Protein AF-A0A0T5NRI2-F1 (afdb_monomer)

Nearest PDB structures (foldseek):
  8gah-assembly1_A  TM=1.480E-01  e=5.324E+00  Escherichia coli
  2htl-assembly1_B  TM=1.386E-01  e=4.886E+00  Escherichia coli
  2fed-assembly1_A  TM=1.495E-01  e=7.501E+00  Escherichia coli
  6k5a-assembly1_B  TM=1.486E-01  e=9.293E+00  Escherichia coli MS 117-3

Solvent-accessible surface area (backbone atoms only — not comparable to full-atom values): 20188 Å² total; per-residue (Å²): 108,67,48,59,47,31,61,50,28,52,77,74,74,42,56,52,69,43,44,51,54,45,51,53,47,54,59,53,23,64,72,37,73,67,46,34,51,50,47,57,49,36,74,74,54,80,44,33,67,60,46,31,50,52,48,51,51,32,31,64,72,39,29,60,65,32,88,82,52,44,72,71,51,44,49,50,33,23,62,66,52,36,39,69,71,44,48,59,48,50,51,51,50,56,54,46,70,68,33,65,69,50,46,50,29,46,54,51,20,20,39,49,45,44,51,27,55,52,52,39,51,51,42,29,63,55,14,73,40,59,69,94,39,50,43,40,48,54,47,36,30,78,78,43,51,89,80,29,53,100,54,70,47,71,44,66,52,66,100,78,47,90,51,23,68,63,40,21,64,77,33,42,67,60,53,50,53,46,58,77,41,70,61,75,69,59,45,73,45,50,53,50,33,49,42,52,49,53,52,69,72,42,64,87,50,46,66,65,59,49,73,46,58,93,85,40,63,68,57,37,24,51,55,10,54,77,60,70,43,90,52,68,56,63,57,69,66,56,51,43,31,57,72,39,65,48,77,36,75,92,45,77,42,52,35,37,59,39,38,57,50,50,51,51,55,48,55,54,50,28,66,74,61,77,44,86,74,52,73,40,44,45,32,22,47,51,48,52,48,16,72,77,35,52,90,39,64,56,9,42,49,37,49,30,38,51,62,44,48,80,81,58,63,97,86,61,74,52,34,62,56,49,47,30,52,50,47,59,66,59,62,53,67,52,68,46,98,72,24,55,90,68,24,51,54,69,42,77,85,50,56,70,64,54,27,56,61,31,36,41,66,74,58,40,44,58,59,71,76,107

pLDDT: mean 82.91, std 11.63, range [46.84, 96.12]

Secondary structure (DSSP, 8-state):
-HHHHHHHHHHTT--HHHHHHHHHHHHHHTTSHHHHHHHHHHHHS--HHHHHHHHHHHHHHT-TT-TT--HHHHHHHHHHHSSHHHHHHHHHHHHHHT-HHHHHHHHHHHHHHHHHHHHHHHHHHHHT--GGGEEEEE--HHHHGGG--S-EEEEE-STT--SHHHHHHHTHHHHHHHHHTGGGT--HHHHHHHHHHHHHH-TTSHHHHHTS-TT-HHHHHHHHHHTT-SSSS--HHHHHHHH-EEEETTEEEEHHHHHHHHHHHHHHHHHHHTSPPPHHHHHHHHHHHHHH-TTSHHHHHHHHHHHHGGG--TTSPPHHHHHHHHHHHHH--TTSTT-TTTT----TTS-HHHHHHS--HHHHHHHHT-

Mean predicted aligned error: 9.16 Å

Foldseek 3Di:
DLVLQQVLCVVVVHDSVLSNVLVVLVVLLLLDPVSVVLVVVCLVVQALVSQLVSSVCSCQQQQVLPPQDDNVSSNVSSVRCSDVSNSVSVVVVVVLVVDPVSVVLQLQLQQLVLVQVLVLVLLCVQLVHDSVQKAKDFQRCVNQPVNGDSDIDIDGHDDPGPRSNVSCVVCVVVSVVCVLDCNSLDDPLVVLVLLVVLVLVPPVCLVVLLPDDPPDLQSQQVSCVSSVHPDSHRDPLVVQLRHNWDDQPPDIARSVQVLNVLVVQQVVSCVSRVHHDALSSSLSSLLVVLVVCCVGSLVVQLVSLQVSCVPDDPPDDHSSNVSSVSSSSNPSNQPGQPNCSWQQPDRPPDDSSCSNSRHDSVSNVVVSVD

Structure (mmCIF, N/CA/C/O backbone):
data_AF-A0A0T5NRI2-F1
#
_entry.id   AF-A0A0T5NRI2-F1
#
loop_
_atom_site.group_PDB
_atom_site.id
_atom_site.type_symbol
_atom_site.label_atom_id
_atom_site.label_alt_id
_atom_site.label_comp_id
_atom_site.label_asym_id
_atom_site.label_entity_id
_atom_site.label_seq_id
_atom_site.pdbx_PDB_ins_code
_atom_site.Cartn_x
_atom_site.Cartn_y
_atom_site.Cartn_z
_atom_site.occupancy
_atom_site.B_iso_or_equiv
_atom_site.auth_seq_id
_atom_site.auth_comp_id
_atom_site.auth_asym_id
_atom_site.auth_atom_id
_atom_site.pdbx_PDB_model_num
ATOM 1 N N . MET A 1 1 ? 1.748 14.851 -4.301 1.00 52.53 1 MET A N 1
ATOM 2 C CA . MET A 1 1 ? 1.548 15.664 -3.074 1.00 52.53 1 MET A CA 1
ATOM 3 C C . MET A 1 1 ? 2.714 15.522 -2.093 1.00 52.53 1 MET A C 1
ATOM 5 O O . MET A 1 1 ? 3.316 16.536 -1.779 1.00 52.53 1 MET A O 1
ATOM 9 N N . CYS A 1 2 ? 3.102 14.311 -1.670 1.00 55.72 2 CYS A N 1
ATOM 10 C CA . CYS A 1 2 ? 4.153 14.110 -0.655 1.00 55.72 2 CYS A CA 1
ATOM 11 C C . CYS A 1 2 ? 5.508 14.791 -0.965 1.00 55.72 2 CYS A C 1
ATOM 13 O O . CYS A 1 2 ? 6.092 15.377 -0.061 1.00 55.72 2 CYS A O 1
ATOM 15 N N . HIS A 1 3 ? 5.960 14.830 -2.230 1.00 62.72 3 HIS A N 1
ATOM 16 C CA . HIS A 1 3 ? 7.204 15.530 -2.606 1.00 62.72 3 HIS A CA 1
ATOM 17 C C . HIS A 1 3 ? 7.147 17.042 -2.347 1.00 62.72 3 HIS A C 1
ATOM 19 O O . HIS A 1 3 ? 8.067 17.624 -1.776 1.00 62.72 3 HIS A O 1
ATOM 25 N N . LEU A 1 4 ? 6.050 17.675 -2.772 1.00 63.03 4 LEU A N 1
ATOM 26 C CA . LEU A 1 4 ? 5.831 19.109 -2.605 1.00 63.03 4 LEU A CA 1
ATOM 27 C C . LEU A 1 4 ? 5.751 19.489 -1.127 1.00 63.03 4 LEU A C 1
ATOM 29 O O . LEU A 1 4 ? 6.330 20.492 -0.714 1.00 63.03 4 LEU A O 1
ATOM 33 N N . VAL A 1 5 ? 5.067 18.654 -0.337 1.00 64.12 5 VAL A N 1
ATOM 34 C CA . VAL A 1 5 ? 4.960 18.835 1.113 1.00 64.12 5 VAL A CA 1
ATOM 35 C C . VAL A 1 5 ? 6.342 18.732 1.747 1.00 64.12 5 VAL A C 1
ATOM 37 O O . VAL A 1 5 ? 6.680 19.585 2.553 1.00 64.12 5 VAL A O 1
ATOM 40 N N . GLU A 1 6 ? 7.176 17.770 1.356 1.00 65.81 6 GLU A N 1
ATOM 41 C CA . GLU A 1 6 ? 8.516 17.618 1.926 1.00 65.81 6 GLU A CA 1
ATOM 42 C C . GLU A 1 6 ? 9.489 18.735 1.525 1.00 65.81 6 GLU A C 1
ATOM 44 O O . GLU A 1 6 ? 10.124 19.329 2.398 1.00 65.81 6 GLU A O 1
ATOM 49 N N . ARG A 1 7 ? 9.594 19.061 0.227 1.00 68.12 7 ARG A N 1
ATOM 50 C CA . ARG A 1 7 ? 10.466 20.144 -0.269 1.00 68.12 7 ARG A CA 1
ATOM 51 C C . ARG A 1 7 ? 10.080 21.479 0.366 1.00 68.12 7 ARG A C 1
ATOM 53 O O . ARG A 1 7 ? 10.938 22.245 0.798 1.00 68.12 7 ARG A O 1
ATOM 60 N N . GLY A 1 8 ? 8.778 21.734 0.454 1.00 66.56 8 GLY A N 1
ATOM 61 C CA . GLY A 1 8 ? 8.239 22.900 1.130 1.00 66.56 8 GLY A CA 1
ATOM 62 C C . GLY A 1 8 ? 8.485 22.896 2.636 1.00 66.56 8 GLY A C 1
ATOM 63 O O . GLY A 1 8 ? 8.884 23.919 3.185 1.00 66.56 8 GLY A O 1
ATOM 64 N N . ALA A 1 9 ? 8.286 21.751 3.296 1.00 69.88 9 ALA A N 1
ATOM 65 C CA . ALA A 1 9 ? 8.469 21.579 4.734 1.00 69.88 9 ALA A CA 1
ATOM 66 C C . ALA A 1 9 ? 9.917 21.859 5.145 1.00 69.88 9 ALA A C 1
ATOM 68 O O . ALA A 1 9 ? 10.144 22.633 6.073 1.00 69.88 9 ALA A O 1
ATOM 69 N N . GLN A 1 10 ? 10.893 21.321 4.407 1.00 72.75 10 GLN A N 1
ATOM 70 C CA . GLN A 1 10 ? 12.312 21.597 4.646 1.00 72.75 10 GLN A CA 1
ATOM 71 C C . GLN A 1 10 ? 12.626 23.096 4.544 1.00 72.75 10 GLN A C 1
ATOM 73 O O . GLN A 1 10 ? 13.332 23.633 5.397 1.00 72.75 10 GLN A O 1
ATOM 78 N N . ALA A 1 11 ? 12.054 23.794 3.557 1.00 71.44 11 ALA A N 1
ATOM 79 C CA . ALA A 1 11 ? 12.262 25.231 3.370 1.00 71.44 11 ALA A CA 1
ATOM 80 C C . ALA A 1 11 ? 11.709 26.089 4.526 1.00 71.44 11 ALA A C 1
ATOM 82 O O . ALA A 1 11 ? 12.209 27.188 4.762 1.00 71.44 11 ALA A O 1
ATOM 83 N N . ILE A 1 12 ? 10.713 25.589 5.266 1.00 75.31 12 ILE A N 1
ATOM 84 C CA . ILE A 1 12 ? 10.134 26.264 6.440 1.00 75.31 12 ILE A CA 1
ATOM 85 C C . ILE A 1 12 ? 10.600 25.673 7.781 1.00 75.31 12 ILE A C 1
ATOM 87 O O . ILE A 1 12 ? 10.093 26.067 8.831 1.00 75.31 12 ILE A O 1
ATOM 91 N N . GLY A 1 13 ? 11.589 24.771 7.762 1.00 74.50 13 GLY A N 1
ATOM 92 C CA . GLY A 1 13 ? 12.185 24.170 8.959 1.00 74.50 13 GLY A CA 1
ATOM 93 C C . GLY A 1 13 ? 11.352 23.061 9.610 1.00 74.50 13 GLY A C 1
ATOM 94 O O . GLY A 1 13 ? 11.587 22.728 10.770 1.00 74.50 13 GLY A O 1
ATOM 95 N N . LEU A 1 14 ? 10.385 22.489 8.890 1.00 77.44 14 LEU A N 1
ATOM 96 C CA . LEU A 1 14 ? 9.602 21.342 9.342 1.00 77.44 14 LEU A CA 1
ATOM 97 C C . LEU A 1 14 ? 10.309 20.022 9.029 1.00 77.44 14 LEU A C 1
ATOM 99 O O . LEU A 1 14 ? 10.939 19.844 7.986 1.00 77.44 14 LEU A O 1
ATOM 103 N N . ASN A 1 15 ? 10.156 19.070 9.944 1.00 80.50 15 ASN A N 1
ATOM 104 C CA . ASN A 1 15 ? 10.694 17.726 9.806 1.00 80.50 15 ASN A CA 1
ATOM 105 C C . ASN A 1 15 ? 9.964 16.960 8.685 1.00 80.50 15 ASN A C 1
ATOM 107 O O . ASN A 1 15 ? 8.738 16.830 8.722 1.00 80.50 15 ASN A O 1
ATOM 111 N N . SER A 1 16 ? 10.713 16.401 7.727 1.00 71.12 16 SER A N 1
ATOM 112 C CA . SER A 1 16 ? 10.170 15.609 6.611 1.00 71.12 16 SER A CA 1
ATOM 113 C C . SER A 1 16 ? 9.338 14.413 7.084 1.00 71.12 16 SER A C 1
ATOM 115 O O . SER A 1 16 ? 8.307 14.106 6.489 1.00 71.12 16 SER A O 1
ATOM 117 N N . TYR A 1 17 ? 9.719 13.795 8.206 1.00 78.31 17 TYR A N 1
ATOM 118 C CA . TYR A 1 17 ? 8.947 12.717 8.822 1.00 78.31 17 TYR A CA 1
ATOM 119 C C . TYR A 1 17 ? 7.544 13.180 9.247 1.00 78.31 17 TYR A C 1
ATOM 121 O O . TYR A 1 17 ? 6.556 12.489 9.007 1.00 78.31 17 TYR A O 1
ATOM 129 N N . GLU A 1 18 ? 7.440 14.354 9.875 1.00 81.88 18 GLU A N 1
ATOM 130 C CA . GLU A 1 18 ? 6.164 14.890 10.370 1.00 81.88 18 GLU A CA 1
ATOM 131 C C . GLU A 1 18 ? 5.279 15.346 9.204 1.00 81.88 18 GLU A C 1
ATOM 133 O O . GLU A 1 18 ? 4.081 15.070 9.196 1.00 81.88 18 GLU A O 1
ATOM 138 N N . ALA A 1 19 ? 5.883 15.939 8.174 1.00 77.12 19 ALA A N 1
ATOM 139 C CA . ALA A 1 19 ? 5.225 16.267 6.914 1.00 77.12 19 ALA A CA 1
ATOM 140 C C . ALA A 1 19 ? 4.629 15.031 6.212 1.00 77.12 19 ALA A C 1
ATOM 142 O O . ALA A 1 19 ? 3.470 15.058 5.794 1.00 77.12 19 ALA A O 1
ATOM 143 N N . GLN A 1 20 ? 5.387 13.932 6.125 1.00 76.75 20 GLN A N 1
ATOM 144 C CA . GLN A 1 20 ? 4.918 12.683 5.519 1.00 76.75 20 GLN A CA 1
ATOM 145 C C . GLN A 1 20 ? 3.752 12.071 6.307 1.00 76.75 20 GLN A C 1
ATOM 147 O O . GLN A 1 20 ? 2.730 11.725 5.717 1.00 76.75 20 GLN A O 1
ATOM 152 N N . ARG A 1 21 ? 3.860 11.997 7.641 1.00 84.06 21 ARG A N 1
ATOM 153 C CA . ARG A 1 21 ? 2.767 11.497 8.496 1.00 84.06 21 ARG A CA 1
ATOM 154 C C . ARG A 1 21 ? 1.530 12.387 8.420 1.00 84.06 21 ARG A C 1
ATOM 156 O O . ARG A 1 21 ? 0.415 11.879 8.406 1.00 84.06 21 ARG A O 1
ATOM 163 N N . GLY A 1 22 ? 1.711 13.701 8.311 1.00 85.56 22 GLY A N 1
ATOM 164 C CA . GLY A 1 22 ? 0.614 14.630 8.058 1.00 85.56 22 GLY A CA 1
ATOM 165 C C . GLY A 1 22 ? -0.104 14.346 6.745 1.00 85.56 22 GLY A C 1
ATOM 166 O O . GLY A 1 22 ? -1.328 14.290 6.728 1.00 85.56 22 GLY A O 1
ATOM 167 N N . ALA A 1 23 ? 0.640 14.126 5.657 1.00 80.25 23 ALA A N 1
ATOM 168 C CA . ALA A 1 23 ? 0.062 13.801 4.354 1.00 80.25 23 ALA A CA 1
ATOM 169 C C . ALA A 1 23 ? -0.766 12.503 4.391 1.00 80.25 23 ALA A C 1
ATOM 171 O O . ALA A 1 23 ? -1.870 12.473 3.849 1.00 80.25 23 ALA A O 1
ATOM 172 N N . GLU A 1 24 ? -0.276 11.464 5.075 1.00 79.94 24 GLU A N 1
ATOM 173 C CA . GLU A 1 24 ? -1.024 10.217 5.292 1.00 79.94 24 GLU A CA 1
ATOM 174 C C . GLU A 1 24 ? -2.324 10.455 6.080 1.00 79.94 24 GLU A C 1
ATOM 176 O O . GLU A 1 24 ? -3.386 9.978 5.680 1.00 79.94 24 GLU A O 1
ATOM 181 N N . ILE A 1 25 ? -2.272 11.238 7.167 1.00 88.75 25 ILE A N 1
ATOM 182 C CA . ILE A 1 25 ? -3.462 11.564 7.966 1.00 88.75 25 ILE A CA 1
ATOM 183 C C . ILE A 1 25 ? -4.454 12.398 7.144 1.00 88.75 25 ILE A C 1
ATOM 185 O O . ILE A 1 25 ? -5.646 12.099 7.143 1.00 88.75 25 ILE A O 1
ATOM 189 N N . PHE A 1 26 ? -3.994 13.398 6.386 1.00 87.19 26 PHE A N 1
ATOM 190 C CA . PHE A 1 26 ? -4.855 14.171 5.488 1.00 87.19 26 PHE A CA 1
ATOM 191 C C . PHE A 1 26 ? -5.535 13.276 4.446 1.00 87.19 26 PHE A C 1
ATOM 193 O O . PHE A 1 26 ? -6.743 13.397 4.242 1.00 87.19 26 PHE A O 1
ATOM 200 N N . ALA A 1 27 ? -4.810 12.341 3.830 1.00 82.06 27 ALA A N 1
ATOM 201 C CA . ALA A 1 27 ? -5.400 11.378 2.902 1.00 82.06 27 ALA A CA 1
ATOM 202 C C . ALA A 1 27 ? -6.479 10.512 3.582 1.00 82.06 27 ALA A C 1
ATOM 204 O O . ALA A 1 27 ? -7.559 10.317 3.019 1.00 82.06 27 ALA A O 1
ATOM 205 N N . ALA A 1 28 ? -6.236 10.071 4.820 1.00 85.25 28 ALA A N 1
ATOM 206 C CA . ALA A 1 28 ? -7.210 9.320 5.607 1.00 85.25 28 ALA A CA 1
ATOM 207 C C . ALA A 1 28 ? -8.445 10.159 5.981 1.00 85.25 28 ALA A C 1
ATOM 209 O O . ALA A 1 28 ? -9.565 9.657 5.906 1.00 85.25 28 ALA A O 1
ATOM 210 N N . THR A 1 29 ? -8.298 11.450 6.303 1.00 88.19 29 THR A N 1
ATOM 211 C CA . THR A 1 29 ? -9.452 12.323 6.620 1.00 88.19 29 THR A CA 1
ATOM 212 C C . THR A 1 29 ? -10.402 12.503 5.436 1.00 88.19 29 THR A C 1
ATOM 214 O O . THR A 1 29 ? -11.594 12.722 5.627 1.00 88.19 29 THR A O 1
ATOM 217 N N . GLN A 1 30 ? -9.916 12.361 4.201 1.00 83.62 30 GLN A N 1
ATOM 218 C CA . GLN A 1 30 ? -10.763 12.464 3.012 1.00 83.62 30 GLN A CA 1
ATOM 219 C C . GLN A 1 30 ? -11.679 11.245 2.821 1.00 83.62 30 GLN A C 1
ATOM 221 O O . GLN A 1 30 ? -12.600 11.310 2.012 1.00 83.62 30 GLN A O 1
ATOM 226 N N . THR A 1 31 ? -11.461 10.152 3.562 1.00 79.62 31 THR A N 1
ATOM 227 C CA . THR A 1 31 ? -12.221 8.896 3.406 1.00 79.62 31 THR A CA 1
ATOM 228 C C . THR A 1 31 ? -13.568 8.865 4.101 1.00 79.62 31 THR A C 1
ATOM 230 O O . THR A 1 31 ? -14.405 8.035 3.753 1.00 79.62 31 THR A O 1
ATOM 233 N N . ARG A 1 32 ? -13.777 9.743 5.082 1.00 83.75 32 ARG A N 1
ATOM 234 C CA . ARG A 1 32 ? -15.004 9.821 5.872 1.00 83.75 32 ARG A CA 1
ATOM 235 C C . ARG A 1 32 ? -15.665 11.183 5.638 1.00 83.75 32 ARG A C 1
ATOM 237 O O . ARG A 1 32 ? -14.977 12.199 5.782 1.00 83.75 32 ARG A O 1
ATOM 244 N N . PRO A 1 33 ? -16.957 11.251 5.261 1.00 86.81 33 PRO A N 1
ATOM 245 C CA . PRO A 1 33 ? -17.632 12.519 4.977 1.00 86.81 33 PRO A CA 1
ATOM 246 C C . PRO A 1 33 ? -17.531 13.540 6.116 1.00 86.81 33 PRO A C 1
ATOM 248 O O . PRO A 1 33 ? -17.317 14.725 5.857 1.00 86.81 33 PRO A O 1
ATOM 251 N N . GLU A 1 34 ? -17.628 13.079 7.362 1.00 90.75 34 GLU A N 1
ATOM 252 C CA . GLU A 1 34 ? -17.502 13.883 8.575 1.00 90.75 34 GLU A CA 1
ATOM 253 C C . GLU A 1 34 ? -16.101 14.495 8.722 1.00 90.75 34 GLU A C 1
ATOM 255 O O . GLU A 1 34 ? -15.972 15.715 8.832 1.00 90.75 34 GLU A O 1
ATOM 260 N N . LEU A 1 35 ? -15.045 13.686 8.593 1.00 92.31 35 LEU A N 1
ATOM 261 C CA . LEU A 1 35 ? -13.657 14.155 8.670 1.00 92.31 35 LEU A CA 1
ATOM 262 C C . LEU A 1 35 ? -13.307 15.073 7.492 1.00 92.31 35 LEU A C 1
ATOM 264 O O . LEU A 1 35 ? -12.580 16.050 7.652 1.00 92.31 35 LEU A O 1
ATOM 268 N N . SER A 1 36 ? -13.853 14.796 6.307 1.00 90.06 36 SER A N 1
ATOM 269 C CA . SER A 1 36 ? -13.676 15.625 5.112 1.00 90.06 36 SER A CA 1
ATOM 270 C C . SER A 1 36 ? -14.340 16.996 5.271 1.00 90.06 36 SER A C 1
ATOM 272 O O . SER A 1 36 ? -13.787 18.014 4.842 1.00 90.06 36 SER A O 1
ATOM 274 N N . ALA A 1 37 ? -15.518 17.052 5.901 1.00 91.44 37 ALA A N 1
ATOM 275 C CA . ALA A 1 37 ? -16.194 18.306 6.220 1.00 91.44 37 ALA A CA 1
ATOM 276 C C . ALA A 1 37 ? -15.394 19.131 7.240 1.00 91.44 37 ALA A C 1
ATOM 278 O O . ALA A 1 37 ? -15.189 20.330 7.022 1.00 91.44 37 ALA A O 1
ATOM 279 N N . ASP A 1 38 ? -14.879 18.488 8.290 1.00 92.88 38 ASP A N 1
ATOM 280 C CA . ASP A 1 38 ? -14.015 19.130 9.282 1.00 92.88 38 ASP A CA 1
ATOM 281 C C . ASP A 1 38 ? -12.704 19.624 8.670 1.00 92.88 38 ASP A C 1
ATOM 283 O O . ASP A 1 38 ? -12.328 20.777 8.886 1.00 92.88 38 ASP A O 1
ATOM 287 N N . LEU A 1 39 ? -12.058 18.821 7.819 1.00 91.69 39 LEU A N 1
ATOM 288 C CA . LEU A 1 39 ? -10.877 19.246 7.074 1.00 91.69 39 LEU A CA 1
ATOM 289 C C . LEU A 1 39 ? -11.181 20.499 6.250 1.00 91.69 39 LEU A C 1
ATOM 291 O O . LEU A 1 39 ? -10.473 21.493 6.366 1.00 91.69 39 LEU A O 1
ATOM 295 N N . LYS A 1 40 ? -12.256 20.507 5.452 1.00 90.75 40 LYS A N 1
ATOM 296 C CA . LYS A 1 40 ? -12.639 21.679 4.640 1.00 90.75 40 LYS A CA 1
ATOM 297 C C . LYS A 1 40 ? -12.870 22.929 5.489 1.00 90.75 40 LYS A C 1
ATOM 299 O O . LYS A 1 40 ? -12.571 24.033 5.032 1.00 90.75 40 LYS A O 1
ATOM 304 N N . ARG A 1 41 ? -13.414 22.772 6.698 1.00 92.69 41 ARG A N 1
ATOM 305 C CA . ARG A 1 41 ? -13.610 23.864 7.658 1.00 92.69 41 ARG A CA 1
ATOM 306 C C . ARG A 1 41 ? -12.269 24.398 8.168 1.00 92.69 41 ARG A C 1
ATOM 308 O O . ARG A 1 41 ? -12.052 25.604 8.077 1.00 92.69 41 ARG A O 1
ATOM 315 N N . ILE A 1 42 ? -11.362 23.515 8.584 1.00 91.62 42 ILE A N 1
ATOM 316 C CA . ILE A 1 42 ? -10.012 23.861 9.067 1.00 91.62 42 ILE A CA 1
ATOM 317 C C . ILE A 1 42 ? -9.167 24.502 7.958 1.00 91.62 42 ILE A C 1
ATOM 319 O O . ILE A 1 42 ? -8.472 25.485 8.193 1.00 91.62 42 ILE A O 1
ATOM 323 N N . LEU A 1 43 ? -9.268 24.028 6.712 1.00 87.62 43 LEU A N 1
ATOM 324 C CA . LEU A 1 43 ? -8.564 24.646 5.581 1.00 87.62 43 LEU A CA 1
ATOM 325 C C . LEU A 1 43 ? -9.007 26.102 5.341 1.00 87.62 43 LEU A C 1
ATOM 327 O O . LEU A 1 43 ? -8.204 26.931 4.914 1.00 87.62 43 LEU A O 1
ATOM 331 N N . ARG A 1 44 ? -10.273 26.434 5.635 1.00 88.31 44 ARG A N 1
ATOM 332 C CA . ARG A 1 44 ? -10.785 27.815 5.561 1.00 88.31 44 ARG A CA 1
ATOM 333 C C . ARG A 1 44 ? -10.369 28.649 6.770 1.00 88.31 44 ARG A C 1
ATOM 335 O O . ARG A 1 44 ? -10.009 29.811 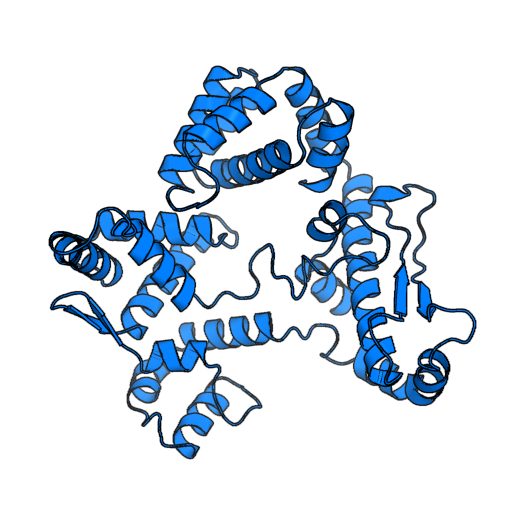6.603 1.00 88.31 44 ARG A O 1
ATOM 342 N N . PHE A 1 45 ? -10.428 28.062 7.961 1.00 89.81 45 PHE A N 1
ATOM 343 C CA . PHE A 1 45 ? -10.113 28.708 9.231 1.00 89.81 45 PHE A CA 1
ATOM 344 C C . PHE A 1 45 ? -9.061 27.881 9.956 1.00 89.81 45 PHE A C 1
ATOM 346 O O . PHE A 1 45 ? -9.382 26.974 10.718 1.00 89.81 45 PHE A O 1
ATOM 353 N N . TRP A 1 46 ? -7.798 28.174 9.658 1.00 91.19 46 TRP A N 1
ATOM 354 C CA . TRP A 1 46 ? -6.692 27.368 10.149 1.00 91.19 46 TRP A CA 1
ATOM 355 C C . TRP A 1 46 ? -6.517 27.539 11.652 1.00 91.19 46 TRP A C 1
ATOM 357 O O . TRP A 1 46 ? -6.146 28.616 12.119 1.00 91.19 46 TRP A O 1
ATOM 367 N N . ASP A 1 47 ? -6.765 26.461 12.386 1.00 91.12 47 ASP A N 1
ATOM 368 C CA . ASP A 1 47 ? -6.592 26.390 13.827 1.00 91.12 47 ASP A CA 1
ATOM 369 C C . ASP A 1 47 ? -5.861 25.093 14.190 1.00 91.12 47 ASP A C 1
ATOM 371 O O . ASP A 1 47 ? -6.293 23.991 13.842 1.00 91.12 47 ASP A O 1
ATOM 375 N N . GLY A 1 48 ? -4.729 25.222 14.885 1.00 89.75 48 GLY A N 1
ATOM 376 C CA . GLY A 1 48 ? -3.898 24.076 15.255 1.00 89.75 48 GLY A CA 1
ATOM 377 C C . GLY A 1 48 ? -4.569 23.126 16.253 1.00 89.75 48 GLY A C 1
ATOM 378 O O . GLY A 1 48 ? -4.278 21.931 16.245 1.00 89.75 48 GLY A O 1
ATOM 379 N N . THR A 1 49 ? -5.491 23.623 17.084 1.00 93.12 49 THR A N 1
ATOM 380 C CA . THR A 1 49 ? -6.235 22.795 18.047 1.00 93.12 49 THR A CA 1
ATOM 381 C C . THR A 1 49 ? -7.287 21.963 17.324 1.00 93.12 49 THR A C 1
ATOM 383 O O . THR A 1 49 ? -7.400 20.760 17.555 1.00 93.12 49 THR A O 1
ATOM 386 N N . GLU A 1 50 ? -8.031 22.578 16.406 1.00 93.88 50 GLU A N 1
ATOM 387 C CA . GLU A 1 50 ? -8.981 21.868 15.554 1.00 93.88 50 GLU A CA 1
ATOM 388 C C . GLU A 1 50 ? -8.279 20.855 14.646 1.00 93.88 50 GLU A C 1
ATOM 390 O O . GLU A 1 50 ? -8.774 19.738 14.494 1.00 93.88 50 GLU A O 1
ATOM 395 N N . LEU A 1 51 ? -7.100 21.194 14.113 1.00 94.00 51 LEU A N 1
ATOM 396 C CA . LEU A 1 51 ? -6.272 20.260 13.350 1.00 94.00 51 LEU A CA 1
ATOM 397 C C . LEU A 1 51 ? -5.850 19.053 14.199 1.00 94.00 51 LEU A C 1
ATOM 399 O O . LEU A 1 51 ? -5.943 17.918 13.735 1.00 94.00 51 LEU A O 1
ATOM 403 N N . ALA A 1 52 ? -5.432 19.274 15.448 1.00 95.00 52 ALA A N 1
ATOM 404 C CA . ALA A 1 52 ? -5.080 18.192 16.365 1.00 95.00 52 ALA A CA 1
ATOM 405 C C . ALA A 1 52 ? -6.266 17.269 16.665 1.00 95.00 52 ALA A C 1
ATOM 407 O O . ALA A 1 52 ? -6.103 16.049 16.658 1.00 95.00 52 ALA A O 1
ATOM 408 N N . ASN A 1 53 ? -7.460 17.834 16.857 1.00 95.69 53 ASN A N 1
ATOM 409 C CA . ASN A 1 53 ? -8.680 17.051 17.046 1.00 95.69 53 ASN A CA 1
ATOM 410 C C . ASN A 1 53 ? -9.035 16.246 15.790 1.00 95.69 53 ASN A C 1
ATOM 412 O O . ASN A 1 53 ? -9.321 15.057 15.892 1.00 95.69 53 ASN A O 1
ATOM 416 N N . LEU A 1 54 ? -8.960 16.856 14.602 1.00 95.62 54 LEU A N 1
ATOM 417 C CA . LEU A 1 54 ? -9.182 16.154 13.336 1.00 95.62 54 LEU A CA 1
ATOM 418 C C . LEU A 1 54 ? -8.208 14.981 13.173 1.00 95.62 54 LEU A C 1
ATOM 420 O O . LEU A 1 54 ? -8.613 13.889 12.776 1.00 95.62 54 LEU A O 1
ATOM 424 N N . PHE A 1 55 ? -6.930 15.200 13.476 1.00 95.38 55 PHE A N 1
ATOM 425 C CA . PHE A 1 55 ? -5.893 14.184 13.332 1.00 95.38 55 PHE A CA 1
ATOM 426 C C . PHE A 1 55 ? -6.084 13.027 14.311 1.00 95.38 55 PHE A C 1
ATOM 428 O O . PHE A 1 55 ? -5.935 11.871 13.917 1.00 95.38 55 PHE A O 1
ATOM 435 N N . GLU A 1 56 ? -6.456 13.312 15.559 1.00 95.75 56 GLU A N 1
ATOM 436 C CA . GLU A 1 56 ? -6.777 12.266 16.531 1.00 95.75 56 GLU A CA 1
ATOM 437 C C . GLU A 1 56 ? -8.039 11.494 16.131 1.00 95.75 56 GLU A C 1
ATOM 439 O O . GLU A 1 56 ? -8.031 10.265 16.168 1.00 95.75 56 GLU A O 1
ATOM 444 N N . ASN A 1 57 ? -9.077 12.180 15.645 1.00 95.00 57 ASN A N 1
ATOM 445 C CA . ASN A 1 57 ? -10.290 11.529 15.149 1.00 95.00 57 ASN A CA 1
ATOM 446 C C . ASN A 1 57 ? -9.989 10.627 13.942 1.00 95.00 57 ASN A C 1
ATOM 448 O O . ASN A 1 57 ? -10.503 9.513 13.857 1.00 95.00 57 ASN A O 1
ATOM 452 N N . ALA A 1 58 ? -9.134 11.065 13.013 1.00 93.62 58 ALA A N 1
ATOM 453 C CA . ALA A 1 58 ? -8.698 10.251 11.878 1.00 93.62 58 ALA A CA 1
ATOM 454 C C . ALA A 1 58 ? -7.868 9.039 12.324 1.00 93.62 58 ALA A C 1
ATOM 456 O O . ALA A 1 58 ? -8.067 7.931 11.820 1.00 93.62 58 ALA A O 1
ATOM 457 N N . ARG A 1 59 ? -6.978 9.226 13.308 1.00 94.19 59 ARG A N 1
ATOM 458 C CA . ARG A 1 59 ? -6.224 8.133 13.931 1.00 94.19 59 ARG A CA 1
ATOM 459 C C . ARG A 1 59 ? -7.166 7.102 14.539 1.00 94.19 59 ARG A C 1
ATOM 461 O O . ARG A 1 59 ? -6.996 5.918 14.297 1.00 94.19 59 ARG A O 1
ATOM 468 N N . GLU A 1 60 ? -8.146 7.530 15.320 1.00 92.50 60 GLU A N 1
ATOM 469 C CA . GLU A 1 60 ? -9.058 6.623 16.015 1.00 92.50 60 GLU A CA 1
ATOM 470 C C . GLU A 1 60 ? -10.008 5.889 15.061 1.00 92.50 60 GLU A C 1
ATOM 472 O O . GLU A 1 60 ? -10.246 4.696 15.232 1.00 92.50 60 GLU A O 1
ATOM 477 N N . SER A 1 61 ? -10.521 6.578 14.042 1.00 88.88 61 SER A N 1
ATOM 478 C CA . SER A 1 61 ? -11.592 6.052 13.187 1.00 88.88 61 SER A CA 1
ATOM 479 C C . SER A 1 61 ? -11.122 5.397 11.884 1.00 88.88 61 SER A C 1
ATOM 481 O O . SER A 1 61 ? -11.842 4.579 11.318 1.00 88.88 61 SER A O 1
ATOM 483 N N . VAL A 1 62 ? -9.940 5.747 11.367 1.00 88.38 62 VAL A N 1
ATOM 484 C CA . VAL A 1 62 ? -9.457 5.259 10.057 1.00 88.38 62 VAL A CA 1
ATOM 485 C C . VAL A 1 62 ? -8.096 4.574 10.155 1.00 88.38 62 VAL A C 1
ATOM 487 O O . VAL A 1 62 ? -7.814 3.677 9.365 1.00 88.38 62 VAL A O 1
ATOM 490 N N . LEU A 1 63 ? -7.254 4.974 11.111 1.00 89.69 63 LEU A N 1
ATOM 491 C CA . LEU A 1 63 ? -5.862 4.520 11.224 1.00 89.69 63 LEU A CA 1
ATOM 492 C C . LEU A 1 63 ? -5.555 3.912 12.604 1.00 89.69 63 LEU A C 1
ATOM 494 O O . LEU A 1 63 ? -4.432 4.026 13.101 1.00 89.69 63 LEU A O 1
ATOM 498 N N . SER A 1 64 ? -6.544 3.277 13.241 1.00 90.75 64 SER A N 1
ATOM 499 C CA . SER A 1 64 ? -6.439 2.805 14.629 1.00 90.75 64 SER A CA 1
ATOM 500 C C . SER A 1 64 ? -5.364 1.738 14.814 1.00 90.75 64 SER A C 1
ATOM 502 O O . SER A 1 64 ? -4.774 1.651 15.888 1.00 90.75 64 SER A O 1
ATOM 504 N N . GLN A 1 65 ? -5.073 0.987 13.750 1.00 90.44 65 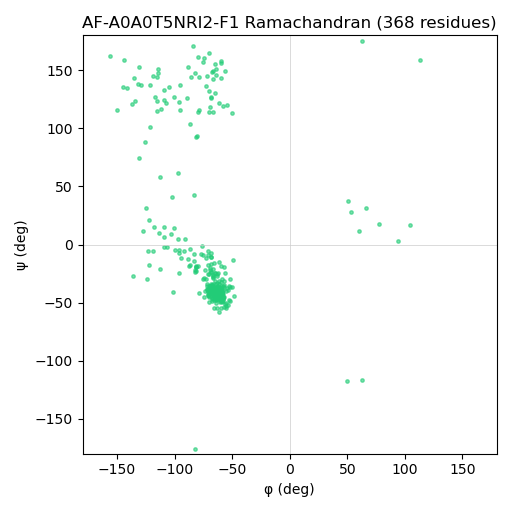GLN A N 1
ATOM 505 C CA . GLN A 1 65 ? -4.067 -0.075 13.712 1.00 90.44 65 GLN A CA 1
ATOM 506 C C . GLN A 1 65 ? -2.748 0.365 13.055 1.00 90.44 65 GLN A C 1
ATOM 508 O O . GLN A 1 65 ? -1.914 -0.465 12.701 1.00 90.44 65 GLN A O 1
ATOM 513 N N . HIS A 1 66 ? -2.533 1.669 12.855 1.00 87.50 66 HIS A N 1
ATOM 514 C CA . HIS A 1 66 ? -1.306 2.163 12.239 1.00 87.50 66 HIS A CA 1
ATOM 515 C C . HIS A 1 66 ? -0.147 2.197 13.263 1.00 87.50 66 HIS A C 1
ATOM 517 O O . HIS A 1 66 ? -0.133 3.054 14.153 1.00 87.50 66 HIS A O 1
ATOM 523 N N . PRO A 1 67 ? 0.915 1.378 13.109 1.00 82.19 67 PRO A N 1
ATOM 524 C CA . PRO A 1 67 ? 1.940 1.181 14.144 1.00 82.19 67 PRO A CA 1
ATOM 525 C C . PRO A 1 67 ? 2.779 2.437 14.412 1.00 82.19 67 PRO A C 1
ATOM 527 O O . PRO A 1 67 ? 3.318 2.634 15.501 1.00 82.19 67 PRO A O 1
ATOM 530 N N . LEU A 1 68 ? 2.904 3.319 13.413 1.00 85.00 68 LEU A N 1
ATOM 531 C CA . LEU A 1 68 ? 3.669 4.559 13.548 1.00 85.00 68 LEU A CA 1
ATOM 532 C C . LEU A 1 68 ? 2.856 5.779 13.998 1.00 85.00 68 LEU A C 1
ATOM 534 O O . LEU A 1 68 ? 3.472 6.812 14.257 1.00 85.00 68 LEU A O 1
ATOM 538 N N . LEU A 1 69 ? 1.531 5.676 14.133 1.00 87.25 69 LEU A N 1
ATOM 539 C CA . LEU A 1 69 ? 0.646 6.797 14.466 1.00 87.25 69 LEU A CA 1
ATOM 540 C C . LEU A 1 69 ? 0.031 6.616 15.855 1.00 87.25 69 LEU A C 1
ATOM 542 O O . LEU A 1 69 ? -1.183 6.604 16.025 1.00 87.25 69 LEU A O 1
ATOM 546 N N . SER A 1 70 ? 0.877 6.494 16.878 1.00 88.94 70 SER A N 1
ATOM 547 C CA . SER A 1 70 ? 0.399 6.554 18.262 1.00 88.94 70 SER A CA 1
ATOM 548 C C . SER A 1 70 ? -0.171 7.939 18.581 1.00 88.94 70 SER A C 1
ATOM 550 O O . SER A 1 70 ? 0.248 8.937 17.994 1.00 88.94 70 SER A O 1
ATOM 552 N N . ARG A 1 71 ? -1.070 8.028 19.569 1.00 91.00 71 ARG A N 1
ATOM 553 C CA . ARG A 1 71 ? -1.672 9.299 20.018 1.00 91.00 71 ARG A CA 1
ATOM 554 C C . ARG A 1 71 ? -0.633 10.401 20.263 1.00 91.00 71 ARG A C 1
ATOM 556 O O . ARG A 1 71 ? -0.793 11.527 19.806 1.00 91.00 71 ARG A O 1
ATOM 563 N N . GLY A 1 72 ? 0.477 10.065 20.927 1.00 89.31 72 GLY A N 1
ATOM 564 C CA . GLY A 1 72 ? 1.570 11.013 21.174 1.00 89.31 72 GLY A CA 1
ATOM 565 C C . GLY A 1 72 ? 2.278 11.478 19.896 1.00 89.31 72 GLY A C 1
ATOM 566 O O . GLY A 1 72 ? 2.613 12.655 19.772 1.00 89.31 72 GLY A O 1
ATOM 567 N N . ARG A 1 73 ? 2.473 10.583 18.918 1.00 89.50 73 ARG A N 1
ATOM 568 C CA . ARG A 1 73 ? 3.060 10.944 17.617 1.00 89.50 73 ARG A CA 1
ATOM 569 C C . ARG A 1 73 ? 2.106 11.800 16.793 1.00 89.50 73 ARG A C 1
ATOM 571 O O . ARG A 1 73 ? 2.548 12.790 16.226 1.00 89.50 73 ARG A O 1
ATOM 578 N N . VAL A 1 74 ? 0.817 11.471 16.781 1.00 92.50 74 VAL A N 1
ATOM 579 C CA . VAL A 1 74 ? -0.218 12.251 16.089 1.00 92.50 74 VAL A CA 1
ATOM 580 C C . VAL A 1 74 ? -0.326 13.659 16.669 1.00 92.50 74 VAL A C 1
ATOM 582 O O . VAL A 1 74 ? -0.298 14.624 15.911 1.00 92.50 74 VAL A O 1
ATOM 585 N N . ALA A 1 75 ? -0.330 13.800 17.998 1.00 92.44 75 ALA A N 1
ATOM 586 C CA . ALA A 1 75 ? -0.310 15.106 18.653 1.00 92.44 75 ALA A CA 1
ATOM 587 C C . ALA A 1 75 ? 0.932 15.930 18.273 1.00 92.44 75 ALA A C 1
ATOM 589 O O . ALA A 1 75 ? 0.827 17.127 18.008 1.00 92.44 75 ALA A O 1
ATOM 590 N N . LYS A 1 76 ? 2.107 15.290 18.189 1.00 90.81 76 LYS A N 1
ATOM 591 C CA . LYS A 1 76 ? 3.338 15.954 17.745 1.00 90.81 76 LYS A CA 1
ATOM 592 C C . LYS A 1 76 ? 3.238 16.427 16.292 1.00 90.8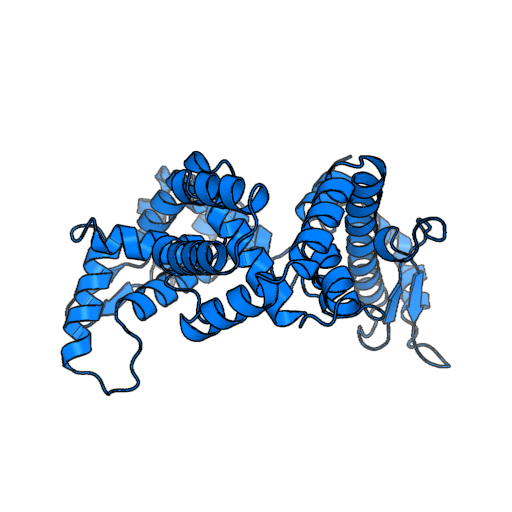1 76 LYS A C 1
ATOM 594 O O . LYS A 1 76 ? 3.559 17.576 16.013 1.00 90.81 76 LYS A O 1
ATOM 599 N N . VAL A 1 77 ? 2.757 15.571 15.389 1.00 91.00 77 VAL A N 1
ATOM 600 C CA . VAL A 1 77 ? 2.546 15.920 13.975 1.00 91.00 77 VAL A CA 1
ATOM 601 C C . VAL A 1 77 ? 1.560 17.085 13.857 1.00 91.00 77 VAL A C 1
ATOM 603 O O . VAL A 1 77 ? 1.863 18.066 13.188 1.00 91.00 77 VAL A O 1
ATOM 606 N N . ALA A 1 78 ? 0.425 17.037 14.557 1.00 92.44 78 ALA A N 1
ATOM 607 C CA . ALA A 1 78 ? -0.547 18.126 14.557 1.00 92.44 78 ALA A CA 1
ATOM 608 C C . ALA A 1 78 ? 0.039 19.439 15.092 1.00 92.44 78 ALA A C 1
ATOM 610 O O . ALA A 1 78 ? -0.202 20.492 14.512 1.00 92.44 78 ALA A O 1
ATOM 611 N N . SER A 1 79 ? 0.852 19.388 16.152 1.00 90.62 79 SER A N 1
ATOM 612 C CA . SER A 1 79 ? 1.534 20.574 16.679 1.00 90.62 79 SER A CA 1
ATOM 613 C C . SER A 1 79 ? 2.512 21.178 15.672 1.00 90.62 79 SER A C 1
ATOM 615 O O . SER A 1 79 ? 2.595 22.399 15.584 1.00 90.62 79 SER A O 1
ATOM 617 N N . SER A 1 80 ? 3.253 20.350 14.930 1.00 88.19 80 SER A N 1
ATOM 618 C CA . SER A 1 80 ? 4.190 20.825 13.908 1.00 88.19 80 SER A CA 1
ATOM 619 C C . SER A 1 80 ? 3.465 21.430 12.705 1.00 88.19 80 SER A C 1
ATOM 621 O O . SER A 1 80 ? 3.906 22.435 12.155 1.00 88.19 80 SER A O 1
ATOM 623 N N . LEU A 1 81 ? 2.344 20.833 12.295 1.00 88.38 81 LEU A N 1
ATOM 624 C CA . LEU A 1 81 ? 1.592 21.278 11.122 1.00 88.38 81 LEU A CA 1
ATOM 625 C C . LEU A 1 81 ? 0.573 22.375 11.443 1.00 88.38 81 LEU A C 1
ATOM 627 O O . LEU A 1 81 ? 0.171 23.094 10.545 1.00 88.38 81 LEU A O 1
ATOM 631 N N . GLY A 1 82 ? 0.181 22.560 12.703 1.00 87.25 82 GLY A N 1
ATOM 632 C CA . GLY A 1 82 ? -0.786 23.579 13.122 1.00 87.25 82 GLY A CA 1
ATOM 633 C C . GLY A 1 82 ? -0.292 25.025 12.994 1.00 87.25 82 GLY A C 1
ATOM 634 O O . GLY A 1 82 ? -1.100 25.946 13.096 1.00 87.25 82 GLY A O 1
ATOM 635 N N . ASP A 1 83 ? 1.002 25.245 12.742 1.00 87.12 83 ASP A N 1
ATOM 636 C CA . ASP A 1 83 ? 1.584 26.575 12.527 1.00 87.12 83 ASP A CA 1
ATOM 637 C C . ASP A 1 83 ? 1.061 27.218 11.224 1.00 87.12 83 ASP A C 1
ATOM 639 O O . ASP A 1 83 ? 0.895 26.562 10.191 1.00 87.12 83 ASP A O 1
ATOM 643 N N . ILE A 1 84 ? 0.845 28.536 11.251 1.00 85.25 84 ILE A N 1
ATOM 644 C CA . ILE A 1 84 ? 0.422 29.325 10.089 1.00 85.25 84 ILE A CA 1
ATOM 645 C C . ILE A 1 84 ? 1.395 29.201 8.905 1.00 85.25 84 ILE A C 1
ATOM 647 O O . ILE A 1 84 ? 0.965 29.203 7.753 1.00 85.25 84 ILE A O 1
ATOM 651 N N . LYS A 1 85 ? 2.695 29.013 9.163 1.00 84.56 85 LYS A N 1
ATOM 652 C CA . LYS A 1 85 ? 3.701 28.790 8.113 1.00 84.56 85 LYS A CA 1
ATOM 653 C C . LYS A 1 85 ? 3.410 27.534 7.301 1.00 84.56 85 LYS A C 1
ATOM 655 O O . LYS A 1 85 ? 3.632 27.517 6.090 1.00 84.56 85 LYS A O 1
ATOM 660 N N . PHE A 1 86 ? 2.912 26.482 7.953 1.00 84.88 86 PHE A N 1
ATOM 661 C CA . PHE A 1 86 ? 2.523 25.272 7.246 1.00 84.88 86 PHE A CA 1
ATOM 662 C C . PHE A 1 86 ? 1.256 25.495 6.425 1.00 84.88 86 PHE A C 1
ATOM 664 O O . PHE A 1 86 ? 1.206 25.026 5.294 1.00 84.88 86 PHE A O 1
ATOM 671 N N . LYS A 1 87 ? 0.278 26.261 6.927 1.00 86.81 87 LYS A N 1
ATOM 672 C CA . LYS A 1 87 ? -0.899 26.651 6.135 1.00 86.81 87 LYS A CA 1
ATOM 673 C C . LYS A 1 87 ? -0.493 27.339 4.832 1.00 86.81 87 LYS A C 1
ATOM 675 O O . LYS A 1 87 ? -0.959 26.950 3.769 1.00 86.81 87 LYS A O 1
ATOM 680 N N . GLU A 1 88 ? 0.388 28.336 4.906 1.00 86.75 88 GLU A N 1
ATOM 681 C CA . GLU A 1 88 ? 0.857 29.064 3.720 1.00 86.75 88 GLU A CA 1
ATOM 682 C C . GLU A 1 88 ? 1.547 28.140 2.715 1.00 86.75 88 GLU A C 1
ATOM 684 O O . GLU A 1 88 ? 1.376 28.287 1.504 1.00 86.75 88 GLU A O 1
ATOM 689 N N . LEU A 1 89 ? 2.331 27.179 3.208 1.00 84.19 89 LEU A N 1
ATOM 690 C CA . LEU A 1 89 ? 2.912 26.150 2.362 1.00 84.19 89 LEU A CA 1
ATOM 691 C C . LEU A 1 89 ? 1.826 25.264 1.741 1.00 84.19 89 LEU A C 1
ATOM 693 O O . LEU A 1 89 ? 1.853 25.010 0.542 1.00 84.19 89 LEU A O 1
ATOM 697 N N . PHE A 1 90 ? 0.883 24.790 2.546 1.00 83.06 90 PHE A N 1
ATOM 698 C CA . PHE A 1 90 ? -0.174 23.892 2.111 1.00 83.06 90 PHE A CA 1
ATOM 699 C C . PHE A 1 90 ? -1.066 24.539 1.045 1.00 83.06 90 PHE A C 1
ATOM 701 O O . PHE A 1 90 ? -1.341 23.911 0.027 1.00 83.06 90 PHE A O 1
ATOM 708 N N . ASP A 1 91 ? -1.433 25.811 1.216 1.00 86.06 91 ASP A N 1
ATOM 709 C CA . ASP A 1 91 ? -2.180 26.583 0.218 1.00 86.06 91 ASP A CA 1
ATOM 710 C C . ASP A 1 91 ? -1.400 26.687 -1.101 1.00 86.06 91 ASP A C 1
ATOM 712 O O . ASP A 1 91 ? -1.948 26.392 -2.161 1.00 86.06 91 ASP A O 1
ATOM 716 N N . LYS A 1 92 ? -0.094 26.998 -1.047 1.00 84.69 92 LYS A N 1
ATOM 717 C CA . LYS A 1 92 ? 0.768 27.020 -2.245 1.00 84.69 92 LYS A CA 1
ATOM 718 C C . LYS A 1 92 ? 0.802 25.670 -2.954 1.00 84.69 92 LYS A C 1
ATOM 720 O O . LYS A 1 92 ? 0.772 25.625 -4.179 1.00 84.69 92 LYS A O 1
ATOM 725 N N . ILE A 1 93 ? 0.862 24.575 -2.197 1.00 81.19 93 ILE A N 1
ATOM 726 C CA . ILE A 1 93 ? 0.837 23.217 -2.753 1.00 81.19 93 ILE A CA 1
ATOM 727 C C . ILE A 1 93 ? -0.506 22.945 -3.430 1.00 81.19 93 ILE A C 1
ATOM 729 O O . ILE A 1 93 ? -0.530 22.395 -4.527 1.00 81.19 93 ILE A O 1
ATOM 733 N N . LEU A 1 94 ? -1.623 23.323 -2.805 1.00 82.56 94 LEU A N 1
ATOM 734 C CA . LEU A 1 94 ? -2.948 23.158 -3.401 1.00 82.56 94 LEU A CA 1
ATOM 735 C C . LEU A 1 94 ? -3.111 23.976 -4.684 1.00 82.56 94 LEU A C 1
ATOM 737 O O . LEU A 1 94 ? -3.706 23.478 -5.639 1.00 82.56 94 LEU A O 1
ATOM 741 N N . ASP A 1 95 ? -2.575 25.192 -4.722 1.00 85.00 95 ASP A N 1
ATOM 742 C CA . ASP A 1 95 ? -2.597 26.029 -5.919 1.00 85.00 95 ASP A CA 1
ATOM 743 C C . ASP A 1 95 ? -1.716 25.441 -7.032 1.00 85.00 95 ASP A C 1
ATOM 745 O O . ASP A 1 95 ? -2.162 25.357 -8.173 1.00 85.00 95 ASP A O 1
ATOM 749 N N . GLN A 1 96 ? -0.526 24.926 -6.704 1.00 80.75 96 GLN A N 1
ATOM 750 C CA . GLN A 1 96 ? 0.326 24.203 -7.659 1.00 80.75 96 GLN A CA 1
ATOM 751 C C . GLN A 1 96 ? -0.344 22.940 -8.207 1.00 80.75 96 GLN A C 1
ATOM 753 O O . GLN A 1 96 ? -0.226 22.642 -9.387 1.00 80.75 96 GLN A O 1
ATOM 758 N N . LEU A 1 97 ? -1.081 22.195 -7.382 1.00 77.12 97 LEU A N 1
ATOM 759 C CA . LEU A 1 97 ? -1.801 21.001 -7.838 1.00 77.12 97 LEU A CA 1
ATOM 760 C C . LEU A 1 97 ? -2.973 21.318 -8.781 1.00 77.12 97 LEU A C 1
ATOM 762 O O . LEU A 1 97 ? -3.463 20.410 -9.449 1.00 77.12 97 LEU A O 1
ATOM 766 N N . ARG A 1 98 ? -3.437 22.572 -8.827 1.00 83.12 98 ARG A N 1
ATOM 767 C CA . ARG A 1 98 ? -4.449 23.045 -9.786 1.00 83.12 98 ARG A CA 1
ATOM 768 C C . ARG A 1 98 ? -3.840 23.543 -11.095 1.00 83.12 98 ARG A C 1
ATOM 770 O O . ARG A 1 98 ? -4.585 23.759 -12.047 1.00 83.12 98 ARG A O 1
ATOM 777 N N . ASP A 1 99 ? -2.527 23.742 -11.135 1.00 86.44 99 ASP A N 1
ATOM 778 C CA . ASP A 1 99 ? -1.806 24.128 -12.337 1.00 86.44 99 ASP A CA 1
ATOM 779 C C . ASP A 1 99 ? -1.602 22.899 -13.233 1.00 86.44 99 ASP A C 1
ATOM 781 O O . ASP A 1 99 ? -0.927 21.932 -12.870 1.00 86.44 99 ASP A O 1
ATOM 785 N N . GLU A 1 100 ? -2.207 22.937 -14.418 1.00 86.50 100 GLU A N 1
ATOM 786 C CA . GLU A 1 100 ? -2.128 21.865 -15.409 1.00 86.50 100 GLU A CA 1
ATOM 787 C C . GLU A 1 100 ? -0.681 21.596 -15.844 1.00 86.50 100 GLU A C 1
ATOM 789 O O . GLU A 1 100 ? -0.285 20.438 -15.965 1.00 86.50 100 GLU A O 1
ATOM 794 N N . SER A 1 101 ? 0.143 22.641 -15.972 1.00 86.44 101 SER A N 1
ATOM 795 C CA . SER A 1 101 ? 1.552 22.507 -16.365 1.00 86.44 101 SER A CA 1
ATOM 796 C C . SER A 1 101 ? 2.390 21.812 -15.289 1.00 86.44 101 SER A C 1
ATOM 798 O O . SER A 1 101 ? 3.294 21.017 -15.580 1.00 86.44 101 SER A O 1
ATOM 800 N N . PHE A 1 102 ? 2.058 22.062 -14.021 1.00 83.69 102 PHE A N 1
ATOM 801 C CA . PHE A 1 102 ? 2.683 21.384 -12.898 1.00 83.69 102 PHE A CA 1
ATOM 802 C C . PHE A 1 102 ? 2.261 19.913 -12.846 1.00 83.69 102 PHE A C 1
ATOM 804 O O . PHE A 1 102 ? 3.107 19.038 -12.651 1.00 83.69 102 PHE A O 1
ATOM 811 N N . LEU A 1 103 ? 0.971 19.621 -13.043 1.00 82.25 103 LEU A N 1
ATOM 812 C CA . LEU A 1 103 ? 0.466 18.249 -13.087 1.00 82.25 103 LEU A CA 1
ATOM 813 C C . LEU A 1 103 ? 1.099 17.455 -14.236 1.00 82.25 103 LEU A C 1
ATOM 815 O O . LEU A 1 103 ? 1.521 16.317 -14.029 1.00 82.25 103 LEU A O 1
ATOM 819 N N . GLU A 1 104 ? 1.226 18.061 -15.415 1.00 85.62 104 GLU A N 1
ATOM 820 C CA . GLU A 1 104 ? 1.931 17.478 -16.558 1.00 85.62 104 GLU A CA 1
ATOM 821 C C . GLU A 1 104 ? 3.390 17.168 -16.200 1.00 85.62 104 GLU A C 1
ATOM 823 O O . GLU A 1 104 ? 3.849 16.038 -16.367 1.00 85.62 104 GLU A O 1
ATOM 828 N N . SER A 1 105 ? 4.104 18.135 -15.617 1.00 85.06 105 SER A N 1
ATOM 829 C CA . SER A 1 105 ? 5.488 17.955 -15.160 1.00 85.06 105 SER A CA 1
ATOM 830 C C . SER A 1 105 ? 5.614 16.844 -14.114 1.00 85.06 105 SER A C 1
ATOM 832 O O . SER A 1 105 ? 6.575 16.065 -14.133 1.00 85.06 105 SER A O 1
ATOM 834 N N . TYR A 1 106 ? 4.631 16.734 -13.217 1.00 82.44 106 TYR A N 1
ATOM 835 C CA . TYR A 1 106 ? 4.554 15.677 -12.217 1.00 82.44 106 TYR A CA 1
ATOM 836 C C . TYR A 1 106 ? 4.410 14.304 -12.873 1.00 82.44 106 TYR A C 1
ATOM 838 O O . TYR A 1 106 ? 5.245 13.431 -12.644 1.00 82.44 106 TYR A O 1
ATOM 846 N N . VAL A 1 107 ? 3.407 14.129 -13.737 1.00 82.88 107 VAL A N 1
ATOM 847 C CA . VAL A 1 107 ? 3.156 12.868 -14.452 1.00 82.88 107 VAL A CA 1
ATOM 848 C C . VAL A 1 107 ? 4.347 12.488 -15.331 1.00 82.88 107 VAL A C 1
ATOM 850 O O . VAL A 1 107 ? 4.800 11.347 -15.283 1.00 82.88 107 VAL A O 1
ATOM 853 N N . ARG A 1 108 ? 4.923 13.441 -16.068 1.00 86.31 108 ARG A N 1
ATOM 854 C CA . ARG A 1 108 ? 6.116 13.218 -16.894 1.00 86.31 108 ARG A CA 1
ATOM 855 C C . ARG A 1 108 ? 7.318 12.782 -16.059 1.00 86.31 108 ARG A C 1
ATOM 857 O O . ARG A 1 108 ? 8.054 11.893 -16.470 1.00 86.31 108 ARG A O 1
ATOM 864 N N . SER A 1 109 ? 7.485 13.334 -14.857 1.00 84.62 109 SER A N 1
ATOM 865 C CA . SER A 1 109 ? 8.520 12.875 -13.921 1.00 84.62 109 SER A CA 1
ATOM 866 C C . SER A 1 109 ? 8.285 11.435 -13.453 1.00 84.62 109 SER A C 1
ATOM 868 O O . SER A 1 109 ? 9.249 10.680 -13.373 1.00 84.62 109 SER A O 1
ATOM 870 N N . LEU A 1 110 ? 7.027 11.041 -13.195 1.00 79.62 110 LEU A N 1
ATOM 871 C CA . LEU A 1 110 ? 6.675 9.652 -12.856 1.00 79.62 110 LEU A CA 1
ATOM 872 C C . LEU A 1 110 ? 7.054 8.680 -13.977 1.00 79.62 110 LEU A C 1
ATOM 874 O O . LEU A 1 110 ? 7.622 7.621 -13.712 1.00 79.62 110 LEU A O 1
ATOM 878 N N . VAL A 1 111 ? 6.750 9.055 -15.223 1.00 82.94 111 VAL A N 1
ATOM 879 C CA . VAL A 1 111 ? 7.069 8.254 -16.411 1.00 82.94 111 VAL A CA 1
ATOM 880 C C . VAL A 1 111 ? 8.579 8.150 -16.599 1.00 82.94 111 VAL A C 1
ATOM 882 O O . VAL A 1 111 ? 9.102 7.042 -16.647 1.00 82.94 111 VAL A O 1
ATOM 885 N N . LEU A 1 112 ? 9.298 9.276 -16.652 1.00 86.25 112 LEU A N 1
ATOM 886 C CA . LEU A 1 112 ? 10.746 9.292 -16.896 1.00 86.25 112 LEU A CA 1
ATOM 887 C C . LEU A 1 112 ? 11.523 8.510 -15.838 1.00 86.25 112 LEU A C 1
ATOM 889 O O . LEU A 1 112 ? 12.447 7.770 -16.172 1.00 86.25 112 LEU A O 1
ATOM 893 N N . HIS A 1 113 ? 11.148 8.648 -14.567 1.00 82.06 113 HIS A N 1
ATOM 894 C CA . HIS A 1 113 ? 11.823 7.918 -13.506 1.00 82.06 113 HIS A CA 1
ATOM 895 C C . HIS A 1 113 ? 11.493 6.421 -13.544 1.00 82.06 113 HIS A C 1
ATOM 897 O O . HIS A 1 113 ? 12.403 5.599 -13.455 1.00 82.06 113 HIS A O 1
ATOM 903 N N . GLY A 1 114 ? 10.220 6.060 -13.749 1.00 77.81 114 GLY A N 1
ATOM 904 C CA . GLY A 1 114 ? 9.811 4.663 -13.911 1.00 77.81 114 GLY A CA 1
ATOM 905 C C . GLY A 1 114 ? 10.513 3.982 -15.090 1.00 77.81 114 GLY A C 1
ATOM 906 O O . GLY A 1 114 ? 11.049 2.885 -14.938 1.00 77.81 114 GLY A O 1
ATOM 907 N N . LEU A 1 115 ? 10.587 4.664 -16.238 1.00 82.69 115 LEU A N 1
ATOM 908 C CA . LEU A 1 115 ? 11.347 4.212 -17.404 1.00 82.69 115 LEU A CA 1
ATOM 909 C C . LEU A 1 115 ? 12.838 4.071 -17.085 1.00 82.69 115 LEU A C 1
ATOM 911 O O . LEU A 1 115 ? 13.439 3.094 -17.508 1.00 82.69 115 LEU A O 1
ATOM 915 N N . SER A 1 116 ? 13.430 5.000 -16.324 1.00 86.00 116 SER A N 1
ATOM 916 C CA . SER A 1 116 ? 14.855 4.966 -15.962 1.00 86.00 116 SER A CA 1
ATOM 917 C C . SER A 1 116 ? 15.237 3.717 -15.177 1.00 86.00 116 SER A C 1
ATOM 919 O O . SER A 1 116 ? 16.238 3.078 -15.498 1.00 86.00 116 SER A O 1
ATOM 921 N N . LEU A 1 117 ? 14.430 3.343 -14.184 1.00 80.12 117 LEU A N 1
ATOM 922 C CA . LEU A 1 117 ? 14.670 2.143 -13.382 1.00 80.12 117 LEU A CA 1
ATOM 923 C C . LEU A 1 117 ? 14.544 0.872 -14.223 1.00 80.12 117 LEU A C 1
ATOM 925 O O . LEU A 1 117 ? 15.410 0.006 -14.190 1.00 80.12 117 LEU A O 1
ATOM 929 N N . LYS A 1 118 ? 13.509 0.790 -15.058 1.00 79.19 118 LYS A N 1
ATOM 930 C CA . LYS A 1 118 ? 13.303 -0.373 -15.925 1.00 79.19 118 LYS A CA 1
ATOM 931 C C . LYS A 1 118 ? 14.354 -0.485 -17.036 1.00 79.19 118 LYS A C 1
ATOM 933 O O . LYS A 1 118 ? 14.797 -1.585 -17.360 1.00 79.19 118 LYS A O 1
ATOM 938 N N . LEU A 1 119 ? 14.800 0.647 -17.583 1.00 85.44 119 LEU A N 1
ATOM 939 C CA . LEU A 1 119 ? 15.947 0.734 -18.491 1.00 85.44 119 LEU A CA 1
ATOM 940 C C . LEU A 1 119 ? 17.209 0.173 -17.836 1.00 85.44 119 LEU A C 1
ATOM 942 O O . LEU A 1 119 ? 17.928 -0.599 -1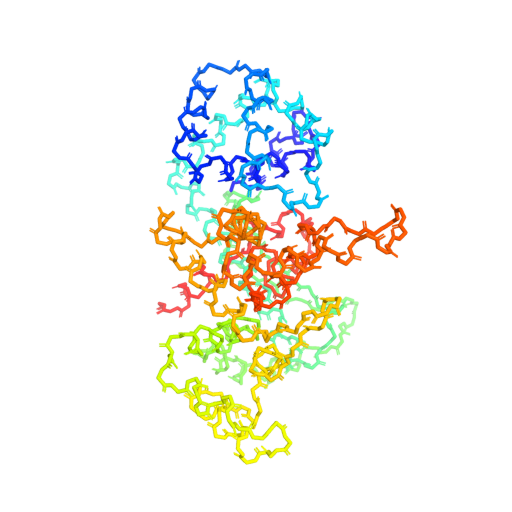8.465 1.00 85.44 119 LEU A O 1
ATOM 946 N N . LYS A 1 120 ? 17.461 0.539 -16.574 1.00 86.62 120 LYS A N 1
ATOM 947 C CA . LYS A 1 120 ? 18.578 0.021 -15.779 1.00 86.62 120 LYS A CA 1
ATOM 948 C C . LYS A 1 120 ? 18.488 -1.496 -15.608 1.00 86.62 120 LYS A C 1
ATOM 950 O O . LYS A 1 120 ? 19.459 -2.191 -15.897 1.00 86.62 120 LYS A O 1
ATOM 955 N N . ASP A 1 121 ? 17.326 -2.002 -15.200 1.00 82.94 121 ASP A N 1
ATOM 956 C CA . ASP A 1 121 ? 17.094 -3.436 -14.996 1.00 82.94 121 ASP A CA 1
ATOM 957 C C . ASP A 1 121 ? 17.314 -4.235 -16.288 1.00 82.94 121 ASP A C 1
ATOM 959 O O . ASP A 1 121 ? 18.023 -5.242 -16.286 1.00 82.94 121 ASP A O 1
ATOM 963 N N . SER A 1 122 ? 16.757 -3.763 -17.409 1.00 84.44 122 SER A N 1
ATOM 964 C CA . SER A 1 122 ? 16.963 -4.358 -18.736 1.00 84.44 122 SER A CA 1
ATOM 965 C C . SER A 1 122 ? 18.444 -4.327 -19.132 1.00 84.44 122 SER A C 1
ATOM 967 O O . SER A 1 122 ? 19.004 -5.341 -19.557 1.00 84.44 122 SER A O 1
ATOM 969 N N . PHE A 1 123 ? 19.119 -3.196 -18.906 1.00 87.81 123 PHE A N 1
ATOM 970 C CA . PHE A 1 123 ? 20.544 -3.039 -19.178 1.00 87.81 123 PHE A CA 1
ATOM 971 C C . PHE A 1 123 ? 21.409 -4.043 -18.410 1.00 87.81 123 PHE A C 1
ATOM 973 O O . PHE A 1 123 ? 22.277 -4.692 -18.994 1.00 87.81 123 PHE A O 1
ATOM 980 N N . ILE A 1 124 ? 21.140 -4.223 -17.116 1.00 85.94 124 ILE A N 1
ATOM 981 C CA . ILE A 1 124 ? 21.834 -5.189 -16.260 1.00 85.94 124 ILE A CA 1
ATOM 982 C C . ILE A 1 124 ? 21.541 -6.620 -16.714 1.00 85.94 124 ILE A C 1
ATOM 984 O O . ILE A 1 124 ? 22.470 -7.411 -16.873 1.00 85.94 124 ILE A O 1
ATOM 988 N N . ARG A 1 125 ? 20.267 -6.951 -16.954 1.00 84.38 125 ARG A N 1
ATOM 989 C CA . ARG A 1 125 ? 19.826 -8.298 -17.334 1.00 84.38 125 ARG A CA 1
ATOM 990 C C . ARG A 1 125 ? 20.477 -8.762 -18.635 1.00 84.38 125 ARG A C 1
ATOM 992 O O . ARG A 1 125 ? 21.123 -9.806 -18.651 1.00 84.38 125 ARG A O 1
ATOM 999 N N . HIS A 1 126 ? 20.358 -7.980 -19.708 1.00 87.19 126 HIS A N 1
ATOM 1000 C CA . HIS A 1 126 ? 20.898 -8.355 -21.023 1.00 87.19 126 HIS A CA 1
ATOM 1001 C C . HIS A 1 126 ? 22.390 -8.068 -21.168 1.00 87.19 126 HIS A C 1
ATOM 1003 O O . HIS A 1 126 ? 23.049 -8.632 -22.042 1.00 87.19 126 HIS A O 1
ATOM 1009 N N . GLY A 1 127 ? 22.939 -7.205 -20.315 1.00 86.56 127 GLY A N 1
ATOM 1010 C CA . GLY A 1 127 ? 24.374 -6.989 -20.205 1.00 86.56 127 GLY A CA 1
ATOM 1011 C C . GLY A 1 127 ? 25.091 -8.010 -19.315 1.00 86.56 127 GLY A C 1
ATOM 1012 O O . GLY A 1 127 ? 26.320 -8.017 -19.305 1.00 86.56 127 GLY A O 1
ATOM 1013 N N . TYR A 1 128 ? 24.353 -8.871 -18.597 1.00 84.25 128 TYR A N 1
ATOM 1014 C CA . TYR A 1 128 ? 24.864 -9.753 -17.534 1.00 84.25 128 TYR A CA 1
ATOM 1015 C C . TYR A 1 128 ? 25.704 -8.996 -16.490 1.00 84.25 128 TYR A C 1
ATOM 1017 O O . TYR A 1 128 ? 26.733 -9.480 -16.012 1.00 84.25 128 TYR A O 1
ATOM 1025 N N . GLY A 1 129 ? 25.272 -7.773 -16.189 1.00 81.69 129 GLY A N 1
ATOM 1026 C CA . GLY A 1 129 ? 25.994 -6.818 -15.362 1.00 81.69 129 GLY A CA 1
ATOM 1027 C C . GLY A 1 129 ? 25.781 -7.000 -13.868 1.00 81.69 129 GLY A C 1
ATOM 1028 O O . GLY A 1 129 ? 24.909 -7.743 -13.417 1.00 81.69 129 GLY A O 1
ATOM 1029 N N . ASN A 1 130 ? 26.564 -6.270 -13.077 1.00 81.25 130 ASN A N 1
ATOM 1030 C CA . ASN A 1 130 ? 26.312 -6.117 -11.648 1.00 81.25 130 ASN A CA 1
ATOM 1031 C C . ASN A 1 130 ? 25.535 -4.817 -11.393 1.00 81.25 130 ASN A C 1
ATOM 1033 O O . ASN A 1 130 ? 26.038 -3.737 -11.695 1.00 81.25 130 ASN A O 1
ATOM 1037 N N . ASP A 1 131 ? 24.360 -4.908 -10.766 1.00 81.50 131 ASP A N 1
ATOM 1038 C CA . ASP A 1 131 ? 23.525 -3.749 -10.405 1.00 81.50 131 ASP A CA 1
ATOM 1039 C C . ASP A 1 131 ? 24.291 -2.664 -9.627 1.00 81.50 131 ASP A C 1
ATOM 1041 O O . ASP A 1 131 ? 24.154 -1.474 -9.898 1.00 81.50 131 ASP A O 1
ATOM 1045 N N . GLN A 1 132 ? 25.215 -3.059 -8.745 1.00 82.19 132 GLN A N 1
ATOM 1046 C CA . GLN A 1 132 ? 26.025 -2.116 -7.961 1.00 82.19 132 GLN A CA 1
ATOM 1047 C C . GLN A 1 132 ? 27.029 -1.305 -8.797 1.00 82.19 132 GLN A C 1
ATOM 1049 O O . GLN A 1 132 ? 27.673 -0.392 -8.277 1.00 82.19 132 GLN A O 1
ATOM 1054 N N . ARG A 1 133 ? 27.226 -1.665 -10.069 1.00 84.50 133 ARG A N 1
ATOM 1055 C CA . ARG A 1 133 ? 28.153 -1.014 -11.005 1.00 84.50 133 ARG A CA 1
ATOM 1056 C C . ARG A 1 133 ? 27.444 -0.322 -12.158 1.00 84.50 133 ARG A C 1
ATOM 1058 O O . ARG A 1 133 ? 28.116 0.138 -13.076 1.00 84.50 133 ARG A O 1
ATOM 1065 N N . VAL A 1 134 ? 26.124 -0.204 -12.106 1.00 86.06 134 VAL A N 1
ATOM 1066 C CA . VAL A 1 134 ? 25.332 0.512 -13.103 1.00 86.06 134 VAL A CA 1
ATOM 1067 C C . VAL A 1 134 ? 24.567 1.626 -12.398 1.00 86.06 134 VAL A C 1
ATOM 1069 O O . VAL A 1 134 ? 24.016 1.413 -11.322 1.00 86.06 134 VAL A O 1
ATOM 1072 N N . LEU A 1 135 ? 24.521 2.814 -12.999 1.00 87.50 135 LEU A N 1
ATOM 1073 C CA . LEU A 1 135 ? 23.669 3.916 -12.541 1.00 87.50 135 LEU A CA 1
ATOM 1074 C C . LEU A 1 135 ? 22.689 4.287 -13.638 1.00 87.50 135 LEU A C 1
ATOM 1076 O O . LEU A 1 135 ? 23.046 4.294 -14.818 1.00 87.50 135 LEU A O 1
ATOM 1080 N N . SER A 1 136 ? 21.488 4.679 -13.233 1.00 88.44 136 SER A N 1
ATOM 1081 C CA . SER A 1 136 ? 20.529 5.341 -14.109 1.00 88.44 136 SER A CA 1
ATOM 1082 C C . SER A 1 136 ? 20.245 6.770 -13.653 1.00 88.44 136 SER A C 1
ATOM 1084 O O . SER A 1 136 ? 20.229 7.076 -12.458 1.00 88.44 136 SER A O 1
ATOM 1086 N N . HIS A 1 137 ? 20.048 7.669 -14.614 1.00 88.12 137 HIS A N 1
ATOM 1087 C CA . HIS A 1 137 ? 19.698 9.055 -14.346 1.00 88.12 137 HIS A CA 1
ATOM 1088 C C . HIS A 1 137 ? 18.754 9.616 -15.405 1.00 88.12 137 HIS A C 1
ATOM 1090 O O . HIS A 1 137 ? 19.004 9.496 -16.605 1.00 88.12 137 HIS A O 1
ATOM 1096 N N . ALA A 1 138 ? 17.730 10.324 -14.936 1.00 88.62 138 ALA A N 1
ATOM 1097 C CA . ALA A 1 138 ? 16.852 11.153 -15.744 1.00 88.62 138 ALA A CA 1
ATOM 1098 C C . ALA A 1 138 ? 16.703 12.525 -15.075 1.00 88.62 138 ALA A C 1
ATOM 1100 O O . ALA A 1 138 ? 16.546 12.621 -13.853 1.00 88.62 138 ALA A O 1
ATOM 1101 N N . LYS A 1 139 ? 16.726 13.598 -15.870 1.00 88.31 139 LYS A N 1
ATOM 1102 C CA . LYS A 1 139 ? 16.462 14.951 -15.370 1.00 88.31 139 LYS A CA 1
ATOM 1103 C C . LYS A 1 139 ? 14.959 15.168 -15.255 1.00 88.31 139 LYS A C 1
ATOM 1105 O O . LYS A 1 139 ? 14.309 15.557 -16.219 1.00 88.31 139 LYS A O 1
ATOM 1110 N N . LEU A 1 140 ? 14.408 14.912 -14.072 1.00 85.75 140 LEU A N 1
ATOM 1111 C CA . LEU A 1 140 ? 12.965 14.991 -13.848 1.00 85.75 140 LEU A CA 1
ATOM 1112 C C . LEU A 1 140 ? 12.451 16.446 -13.880 1.00 85.75 140 LEU A C 1
ATOM 1114 O O . LEU A 1 140 ? 13.000 17.287 -13.159 1.00 85.75 140 LEU A O 1
ATOM 1118 N N . PRO A 1 141 ? 11.362 16.743 -14.617 1.00 87.25 141 PRO A N 1
ATOM 1119 C CA . PRO A 1 141 ? 10.708 18.055 -14.614 1.00 87.25 141 PRO A CA 1
ATOM 1120 C C . PRO A 1 141 ? 10.396 18.616 -13.220 1.00 87.25 141 PRO A C 1
ATOM 1122 O O . PRO A 1 141 ? 10.570 19.805 -12.986 1.00 87.25 141 PRO A O 1
ATOM 1125 N N . LEU A 1 142 ? 10.019 17.775 -12.252 1.00 79.50 142 LEU A N 1
ATOM 1126 C CA . LEU A 1 142 ? 9.742 18.220 -10.876 1.00 79.50 142 LEU A CA 1
ATOM 1127 C C . LEU A 1 142 ? 10.960 18.788 -10.132 1.00 79.50 142 LEU A C 1
ATOM 1129 O O . LEU A 1 142 ? 10.798 19.540 -9.169 1.00 79.50 142 LEU A O 1
ATOM 1133 N N . GLN A 1 143 ? 12.166 18.390 -10.536 1.00 78.12 143 GLN A N 1
ATOM 1134 C CA . GLN A 1 143 ? 13.415 18.819 -9.909 1.00 78.12 143 GLN A CA 1
ATOM 1135 C C . GLN A 1 143 ? 14.105 19.917 -10.718 1.00 78.12 143 GLN A C 1
ATOM 1137 O O . GLN A 1 143 ? 14.650 20.848 -10.130 1.00 78.12 143 GLN A O 1
ATOM 1142 N N . PHE A 1 144 ? 14.100 19.783 -12.045 1.00 82.25 144 PHE A N 1
ATOM 1143 C CA . PHE A 1 144 ? 14.884 20.621 -12.952 1.00 82.25 144 PHE A CA 1
ATOM 1144 C C . PHE A 1 144 ? 14.038 21.599 -13.776 1.00 82.25 144 PHE A C 1
ATOM 1146 O O . PHE A 1 144 ? 14.606 22.390 -14.520 1.00 82.25 144 PHE A O 1
ATOM 1153 N N . GLU A 1 145 ? 12.709 21.580 -13.637 1.00 84.12 145 GLU A N 1
ATOM 1154 C CA . GLU A 1 145 ? 11.785 22.509 -14.297 1.00 84.12 145 GLU A CA 1
ATOM 1155 C C . GLU A 1 145 ? 12.077 22.607 -15.808 1.00 84.12 145 GLU A C 1
ATOM 1157 O O . GLU A 1 145 ? 11.998 21.603 -16.516 1.00 84.12 145 GLU A O 1
ATOM 1162 N N . THR A 1 146 ? 12.456 23.782 -16.316 1.00 82.31 146 THR A N 1
ATOM 1163 C CA . THR A 1 146 ? 12.748 24.000 -17.743 1.00 82.31 146 THR A CA 1
ATOM 1164 C C . THR A 1 146 ? 14.046 23.350 -18.227 1.00 82.31 146 THR A C 1
ATOM 1166 O O . THR A 1 146 ? 14.215 23.180 -19.431 1.00 82.31 146 THR A O 1
ATOM 1169 N N . ASP A 1 147 ? 14.954 22.981 -17.320 1.00 85.62 147 ASP A N 1
ATOM 1170 C CA . ASP A 1 147 ? 16.227 22.318 -17.643 1.00 85.62 147 ASP A CA 1
ATOM 1171 C C . ASP A 1 147 ? 16.088 20.787 -17.743 1.00 85.62 147 ASP A C 1
ATOM 1173 O O . ASP A 1 147 ? 17.059 20.080 -18.054 1.00 85.62 147 ASP A O 1
ATOM 1177 N N . ALA A 1 148 ? 14.893 20.259 -17.458 1.00 86.62 148 ALA A N 1
ATOM 1178 C CA . ALA A 1 148 ? 14.565 18.856 -17.653 1.00 86.62 148 ALA A CA 1
ATOM 1179 C C . ALA A 1 148 ? 14.544 18.477 -19.139 1.00 86.62 148 ALA A C 1
ATOM 1181 O O . ALA A 1 148 ? 14.202 19.273 -20.014 1.00 86.62 148 ALA A O 1
ATOM 1182 N N . ASN A 1 149 ? 14.886 17.226 -19.430 1.00 87.69 149 ASN A N 1
ATOM 1183 C CA . ASN A 1 149 ? 14.805 16.669 -20.772 1.00 87.69 149 ASN A CA 1
ATOM 1184 C C . ASN A 1 149 ? 14.379 15.199 -20.722 1.00 87.69 149 ASN A C 1
ATOM 1186 O O . ASN A 1 149 ? 14.558 14.523 -19.711 1.00 87.69 149 ASN A O 1
ATOM 1190 N N . ASP A 1 150 ? 13.843 14.697 -21.835 1.00 90.12 150 ASP A N 1
ATOM 1191 C CA . ASP A 1 150 ? 13.413 13.297 -21.963 1.00 90.12 150 ASP A CA 1
ATOM 1192 C C . ASP A 1 150 ? 14.587 12.381 -22.323 1.00 90.12 150 ASP A C 1
ATOM 1194 O O . ASP A 1 150 ? 14.494 11.526 -23.199 1.00 90.12 150 ASP A O 1
ATOM 1198 N N . VAL A 1 151 ? 15.735 12.606 -21.681 1.00 91.62 151 VAL A N 1
ATOM 1199 C CA . VAL A 1 151 ? 16.940 11.808 -21.887 1.00 91.62 151 VAL A CA 1
ATOM 1200 C C . VAL A 1 151 ? 17.216 11.017 -20.624 1.00 91.62 151 VAL A C 1
ATOM 1202 O O . VAL A 1 151 ? 17.514 11.575 -19.567 1.00 91.62 151 VAL A O 1
ATOM 1205 N N . ILE A 1 152 ? 17.156 9.698 -20.765 1.00 90.88 152 ILE A N 1
ATOM 1206 C CA . ILE A 1 152 ? 17.539 8.753 -19.725 1.00 90.88 152 ILE A CA 1
ATOM 1207 C C . ILE A 1 152 ? 18.941 8.247 -20.046 1.00 90.88 152 ILE A C 1
ATOM 1209 O O . ILE A 1 152 ? 19.214 7.793 -21.155 1.00 90.88 152 ILE A O 1
ATOM 1213 N N . SER A 1 153 ? 19.841 8.346 -19.075 1.00 91.31 153 SER A N 1
ATOM 1214 C CA . SER A 1 153 ? 21.208 7.839 -19.173 1.00 91.31 153 SER A CA 1
ATOM 1215 C C . SER A 1 153 ? 21.366 6.624 -18.270 1.00 91.31 153 SER A C 1
ATOM 1217 O O . SER A 1 153 ? 21.133 6.732 -17.069 1.00 91.31 153 SER A O 1
ATOM 1219 N N . VAL A 1 154 ? 21.799 5.496 -18.832 1.00 90.31 154 VAL A N 1
ATOM 1220 C CA . VAL A 1 154 ? 22.229 4.311 -18.078 1.00 90.31 154 VAL A CA 1
ATOM 1221 C C . VAL A 1 154 ? 23.713 4.104 -18.344 1.00 90.31 154 VAL A C 1
ATOM 1223 O O . VAL A 1 154 ? 24.131 4.043 -19.501 1.00 90.31 154 VAL A O 1
ATOM 1226 N N . VAL A 1 155 ? 24.522 4.075 -17.288 1.00 89.00 155 VAL A N 1
ATOM 1227 C CA . VAL A 1 155 ? 25.985 4.085 -17.395 1.00 89.00 155 VAL A CA 1
ATOM 1228 C C . VAL A 1 155 ? 26.625 3.066 -16.464 1.00 89.00 155 VAL A C 1
ATOM 1230 O O . VAL A 1 155 ? 26.184 2.878 -15.333 1.00 89.00 155 VAL A O 1
ATOM 1233 N N . GLU A 1 156 ? 27.708 2.447 -16.926 1.00 89.94 156 GLU A N 1
ATOM 1234 C CA . GLU A 1 156 ? 28.611 1.695 -16.056 1.00 89.94 156 GLU A CA 1
ATOM 1235 C C . GLU A 1 156 ? 29.431 2.650 -15.176 1.00 89.94 156 GLU A C 1
ATOM 1237 O O . GLU A 1 156 ? 29.855 3.725 -15.608 1.00 89.94 156 GLU A O 1
ATOM 1242 N N . VAL A 1 157 ? 29.704 2.228 -13.945 1.00 84.31 157 VAL A N 1
ATOM 1243 C CA . VAL A 1 157 ? 30.504 2.968 -12.969 1.00 84.31 157 VAL A CA 1
ATOM 1244 C C . VAL A 1 157 ? 31.883 2.352 -12.835 1.00 84.31 157 VAL A C 1
ATOM 1246 O O . VAL A 1 157 ? 32.041 1.145 -12.651 1.00 84.31 157 VAL A O 1
ATOM 1249 N N . GLY A 1 158 ? 32.893 3.217 -12.823 1.00 77.38 158 GLY A N 1
ATOM 1250 C CA . GLY A 1 158 ? 34.287 2.843 -12.617 1.00 77.38 158 GLY A CA 1
ATOM 1251 C C . GLY A 1 158 ? 35.137 3.061 -13.863 1.00 77.38 158 GLY A C 1
ATOM 1252 O O . GLY A 1 158 ? 34.646 3.140 -14.983 1.00 77.38 158 GLY A O 1
ATOM 1253 N N . SER A 1 159 ? 36.447 3.174 -13.661 1.00 70.56 159 SER A N 1
ATOM 1254 C CA . SER A 1 159 ? 37.412 3.601 -14.684 1.00 70.56 159 SER A CA 1
ATOM 1255 C C . SER A 1 159 ? 37.582 2.644 -15.870 1.00 70.56 159 SER A C 1
ATOM 1257 O O . SER A 1 159 ? 38.137 3.054 -16.886 1.00 70.56 159 SER A O 1
ATOM 1259 N N . LEU A 1 160 ? 37.127 1.394 -15.763 1.00 69.38 160 LEU A N 1
ATOM 1260 C CA . LEU A 1 160 ? 37.238 0.383 -16.825 1.00 69.38 160 LEU A CA 1
ATOM 1261 C C . LEU A 1 160 ? 35.889 -0.208 -17.251 1.00 69.38 160 LEU A C 1
ATOM 1263 O O . LEU A 1 160 ? 35.862 -0.987 -18.204 1.00 69.38 160 LEU A O 1
ATOM 1267 N N . GLY A 1 161 ? 34.800 0.147 -16.561 1.00 72.19 161 GLY A N 1
ATOM 1268 C CA . GLY A 1 161 ? 33.548 -0.594 -16.661 1.00 72.19 161 GLY A CA 1
ATOM 1269 C C . GLY A 1 161 ? 33.668 -2.045 -16.167 1.00 72.19 161 GLY A C 1
ATOM 1270 O O . GLY A 1 161 ? 34.748 -2.513 -15.796 1.00 72.19 161 GLY A O 1
ATOM 1271 N N . ASP A 1 162 ? 32.557 -2.769 -16.133 1.00 80.75 162 ASP A N 1
ATOM 1272 C CA . ASP A 1 162 ? 32.521 -4.229 -15.983 1.00 80.75 162 ASP A CA 1
ATOM 1273 C C . ASP A 1 162 ? 32.159 -4.951 -17.294 1.00 80.75 162 ASP A C 1
ATOM 1275 O O . ASP A 1 162 ? 32.226 -6.179 -17.356 1.00 80.75 162 ASP A O 1
ATOM 1279 N N . GLY A 1 163 ? 31.881 -4.197 -18.365 1.00 84.56 163 GLY A N 1
ATOM 1280 C CA . GLY A 1 163 ? 31.585 -4.722 -19.696 1.00 84.56 163 GLY A CA 1
ATOM 1281 C C . GLY A 1 163 ? 30.094 -4.908 -19.981 1.00 84.56 163 GLY A C 1
ATOM 1282 O O . GLY A 1 163 ? 29.759 -5.360 -21.079 1.00 84.56 163 GLY A O 1
ATOM 1283 N N . THR A 1 164 ? 29.217 -4.531 -19.046 1.00 87.75 164 THR A N 1
ATOM 1284 C CA . THR A 1 164 ? 27.754 -4.624 -19.180 1.00 87.75 164 THR A CA 1
ATOM 1285 C C . THR A 1 164 ? 27.237 -3.954 -20.455 1.00 87.75 164 THR A C 1
ATOM 1287 O O . THR A 1 164 ? 26.514 -4.578 -21.220 1.00 87.75 164 THR A O 1
ATOM 1290 N N . ALA A 1 165 ? 27.662 -2.728 -20.756 1.00 89.38 165 ALA A N 1
ATOM 1291 C CA . ALA A 1 165 ? 27.298 -1.948 -21.936 1.00 89.38 165 ALA A CA 1
ATOM 1292 C C . ALA A 1 165 ? 27.680 -2.658 -23.227 1.00 89.38 165 ALA A C 1
ATOM 1294 O O . ALA A 1 165 ? 26.898 -2.692 -24.172 1.00 89.38 165 ALA A O 1
ATOM 1295 N N . ARG A 1 166 ? 28.884 -3.240 -23.283 1.00 89.50 166 ARG A N 1
ATOM 1296 C CA . ARG A 1 166 ? 29.339 -3.959 -24.478 1.00 89.50 166 ARG A CA 1
ATOM 1297 C C . ARG A 1 166 ? 28.455 -5.173 -24.736 1.00 89.50 166 ARG A C 1
ATOM 1299 O O . ARG A 1 166 ? 28.056 -5.406 -25.871 1.00 89.50 166 ARG A O 1
ATOM 1306 N N . THR A 1 167 ? 28.162 -5.931 -23.688 1.00 90.62 167 THR A N 1
ATOM 1307 C CA . THR A 1 167 ? 27.307 -7.114 -23.775 1.00 90.62 167 THR A CA 1
ATOM 1308 C C . THR A 1 167 ? 25.862 -6.732 -24.088 1.00 90.62 167 THR A C 1
ATOM 1310 O O . THR A 1 167 ? 25.249 -7.352 -24.948 1.00 90.62 167 THR A O 1
ATOM 1313 N N . PHE A 1 168 ? 25.352 -5.661 -23.480 1.00 90.94 168 PHE A N 1
ATOM 1314 C CA . PHE A 1 168 ? 24.021 -5.129 -23.745 1.00 90.94 168 PHE A CA 1
ATOM 1315 C C . PHE A 1 168 ? 23.864 -4.703 -25.205 1.00 90.94 168 PHE A C 1
ATOM 1317 O O . PHE A 1 168 ? 22.896 -5.092 -25.842 1.00 90.94 168 PHE A O 1
ATOM 1324 N N . ILE A 1 169 ? 24.838 -3.979 -25.771 1.00 91.44 169 ILE A N 1
ATOM 1325 C CA . ILE A 1 169 ? 24.826 -3.585 -27.190 1.00 91.44 169 ILE A CA 1
ATOM 1326 C C . ILE A 1 169 ? 24.746 -4.815 -28.103 1.00 91.44 169 ILE A C 1
ATOM 1328 O O . ILE A 1 169 ? 24.023 -4.787 -29.095 1.00 91.44 169 ILE A O 1
ATOM 1332 N N . ASN A 1 170 ? 25.438 -5.906 -27.762 1.00 92.62 170 ASN A N 1
ATOM 1333 C CA . ASN A 1 170 ? 25.362 -7.149 -28.536 1.00 92.62 170 ASN A CA 1
ATOM 1334 C C . ASN A 1 170 ? 23.988 -7.834 -28.442 1.00 92.62 170 ASN A C 1
ATOM 1336 O O . ASN A 1 170 ? 23.641 -8.602 -29.332 1.00 92.62 170 ASN A O 1
ATOM 1340 N N . ASN A 1 171 ? 23.227 -7.563 -27.380 1.00 89.94 171 ASN A N 1
ATOM 1341 C CA . ASN A 1 171 ? 21.906 -8.133 -27.112 1.00 89.94 171 ASN A CA 1
ATOM 1342 C C . ASN A 1 171 ? 20.777 -7.099 -27.273 1.00 89.94 171 ASN A C 1
ATOM 1344 O O . ASN A 1 171 ? 19.665 -7.341 -26.810 1.00 89.94 171 ASN A O 1
ATOM 1348 N N . ILE A 1 172 ? 21.041 -5.946 -27.901 1.00 90.69 172 ILE A N 1
ATOM 1349 C CA . ILE A 1 172 ? 20.093 -4.824 -27.917 1.00 90.69 172 ILE A CA 1
ATOM 1350 C C . ILE A 1 172 ? 18.804 -5.160 -28.667 1.00 90.69 172 ILE A C 1
ATOM 1352 O O . ILE A 1 172 ? 17.747 -4.675 -28.292 1.00 90.69 172 ILE A O 1
ATOM 1356 N N . GLU A 1 173 ? 18.879 -6.010 -29.692 1.00 89.12 173 GLU A N 1
ATOM 1357 C CA . GLU A 1 173 ? 17.704 -6.471 -30.438 1.00 89.12 173 GLU A CA 1
ATOM 1358 C C . GLU A 1 173 ? 16.802 -7.343 -29.554 1.00 89.12 173 GLU A C 1
ATOM 1360 O O . GLU A 1 173 ? 15.601 -7.110 -29.503 1.00 89.12 173 GLU A O 1
ATOM 1365 N N . ILE A 1 174 ? 17.386 -8.256 -28.768 1.00 85.25 174 ILE A N 1
ATOM 1366 C CA . ILE A 1 174 ? 16.655 -9.089 -27.797 1.00 85.25 174 ILE A CA 1
ATOM 1367 C C . ILE A 1 174 ? 16.029 -8.202 -26.717 1.00 85.25 174 ILE A C 1
ATOM 1369 O O . ILE A 1 174 ? 14.843 -8.316 -26.425 1.00 85.25 174 ILE A O 1
ATOM 1373 N N . ALA A 1 175 ? 16.810 -7.267 -26.168 1.00 83.94 175 ALA A N 1
ATOM 1374 C CA . ALA A 1 175 ? 16.311 -6.312 -25.186 1.00 83.94 175 ALA A CA 1
ATOM 1375 C C . ALA A 1 175 ? 15.167 -5.453 -25.757 1.00 83.94 175 ALA A C 1
ATOM 1377 O O . ALA A 1 175 ? 14.212 -5.166 -25.043 1.00 83.94 175 ALA A O 1
ATOM 1378 N N . ALA A 1 176 ? 15.242 -5.060 -27.034 1.00 83.00 176 ALA A N 1
ATOM 1379 C CA . ALA A 1 176 ? 14.207 -4.288 -27.719 1.00 83.00 176 ALA A CA 1
ATOM 1380 C C . ALA A 1 176 ? 12.926 -5.104 -27.982 1.00 83.00 176 ALA A C 1
ATOM 1382 O O . ALA A 1 176 ? 11.829 -4.558 -27.902 1.00 83.00 176 ALA A O 1
ATOM 1383 N N . GLU A 1 177 ? 13.041 -6.400 -28.277 1.00 80.31 177 GLU A N 1
ATOM 1384 C CA . GLU A 1 177 ? 11.889 -7.299 -28.409 1.00 80.31 177 GLU A CA 1
ATOM 1385 C C . GLU A 1 177 ? 11.181 -7.501 -27.060 1.00 80.31 177 GLU A C 1
ATOM 1387 O O . GLU A 1 177 ? 9.959 -7.364 -26.985 1.00 80.31 177 GLU A O 1
ATOM 1392 N N . GLU A 1 178 ? 11.940 -7.729 -25.982 1.00 74.75 178 GLU A N 1
ATOM 1393 C CA . GLU A 1 178 ? 11.409 -7.812 -24.610 1.00 74.75 178 GLU A CA 1
ATOM 1394 C C . GLU A 1 178 ? 10.788 -6.482 -24.148 1.00 74.75 178 GLU A C 1
ATOM 1396 O O . GLU A 1 178 ? 9.773 -6.462 -23.451 1.00 74.75 178 GLU A O 1
ATOM 1401 N N . TRP A 1 179 ? 11.344 -5.356 -24.601 1.00 70.00 179 TRP A N 1
ATOM 1402 C CA . TRP A 1 179 ? 10.817 -4.008 -24.369 1.00 70.00 179 TRP A CA 1
ATOM 1403 C C . TRP A 1 179 ? 9.424 -3.768 -24.936 1.00 70.00 179 TRP A C 1
ATOM 1405 O O . TRP A 1 179 ? 8.630 -3.060 -24.320 1.00 70.00 179 TRP A O 1
ATOM 1415 N N . VAL A 1 180 ? 9.153 -4.302 -26.126 1.00 62.91 180 VAL A N 1
ATOM 1416 C CA . VAL A 1 180 ? 7.858 -4.168 -26.809 1.00 62.91 180 VAL A CA 1
ATOM 1417 C C . VAL A 1 180 ? 6.854 -5.216 -26.294 1.00 62.91 180 VAL A C 1
ATOM 1419 O O . VAL A 1 180 ? 5.654 -5.092 -26.533 1.00 62.91 180 VAL A O 1
ATOM 1422 N N . GLY A 1 181 ? 7.326 -6.235 -25.568 1.00 60.62 181 GLY A N 1
ATOM 1423 C CA . GLY A 1 181 ? 6.505 -7.256 -24.919 1.00 60.62 181 GLY A CA 1
ATOM 1424 C C . GLY A 1 181 ? 5.926 -6.844 -23.556 1.00 60.62 181 GLY A C 1
ATOM 1425 O O . GLY A 1 181 ? 6.101 -5.731 -23.067 1.00 60.62 181 GLY A O 1
ATOM 1426 N N . GLU A 1 182 ? 5.237 -7.780 -22.896 1.00 55.78 182 GLU A N 1
ATOM 1427 C CA . GLU A 1 182 ? 4.561 -7.559 -21.600 1.00 55.78 182 GLU A CA 1
ATOM 1428 C C . GLU A 1 182 ? 5.528 -7.394 -20.401 1.00 55.78 182 GLU A C 1
ATOM 1430 O O . GLU A 1 182 ? 5.103 -7.081 -19.283 1.00 55.78 182 GLU A O 1
ATOM 1435 N N . GLU A 1 183 ? 6.839 -7.572 -20.596 1.00 55.12 183 GLU A N 1
ATOM 1436 C CA . GLU A 1 183 ? 7.828 -7.611 -19.508 1.00 55.12 183 GLU A CA 1
ATOM 1437 C C . GLU A 1 183 ? 8.068 -6.264 -18.819 1.00 55.12 183 GLU A C 1
ATOM 1439 O O . GLU A 1 183 ? 8.425 -6.224 -17.638 1.00 55.12 183 GLU A O 1
ATOM 1444 N N . PHE A 1 184 ? 7.831 -5.146 -19.506 1.00 56.16 184 PHE A N 1
ATOM 1445 C CA . PHE A 1 184 ? 8.008 -3.822 -18.908 1.00 56.16 184 PHE A CA 1
ATOM 1446 C C . PHE A 1 184 ? 6.864 -3.466 -17.936 1.00 56.16 184 PHE A C 1
ATOM 1448 O O . PHE A 1 184 ? 7.092 -2.786 -16.927 1.00 56.16 184 PHE A O 1
ATOM 1455 N N . SER A 1 185 ? 5.661 -3.999 -18.190 1.00 54.94 185 SER A N 1
ATOM 1456 C CA . SER A 1 185 ? 4.499 -3.963 -17.287 1.00 54.94 185 SER A CA 1
ATOM 1457 C C . SER A 1 185 ? 4.520 -5.051 -16.209 1.00 54.94 185 SER A C 1
ATOM 1459 O O . SER A 1 185 ? 3.888 -4.882 -15.164 1.00 54.94 185 SER A O 1
ATOM 1461 N N . GLY A 1 186 ? 5.268 -6.137 -16.426 1.00 60.22 186 GLY A N 1
ATOM 1462 C CA . GLY A 1 186 ? 5.393 -7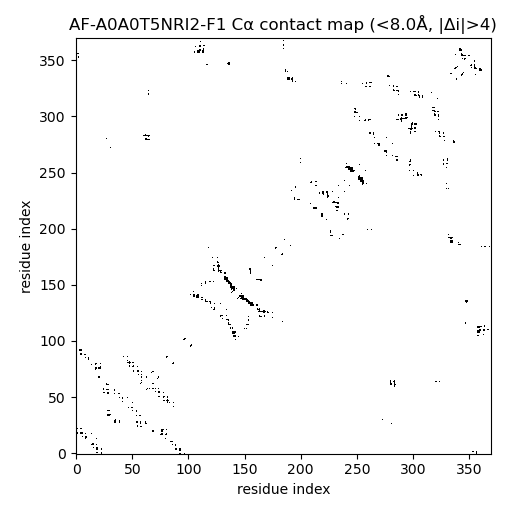.241 -15.480 1.00 60.22 186 GLY A CA 1
ATOM 1463 C C . GLY A 1 186 ? 5.995 -6.778 -14.154 1.00 60.22 186 GLY A C 1
ATOM 1464 O O . GLY A 1 186 ? 7.101 -6.223 -14.088 1.00 60.22 186 GLY A O 1
ATOM 1465 N N . CYS A 1 187 ? 5.263 -6.992 -13.066 1.00 68.94 187 CYS A N 1
ATOM 1466 C CA . CYS A 1 187 ? 5.846 -6.944 -11.734 1.00 68.94 187 CYS A CA 1
ATOM 1467 C C . CYS A 1 187 ? 5.286 -8.127 -10.944 1.00 68.94 187 CYS A C 1
ATOM 1469 O O . CYS A 1 187 ? 4.066 -8.175 -10.755 1.00 68.94 187 CYS A O 1
ATOM 1471 N N . PRO A 1 188 ? 6.163 -9.027 -10.448 1.00 69.19 188 PRO A N 1
ATOM 1472 C CA . PRO A 1 188 ? 5.744 -10.273 -9.811 1.00 69.19 188 PRO A CA 1
ATOM 1473 C C . PRO A 1 188 ? 4.725 -10.064 -8.692 1.00 69.19 188 PRO A C 1
ATOM 1475 O O . PRO A 1 188 ? 3.789 -10.840 -8.557 1.00 69.19 188 PRO A O 1
ATOM 1478 N N . ASN A 1 189 ? 4.866 -8.970 -7.939 1.00 73.81 189 ASN A N 1
ATOM 1479 C CA . ASN A 1 189 ? 3.956 -8.634 -6.852 1.00 73.81 189 ASN A CA 1
ATOM 1480 C C . ASN A 1 189 ? 2.543 -8.302 -7.344 1.00 73.81 189 ASN A C 1
ATOM 1482 O O . ASN A 1 189 ? 1.588 -8.740 -6.716 1.00 73.81 189 ASN A O 1
ATOM 1486 N N . ALA A 1 190 ? 2.376 -7.568 -8.452 1.00 74.31 190 ALA A N 1
ATOM 1487 C CA . ALA A 1 190 ? 1.022 -7.328 -8.957 1.00 74.31 190 ALA A CA 1
ATOM 1488 C C . ALA A 1 190 ? 0.515 -8.434 -9.880 1.00 74.31 190 ALA A C 1
ATOM 1490 O O . ALA A 1 190 ? -0.694 -8.546 -10.051 1.00 74.31 190 ALA A O 1
ATOM 1491 N N . ASP A 1 191 ? 1.395 -9.274 -10.424 1.00 77.56 191 ASP A N 1
ATOM 1492 C CA . ASP A 1 191 ? 0.976 -10.518 -11.066 1.00 77.56 191 ASP A CA 1
ATOM 1493 C C . ASP A 1 191 ? 0.365 -11.456 -10.010 1.00 77.56 191 ASP A C 1
ATOM 1495 O O . ASP A 1 191 ? -0.705 -12.022 -10.233 1.00 77.56 191 ASP A O 1
ATOM 1499 N N . GLU A 1 192 ? 0.975 -11.543 -8.822 1.00 79.56 192 GLU A N 1
ATOM 1500 C CA . GLU A 1 192 ? 0.421 -12.247 -7.660 1.00 79.56 192 GLU A CA 1
ATOM 1501 C C . GLU A 1 192 ? -0.868 -11.589 -7.137 1.00 79.56 192 GLU A C 1
ATOM 1503 O O . GLU A 1 192 ? -1.865 -12.290 -6.950 1.00 79.56 192 GLU A O 1
ATOM 1508 N N . ASP A 1 193 ? -0.922 -10.256 -7.009 1.00 82.62 193 ASP A N 1
ATOM 1509 C CA . ASP A 1 193 ? -2.169 -9.561 -6.646 1.00 82.62 193 ASP A CA 1
ATOM 1510 C C . ASP A 1 193 ? -3.282 -9.818 -7.680 1.00 82.62 193 ASP A C 1
ATOM 1512 O O . ASP A 1 193 ? -4.445 -9.980 -7.306 1.00 82.62 193 ASP A O 1
ATOM 1516 N N . ALA A 1 194 ? -2.959 -9.873 -8.978 1.00 84.75 194 ALA A N 1
ATOM 1517 C CA . ALA A 1 194 ? -3.920 -10.164 -10.041 1.00 84.75 194 ALA A CA 1
ATOM 1518 C C . ALA A 1 194 ? -4.411 -11.617 -9.991 1.00 84.75 194 ALA A C 1
ATOM 1520 O O . ALA A 1 194 ? -5.585 -11.872 -10.260 1.00 84.75 194 ALA A O 1
ATOM 1521 N N . ILE A 1 195 ? -3.543 -12.565 -9.623 1.00 89.31 195 ILE A N 1
ATOM 1522 C CA . ILE A 1 195 ? -3.931 -13.955 -9.349 1.00 89.31 195 ILE A CA 1
ATOM 1523 C C . ILE A 1 195 ? -4.918 -14.006 -8.179 1.00 89.31 195 ILE A C 1
ATOM 1525 O O . ILE A 1 195 ? -5.954 -14.658 -8.294 1.00 89.31 195 ILE A O 1
ATOM 1529 N N . LEU A 1 196 ? -4.639 -13.292 -7.084 1.00 89.50 196 LEU A N 1
ATOM 1530 C CA . LEU A 1 196 ? -5.539 -13.227 -5.930 1.00 89.50 196 LEU A CA 1
ATOM 1531 C C . LEU A 1 196 ? -6.883 -12.572 -6.279 1.00 89.50 196 LEU A C 1
ATOM 1533 O O . LEU A 1 196 ? -7.921 -13.072 -5.854 1.00 89.50 196 LEU A O 1
ATOM 1537 N N . HIS A 1 197 ? -6.894 -11.514 -7.096 1.00 88.81 197 HIS A N 1
ATOM 1538 C CA . HIS A 1 197 ? -8.145 -10.923 -7.588 1.00 88.81 197 HIS A CA 1
ATOM 1539 C C . HIS A 1 197 ? -8.959 -11.930 -8.408 1.00 88.81 197 HIS A C 1
ATOM 1541 O O . HIS A 1 197 ? -10.132 -12.136 -8.111 1.00 88.81 197 HIS A O 1
ATOM 1547 N N . ARG A 1 198 ? -8.335 -12.624 -9.374 1.00 91.69 198 ARG A N 1
ATOM 1548 C CA . ARG A 1 198 ? -9.015 -13.671 -10.160 1.00 91.69 198 ARG A CA 1
ATOM 1549 C C . ARG A 1 198 ? -9.558 -14.791 -9.281 1.00 91.69 198 ARG A C 1
ATOM 1551 O O . ARG A 1 198 ? -10.670 -15.254 -9.513 1.00 91.69 198 ARG A O 1
ATOM 1558 N N . PHE A 1 199 ? -8.795 -15.193 -8.265 1.00 93.62 199 PHE A N 1
ATOM 1559 C CA . PHE A 1 199 ? -9.260 -16.149 -7.271 1.00 93.62 199 PHE A CA 1
ATOM 1560 C C . PHE A 1 199 ? -10.538 -15.650 -6.597 1.00 93.62 199 PHE A C 1
ATOM 1562 O O . PHE A 1 199 ? -11.537 -16.357 -6.629 1.00 93.62 199 PHE A O 1
ATOM 1569 N N . PHE A 1 200 ? -10.556 -14.438 -6.038 1.00 92.88 200 PHE A N 1
ATOM 1570 C CA . PHE A 1 200 ? -11.742 -13.927 -5.345 1.00 92.88 200 PHE A CA 1
ATOM 1571 C C . PHE A 1 200 ? -12.946 -13.668 -6.265 1.00 92.88 200 PHE A C 1
ATOM 1573 O O . PHE A 1 200 ? -14.081 -13.793 -5.802 1.00 92.88 200 PHE A O 1
ATOM 1580 N N . ASP A 1 201 ? -12.715 -13.348 -7.539 1.00 91.88 201 ASP A N 1
ATOM 1581 C CA . ASP A 1 201 ? -13.772 -13.134 -8.532 1.00 91.88 201 ASP A CA 1
ATOM 1582 C C . ASP A 1 201 ? -14.456 -14.446 -8.960 1.00 91.88 201 ASP A C 1
ATOM 1584 O O . ASP A 1 201 ? -15.651 -14.453 -9.266 1.00 91.88 201 ASP A O 1
ATOM 1588 N N . ASP A 1 202 ? -13.740 -15.573 -8.934 1.00 93.06 202 ASP A N 1
ATOM 1589 C CA . ASP A 1 202 ? -14.269 -16.884 -9.317 1.00 93.06 202 ASP A CA 1
ATOM 1590 C C . ASP A 1 202 ? -14.731 -17.716 -8.113 1.00 93.06 202 ASP A C 1
ATOM 1592 O O . ASP A 1 202 ? -14.274 -18.831 -7.845 1.00 93.06 202 ASP A O 1
ATOM 1596 N N . ALA A 1 203 ? -15.718 -17.177 -7.396 1.00 90.69 203 ALA A N 1
ATOM 1597 C CA . ALA A 1 203 ? -16.351 -17.855 -6.264 1.00 90.69 203 ALA A CA 1
ATOM 1598 C C . ALA A 1 203 ? -16.964 -19.224 -6.626 1.00 90.69 203 ALA A C 1
ATOM 1600 O O . ALA A 1 203 ? -17.213 -20.044 -5.744 1.00 90.69 203 ALA A O 1
ATOM 1601 N N . SER A 1 204 ? -17.216 -19.484 -7.914 1.00 93.00 204 SER A N 1
ATOM 1602 C CA . SER A 1 204 ? -17.845 -20.723 -8.379 1.00 93.00 204 SER A CA 1
ATOM 1603 C C . SER A 1 204 ? -16.935 -21.947 -8.266 1.00 93.00 204 SER A C 1
ATOM 1605 O O . SER A 1 204 ? -17.428 -23.064 -8.121 1.00 93.00 204 SER A O 1
ATOM 1607 N N . ASN A 1 205 ? -15.615 -21.742 -8.283 1.00 93.81 205 ASN A N 1
ATOM 1608 C CA . ASN A 1 205 ? -14.629 -22.814 -8.206 1.00 93.81 205 ASN A CA 1
ATOM 1609 C C . ASN A 1 205 ? -14.034 -23.016 -6.804 1.00 93.81 205 ASN A C 1
ATOM 1611 O O . ASN A 1 205 ? -13.292 -23.977 -6.600 1.00 93.81 205 ASN A O 1
ATOM 1615 N N . HIS A 1 206 ? -14.372 -22.167 -5.826 1.00 95.00 206 HIS A N 1
ATOM 1616 C CA . HIS A 1 206 ? -13.748 -22.189 -4.495 1.00 95.00 206 HIS A CA 1
ATOM 1617 C C . HIS A 1 206 ? -13.900 -23.527 -3.777 1.00 95.00 206 HIS A C 1
ATOM 1619 O O . HIS A 1 206 ? -12.919 -24.031 -3.242 1.00 95.00 206 HIS A O 1
ATOM 1625 N N . GLU A 1 207 ? -15.092 -24.125 -3.792 1.00 94.31 207 GLU A N 1
ATOM 1626 C CA . GLU A 1 207 ? -15.342 -25.426 -3.150 1.00 94.31 207 GLU A CA 1
ATOM 1627 C C . GLU A 1 207 ? -14.432 -26.513 -3.738 1.00 94.31 207 GLU A C 1
ATOM 1629 O O . GLU A 1 207 ? -13.697 -27.179 -3.014 1.00 94.31 207 GLU A O 1
ATOM 1634 N N . ARG A 1 208 ? -14.362 -26.593 -5.072 1.00 95.06 208 ARG A N 1
ATOM 1635 C CA . ARG A 1 208 ? -13.478 -27.532 -5.775 1.00 95.06 208 ARG A CA 1
ATOM 1636 C C . ARG A 1 208 ? -12.000 -27.294 -5.456 1.00 95.06 208 ARG A C 1
ATOM 1638 O O . ARG A 1 208 ? -11.243 -28.251 -5.307 1.00 95.06 208 ARG A O 1
ATOM 1645 N N . TRP A 1 209 ? -11.569 -26.037 -5.393 1.00 95.19 209 TRP A N 1
ATOM 1646 C CA . TRP A 1 209 ? -10.182 -25.705 -5.067 1.00 95.19 209 TRP A CA 1
ATOM 1647 C C . TRP A 1 209 ? -9.829 -26.050 -3.619 1.00 95.19 209 TRP A C 1
ATOM 1649 O O . TRP A 1 209 ? -8.715 -26.498 -3.368 1.00 95.19 209 TRP A O 1
ATOM 1659 N N . ARG A 1 210 ? -10.767 -25.900 -2.677 1.00 94.50 210 ARG A N 1
ATOM 1660 C CA . ARG A 1 210 ? -10.569 -26.265 -1.266 1.00 94.50 210 ARG A CA 1
ATOM 1661 C C . ARG A 1 210 ? -10.524 -27.772 -1.034 1.00 94.50 210 ARG A C 1
ATOM 1663 O O . ARG A 1 210 ? -9.752 -28.221 -0.198 1.00 94.50 210 ARG A O 1
ATOM 1670 N N . ASP A 1 211 ? -11.293 -28.541 -1.800 1.00 93.75 211 ASP A N 1
ATOM 1671 C CA . ASP A 1 211 ? -11.305 -30.009 -1.720 1.00 93.75 211 ASP A CA 1
ATOM 1672 C C . ASP A 1 211 ? -10.074 -30.666 -2.378 1.00 93.75 211 ASP A C 1
ATOM 1674 O O . ASP A 1 211 ? -9.931 -31.891 -2.384 1.00 93.75 211 ASP A O 1
ATOM 1678 N N . THR A 1 212 ? -9.175 -29.863 -2.952 1.00 93.12 212 THR A N 1
ATOM 1679 C CA . THR A 1 212 ? -7.934 -30.340 -3.566 1.00 93.12 212 THR A CA 1
ATOM 1680 C C . THR A 1 212 ? -6.926 -30.786 -2.504 1.00 93.12 212 THR A C 1
ATOM 1682 O O . THR A 1 212 ? -6.692 -30.083 -1.526 1.00 93.12 212 THR A O 1
ATOM 1685 N N . ASP A 1 213 ? -6.268 -31.930 -2.719 1.00 90.00 213 ASP A N 1
ATOM 1686 C CA . ASP A 1 213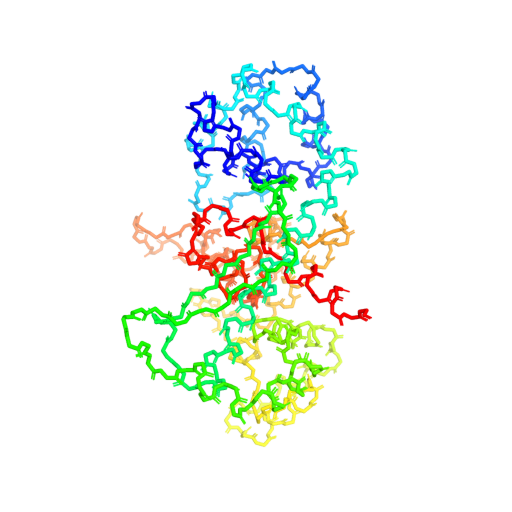 ? -5.151 -32.365 -1.875 1.00 90.00 213 ASP A CA 1
ATOM 1687 C C . ASP A 1 213 ? -3.925 -31.452 -2.106 1.00 90.00 213 ASP A C 1
ATOM 1689 O O . ASP A 1 213 ? -3.385 -31.426 -3.218 1.00 90.00 213 ASP A O 1
ATOM 1693 N N . PRO A 1 214 ? -3.434 -30.722 -1.084 1.00 88.31 214 PRO A N 1
ATOM 1694 C CA . PRO A 1 214 ? -2.286 -29.826 -1.225 1.00 88.31 214 PRO A CA 1
ATOM 1695 C C . PRO A 1 214 ? -0.953 -30.556 -1.473 1.00 88.31 214 PRO A C 1
ATOM 1697 O O . PRO A 1 214 ? 0.063 -29.900 -1.723 1.00 88.31 214 PRO A O 1
ATOM 1700 N N . SER A 1 215 ? -0.924 -31.889 -1.387 1.00 89.06 215 SER A N 1
ATOM 1701 C CA . SER A 1 215 ? 0.230 -32.724 -1.732 1.00 89.06 215 SER A CA 1
ATOM 1702 C C . SER A 1 215 ? 0.194 -33.271 -3.167 1.00 89.06 215 SER A C 1
ATOM 1704 O O . SER A 1 215 ? 1.223 -33.740 -3.659 1.00 89.06 215 SER A O 1
ATOM 1706 N N . ASP A 1 216 ? -0.942 -33.162 -3.865 1.00 92.06 216 ASP A N 1
ATOM 1707 C CA . ASP A 1 216 ? -1.090 -33.588 -5.257 1.00 92.06 216 ASP A CA 1
ATOM 1708 C C . ASP A 1 216 ? -0.663 -32.468 -6.223 1.00 92.06 216 ASP A C 1
ATOM 1710 O O . ASP A 1 216 ? -1.385 -31.501 -6.479 1.00 92.06 216 ASP A O 1
ATOM 1714 N N . GLU A 1 217 ? 0.532 -32.611 -6.805 1.00 90.44 217 GLU A N 1
ATOM 1715 C CA . GLU A 1 217 ? 1.067 -31.657 -7.783 1.00 90.44 217 GLU A CA 1
ATOM 1716 C C . GLU A 1 217 ? 0.186 -31.505 -9.032 1.00 90.44 217 GLU A C 1
ATOM 1718 O O . GLU A 1 217 ? 0.146 -30.424 -9.623 1.00 90.44 217 GLU A O 1
ATOM 1723 N N . GLN A 1 218 ? -0.513 -32.561 -9.459 1.00 91.88 218 GLN A N 1
ATOM 1724 C CA . GLN A 1 218 ? -1.373 -32.499 -10.638 1.00 91.88 218 GLN A CA 1
ATOM 1725 C C . GLN A 1 218 ? -2.651 -31.718 -10.334 1.00 91.88 218 GLN A C 1
ATOM 1727 O O . GLN A 1 218 ? -3.087 -30.914 -11.162 1.00 91.88 218 GLN A O 1
ATOM 1732 N N . ALA A 1 219 ? -3.220 -31.907 -9.146 1.00 90.38 219 ALA A N 1
ATOM 1733 C CA . ALA A 1 219 ? -4.385 -31.152 -8.714 1.00 90.38 219 ALA A CA 1
ATOM 1734 C C . ALA A 1 219 ? -4.043 -29.668 -8.481 1.00 90.38 219 ALA A C 1
ATOM 1736 O O . ALA A 1 219 ? -4.762 -28.791 -8.957 1.00 90.38 219 ALA A O 1
ATOM 1737 N N . LEU A 1 220 ? -2.892 -29.364 -7.872 1.00 91.50 220 LEU A N 1
ATOM 1738 C CA . LEU A 1 220 ? -2.406 -27.984 -7.736 1.00 91.50 220 LEU A CA 1
ATOM 1739 C C . LEU A 1 220 ? -2.128 -27.314 -9.084 1.00 91.50 220 LEU A C 1
ATOM 1741 O O . LEU A 1 220 ? -2.390 -26.119 -9.239 1.00 91.50 220 LEU A O 1
ATOM 1745 N N . LYS A 1 221 ? -1.634 -28.071 -10.068 1.00 92.38 221 LYS A N 1
ATOM 1746 C CA . LYS A 1 221 ? -1.493 -27.567 -11.432 1.00 92.38 221 LYS A CA 1
ATOM 1747 C C . LYS A 1 221 ? -2.853 -27.207 -12.031 1.00 92.38 221 LYS A C 1
ATOM 1749 O O . LYS A 1 221 ? -2.953 -26.169 -12.668 1.00 92.38 221 LYS A O 1
ATOM 1754 N N . GLN A 1 222 ? -3.896 -28.003 -11.794 1.00 92.06 222 GLN A N 1
ATOM 1755 C CA . GLN A 1 222 ? -5.238 -27.667 -12.273 1.00 92.06 222 GLN A CA 1
ATOM 1756 C C . GLN A 1 222 ? -5.734 -26.344 -11.674 1.00 92.06 222 GLN A C 1
ATOM 1758 O O . GLN A 1 222 ? -6.231 -25.504 -12.413 1.00 92.06 222 GLN A O 1
ATOM 1763 N N . VAL A 1 223 ? -5.532 -26.118 -10.369 1.00 93.00 223 VAL A N 1
ATOM 1764 C CA . VAL A 1 223 ? -5.855 -24.829 -9.723 1.00 93.00 223 VAL A CA 1
ATOM 1765 C C . VAL A 1 223 ? -5.076 -23.676 -10.370 1.00 93.00 223 VAL A C 1
ATOM 1767 O O . VAL A 1 223 ? -5.631 -22.606 -10.611 1.00 93.00 223 VAL A O 1
ATOM 1770 N N . ALA A 1 224 ? -3.793 -23.887 -10.673 1.00 92.50 224 ALA A N 1
ATOM 1771 C CA . ALA A 1 224 ? -2.962 -22.898 -11.353 1.00 92.50 224 ALA A CA 1
ATOM 1772 C C . ALA A 1 224 ? -3.469 -22.589 -12.775 1.00 92.50 224 ALA A C 1
ATOM 1774 O O . ALA A 1 224 ? -3.593 -21.417 -13.135 1.00 92.50 224 ALA A O 1
ATOM 1775 N N . ASP A 1 225 ? -3.821 -23.623 -13.543 1.00 93.00 225 ASP A N 1
ATOM 1776 C CA . ASP A 1 225 ? -4.362 -23.508 -14.899 1.00 93.00 225 ASP A CA 1
ATOM 1777 C C . ASP A 1 225 ? -5.702 -22.742 -14.892 1.00 93.00 225 ASP A C 1
ATOM 1779 O O . ASP A 1 225 ? -5.900 -21.843 -15.711 1.00 93.00 225 ASP A O 1
ATOM 1783 N N . ASP A 1 226 ? -6.585 -23.020 -13.924 1.00 92.69 226 ASP A N 1
ATOM 1784 C CA . ASP A 1 226 ? -7.874 -22.326 -13.771 1.00 92.69 226 ASP A CA 1
ATOM 1785 C C . ASP A 1 226 ? -7.698 -20.815 -13.519 1.00 92.69 226 ASP A C 1
ATOM 1787 O O . ASP A 1 226 ? -8.492 -19.996 -13.982 1.00 92.69 226 ASP A O 1
ATOM 1791 N N . LEU A 1 227 ? -6.628 -20.433 -12.814 1.00 91.19 227 LEU A N 1
ATOM 1792 C CA . LEU A 1 227 ? -6.285 -19.045 -12.490 1.00 91.19 227 LEU A CA 1
ATOM 1793 C C . LEU A 1 227 ? -5.376 -18.378 -13.538 1.00 91.19 227 LEU A C 1
ATOM 1795 O O . LEU A 1 227 ? -4.933 -17.238 -13.335 1.00 91.19 227 LEU A O 1
ATOM 1799 N N . GLY A 1 228 ? -5.087 -19.061 -14.650 1.00 89.38 228 GLY A N 1
ATOM 1800 C CA . GLY A 1 228 ? -4.238 -18.557 -15.733 1.00 89.38 228 GLY A CA 1
ATOM 1801 C C . GLY A 1 228 ? -2.775 -18.367 -15.325 1.00 89.38 228 GLY A C 1
ATOM 1802 O O . GLY A 1 228 ? -2.112 -17.445 -15.798 1.00 89.38 228 GLY A O 1
ATOM 1803 N N . ILE A 1 229 ? -2.279 -19.186 -14.401 1.00 87.12 229 ILE A N 1
ATOM 1804 C CA . ILE A 1 229 ? -0.913 -19.115 -13.886 1.00 87.12 229 ILE A CA 1
ATOM 1805 C C . ILE A 1 229 ? -0.016 -19.993 -14.763 1.00 87.12 229 ILE A C 1
ATOM 1807 O O . ILE A 1 229 ? -0.282 -21.173 -14.951 1.00 87.12 229 ILE A O 1
ATOM 1811 N N . GLN A 1 230 ? 1.076 -19.434 -15.289 1.00 79.25 230 GLN A N 1
ATOM 1812 C CA . GLN A 1 230 ? 1.998 -20.189 -16.152 1.00 79.25 230 GLN A CA 1
ATOM 1813 C C . GLN A 1 230 ? 2.875 -21.193 -15.377 1.00 79.25 230 GLN A C 1
ATOM 1815 O O . GLN A 1 230 ? 3.407 -22.145 -15.955 1.00 79.25 230 GLN A O 1
ATOM 1820 N N . SER A 1 231 ? 3.064 -20.986 -14.071 1.00 73.44 231 SER A N 1
ATOM 1821 C CA . SER A 1 231 ? 3.787 -21.916 -13.204 1.00 73.44 231 SER A CA 1
ATOM 1822 C C . SER A 1 231 ? 2.939 -23.154 -12.889 1.00 73.44 231 SER A C 1
ATOM 1824 O O . SER A 1 231 ? 1.715 -23.128 -12.896 1.00 73.44 231 SER A O 1
ATOM 1826 N N . ARG A 1 232 ? 3.597 -24.262 -12.526 1.00 76.25 232 ARG A N 1
ATOM 1827 C CA . ARG A 1 232 ? 2.902 -25.501 -12.124 1.00 76.25 232 ARG A CA 1
ATOM 1828 C C . ARG A 1 232 ? 2.195 -25.410 -10.769 1.00 76.25 232 ARG A C 1
ATOM 1830 O O . ARG A 1 232 ? 1.530 -26.365 -10.387 1.00 76.25 232 ARG A O 1
ATOM 1837 N N . ARG A 1 233 ? 2.407 -24.333 -10.007 1.00 84.12 233 ARG A N 1
ATOM 1838 C CA . ARG A 1 233 ? 1.947 -24.227 -8.622 1.00 84.12 233 ARG A CA 1
ATOM 1839 C C . ARG A 1 233 ? 1.447 -22.813 -8.318 1.00 84.12 233 ARG A C 1
ATOM 1841 O O . ARG A 1 233 ? 2.164 -21.863 -8.646 1.00 84.12 233 ARG A O 1
ATOM 1848 N N . PRO A 1 234 ? 0.290 -22.674 -7.646 1.00 87.19 234 PRO A N 1
ATOM 1849 C CA . PRO A 1 234 ? -0.197 -21.381 -7.184 1.00 87.19 234 PRO A CA 1
ATOM 1850 C C . PRO A 1 234 ? 0.783 -20.681 -6.219 1.00 87.19 234 PRO A C 1
ATOM 1852 O O . PRO A 1 234 ? 1.577 -21.364 -5.560 1.00 87.19 234 PRO A O 1
ATOM 1855 N N . PRO A 1 235 ? 0.721 -19.340 -6.095 1.00 85.31 235 PRO A N 1
ATOM 1856 C CA . PRO A 1 235 ? 1.506 -18.585 -5.124 1.00 85.31 235 PRO A CA 1
ATOM 1857 C C . PRO A 1 235 ? 1.286 -19.066 -3.689 1.00 85.31 235 PRO A C 1
ATOM 1859 O O . PRO A 1 235 ? 0.197 -19.512 -3.322 1.00 85.31 235 PRO A O 1
ATOM 1862 N N . ALA A 1 236 ? 2.316 -18.933 -2.851 1.00 84.69 236 ALA A N 1
ATOM 1863 C CA . ALA A 1 236 ? 2.267 -19.389 -1.464 1.00 84.69 236 ALA A CA 1
ATOM 1864 C C . ALA A 1 236 ? 1.145 -18.710 -0.659 1.00 84.69 236 ALA A C 1
ATOM 1866 O O . ALA A 1 236 ? 0.510 -19.369 0.162 1.00 84.69 236 ALA A O 1
ATOM 1867 N N . ALA A 1 237 ? 0.863 -17.429 -0.928 1.00 84.44 237 ALA A N 1
ATOM 1868 C CA . ALA A 1 237 ? -0.242 -16.711 -0.298 1.00 84.44 237 ALA A CA 1
ATOM 1869 C C . ALA A 1 237 ? -1.597 -17.379 -0.584 1.00 84.44 237 ALA A C 1
ATOM 1871 O O . ALA A 1 237 ? -2.390 -17.581 0.333 1.00 84.44 237 ALA A O 1
ATOM 1872 N N . LEU A 1 238 ? -1.833 -17.797 -1.831 1.00 89.88 238 LEU A N 1
ATOM 1873 C CA . LEU A 1 238 ? -3.067 -18.475 -2.219 1.00 89.88 238 LEU A CA 1
ATOM 1874 C C . LEU A 1 238 ? -3.174 -19.879 -1.605 1.00 89.88 238 LEU A C 1
ATOM 1876 O O . LEU A 1 238 ? -4.242 -20.257 -1.133 1.00 89.88 238 LEU A O 1
ATOM 1880 N N . LEU A 1 239 ? -2.075 -20.636 -1.556 1.00 90.69 239 LEU A N 1
ATOM 1881 C CA . LEU A 1 239 ? -2.062 -21.946 -0.892 1.00 90.69 239 LEU A CA 1
ATOM 1882 C C . LEU A 1 239 ? -2.399 -21.824 0.599 1.00 90.69 239 LEU A C 1
ATOM 1884 O O . LEU A 1 239 ? -3.199 -22.602 1.111 1.00 90.69 239 LEU A O 1
ATOM 1888 N N . ARG A 1 240 ? -1.841 -20.811 1.271 1.00 89.81 240 ARG A N 1
ATOM 1889 C CA . ARG A 1 240 ? -2.157 -20.497 2.666 1.00 89.81 240 ARG A CA 1
ATOM 1890 C C . ARG A 1 240 ? -3.631 -20.127 2.843 1.00 89.81 240 ARG A C 1
ATOM 1892 O O . ARG A 1 240 ? -4.260 -20.587 3.784 1.00 89.81 240 ARG A O 1
ATOM 1899 N N . ILE A 1 241 ? -4.202 -19.329 1.942 1.00 92.75 241 ILE A N 1
ATOM 1900 C CA . ILE A 1 241 ? -5.635 -19.002 1.986 1.00 92.75 241 ILE A CA 1
ATOM 1901 C C . ILE A 1 241 ? -6.487 -20.266 1.830 1.00 92.75 241 ILE A C 1
ATOM 1903 O O . ILE A 1 241 ? -7.434 -20.439 2.584 1.00 92.75 241 ILE A O 1
ATOM 1907 N N . LEU A 1 242 ? -6.169 -21.143 0.875 1.00 93.38 242 LEU A N 1
ATOM 1908 C CA . LEU A 1 242 ? -6.990 -22.315 0.559 1.00 93.38 242 LEU A CA 1
ATOM 1909 C C . LEU A 1 242 ? -6.962 -23.403 1.638 1.00 93.38 242 LEU A C 1
ATOM 1911 O O . LEU A 1 242 ? -8.000 -24.016 1.891 1.00 93.38 242 LEU A O 1
ATOM 1915 N N . PHE A 1 243 ? -5.791 -23.660 2.230 1.00 93.06 243 PHE A N 1
ATOM 1916 C CA . PHE A 1 243 ? -5.547 -24.897 2.979 1.00 93.06 243 PHE A CA 1
ATOM 1917 C C . PHE A 1 243 ? -5.122 -24.698 4.436 1.00 93.06 243 PHE A C 1
ATOM 1919 O O . PHE A 1 243 ? -5.208 -25.654 5.209 1.00 93.06 243 PHE A O 1
ATOM 1926 N N . ASP A 1 244 ? -4.664 -23.504 4.827 1.00 93.00 244 ASP A N 1
ATOM 1927 C CA . ASP A 1 244 ? -4.227 -23.283 6.204 1.00 93.00 244 ASP A CA 1
ATOM 1928 C C . ASP A 1 244 ? -5.389 -22.855 7.109 1.00 93.00 244 ASP A C 1
ATOM 1930 O O . ASP A 1 244 ? -6.353 -22.190 6.718 1.00 93.00 244 ASP A O 1
ATOM 1934 N N . SER A 1 245 ? -5.220 -23.181 8.385 1.00 92.81 245 SER A N 1
ATOM 1935 C CA . SER A 1 245 ? -6.058 -22.734 9.489 1.00 92.81 245 SER A CA 1
ATOM 1936 C C . SER A 1 245 ? -5.183 -22.195 10.613 1.00 92.81 245 SER A C 1
ATOM 1938 O O . SER A 1 245 ? -4.053 -22.652 10.795 1.00 92.81 245 SER A O 1
ATOM 1940 N N . GLU A 1 246 ? -5.716 -21.281 11.410 1.00 89.31 246 GLU A N 1
ATOM 1941 C CA . GLU A 1 246 ? -5.076 -20.800 12.630 1.00 89.31 246 GLU A CA 1
ATOM 1942 C C . GLU A 1 246 ? -5.817 -21.317 13.861 1.00 89.31 246 GLU A C 1
ATOM 1944 O O . GLU A 1 246 ? -7.044 -21.247 13.936 1.00 89.31 246 GLU A O 1
ATOM 1949 N N . GLU A 1 247 ? -5.064 -21.842 14.824 1.00 91.06 247 GLU A N 1
ATOM 1950 C CA . GLU A 1 247 ? -5.584 -22.226 16.135 1.00 91.06 247 GLU A CA 1
ATOM 1951 C C . GLU A 1 247 ? -5.351 -21.072 17.115 1.00 91.06 247 GLU A C 1
ATOM 1953 O O . GLU A 1 247 ? -4.210 -20.699 17.398 1.00 91.06 247 GLU A O 1
ATOM 1958 N N . ILE A 1 248 ? -6.439 -20.489 17.617 1.00 87.75 248 ILE A N 1
ATOM 1959 C CA . ILE A 1 248 ? -6.426 -19.361 18.550 1.00 87.75 248 ILE A CA 1
ATOM 1960 C C . ILE A 1 248 ? -7.172 -19.798 19.809 1.00 87.75 248 ILE A C 1
ATOM 1962 O O . ILE A 1 248 ? -8.402 -19.836 19.846 1.00 87.75 248 ILE A O 1
ATOM 1966 N N . GLY A 1 249 ? -6.422 -20.161 20.850 1.00 82.50 249 GLY A N 1
ATOM 1967 C CA . GLY A 1 249 ? -7.009 -20.745 22.056 1.00 82.50 249 GLY A CA 1
ATOM 1968 C C . GLY A 1 249 ? -7.697 -22.074 21.732 1.00 82.50 249 GLY A C 1
ATOM 1969 O O . GLY A 1 249 ? -7.037 -23.025 21.321 1.00 82.50 249 GLY A O 1
ATOM 1970 N N . SER A 1 250 ? -9.017 -22.142 21.918 1.00 83.56 250 SER A N 1
ATOM 1971 C CA . SER A 1 250 ? -9.840 -23.311 21.571 1.00 83.56 250 SER A CA 1
ATOM 1972 C C . SER A 1 250 ? -10.522 -23.223 20.204 1.00 83.56 250 SER A C 1
ATOM 1974 O O . SER A 1 250 ? -11.180 -24.179 19.797 1.00 83.56 250 SER A O 1
ATOM 1976 N N . GLU A 1 251 ? -10.404 -22.093 19.510 1.00 88.75 251 GLU A N 1
ATOM 1977 C CA . GLU A 1 251 ? -11.043 -21.876 18.216 1.00 88.75 251 GLU A CA 1
ATOM 1978 C C . GLU A 1 251 ? -10.079 -22.201 17.076 1.00 88.75 251 GLU A C 1
ATOM 1980 O O . GLU A 1 251 ? -8.909 -21.817 17.087 1.00 88.75 251 GLU A O 1
ATOM 1985 N N . ARG A 1 252 ? -10.599 -22.886 16.056 1.00 92.31 252 ARG A N 1
ATOM 1986 C CA . ARG A 1 252 ? -9.905 -23.109 14.788 1.00 92.31 252 ARG A CA 1
ATOM 1987 C C . ARG A 1 252 ? -10.555 -22.241 13.722 1.00 92.31 252 ARG A C 1
ATOM 1989 O O . ARG A 1 252 ? -11.749 -22.372 13.454 1.00 92.31 252 ARG A O 1
ATOM 1996 N N . ILE A 1 253 ? -9.760 -21.381 13.100 1.00 91.69 253 ILE A N 1
ATOM 1997 C CA . ILE A 1 253 ? -10.219 -20.438 12.082 1.00 91.69 253 ILE A CA 1
ATOM 1998 C C . ILE A 1 253 ? -9.564 -20.786 10.755 1.00 91.69 253 ILE A C 1
ATOM 2000 O O . ILE A 1 253 ? -8.352 -20.673 10.596 1.00 91.69 253 ILE A O 1
ATOM 2004 N N . GLU A 1 254 ? -10.376 -21.200 9.788 1.00 94.44 254 GLU A N 1
ATOM 2005 C CA . GLU A 1 254 ? -9.925 -21.430 8.417 1.00 94.44 254 GLU A CA 1
ATOM 2006 C C . GLU A 1 254 ? -9.551 -20.088 7.772 1.00 94.44 254 GLU A C 1
ATOM 2008 O O . GLU A 1 254 ? -10.353 -19.145 7.756 1.00 94.44 254 GLU A O 1
ATOM 2013 N N . LEU A 1 255 ? -8.334 -19.984 7.227 1.00 93.31 255 LEU A N 1
ATOM 2014 C CA . LEU A 1 255 ? -7.859 -18.722 6.651 1.00 93.31 255 LEU A CA 1
ATOM 2015 C C . LEU A 1 255 ? -8.648 -18.324 5.407 1.00 93.31 255 LEU A C 1
ATOM 2017 O O . LEU A 1 255 ? -8.807 -17.131 5.150 1.00 93.31 255 LEU A O 1
ATOM 2021 N N . TYR A 1 256 ? -9.192 -19.306 4.689 1.00 95.00 256 TYR A N 1
ATOM 2022 C CA . TYR A 1 256 ? -10.102 -19.097 3.571 1.00 95.00 256 TYR A CA 1
ATOM 2023 C C . TYR A 1 256 ? -11.292 -18.221 3.968 1.00 95.00 256 TYR A C 1
ATOM 2025 O O . TYR A 1 256 ? -11.560 -17.206 3.325 1.00 95.00 256 TYR A O 1
ATOM 2033 N N . ASP A 1 257 ? -11.991 -18.582 5.047 1.00 94.75 257 ASP A N 1
ATOM 2034 C CA . ASP A 1 257 ? -13.218 -17.889 5.433 1.00 94.75 257 ASP A CA 1
ATOM 2035 C C . ASP A 1 257 ? -12.914 -16.452 5.879 1.00 94.75 257 ASP A C 1
ATOM 2037 O O . ASP A 1 257 ? -13.627 -15.509 5.519 1.00 94.75 257 ASP A O 1
ATOM 2041 N N . LEU A 1 258 ? -11.796 -16.278 6.595 1.00 94.12 258 LEU A N 1
ATOM 2042 C CA . LEU A 1 258 ? -11.287 -14.970 6.992 1.00 94.12 258 LEU A CA 1
ATOM 2043 C C . LEU A 1 258 ? -10.926 -14.118 5.763 1.00 94.12 258 LEU A C 1
ATOM 2045 O O . LEU A 1 258 ? -11.328 -12.959 5.680 1.00 94.12 258 LEU A O 1
ATOM 2049 N N . ALA A 1 259 ? -10.221 -14.687 4.783 1.00 94.06 259 ALA A N 1
ATOM 2050 C CA . ALA A 1 259 ? -9.814 -13.999 3.559 1.00 94.06 259 ALA A CA 1
ATOM 2051 C C . ALA A 1 259 ? -11.014 -13.600 2.688 1.00 94.06 259 ALA A C 1
ATOM 2053 O O . ALA A 1 259 ? -11.083 -12.462 2.224 1.00 94.06 259 ALA A O 1
ATOM 2054 N N . CYS A 1 260 ? -11.996 -14.489 2.513 1.00 94.00 260 CYS A N 1
ATOM 2055 C CA . CYS A 1 260 ? -13.233 -14.183 1.797 1.00 94.00 260 CYS A CA 1
ATOM 2056 C C . CYS A 1 260 ? -14.020 -13.054 2.467 1.00 94.00 260 CYS A C 1
ATOM 2058 O O . CYS A 1 260 ? -14.582 -12.199 1.780 1.00 94.00 260 CYS A O 1
ATOM 2060 N N . GLU A 1 261 ? -14.081 -13.031 3.799 1.00 94.56 261 GLU A N 1
ATOM 2061 C CA . GLU A 1 261 ? -14.754 -11.953 4.516 1.00 94.56 261 GLU A CA 1
ATOM 2062 C C . GLU A 1 261 ? -13.991 -10.627 4.433 1.00 94.56 261 GLU A C 1
ATOM 2064 O O . GLU A 1 261 ? -14.592 -9.595 4.129 1.00 94.56 261 GLU A O 1
ATOM 2069 N N . VAL A 1 262 ? -12.668 -10.647 4.601 1.00 94.00 262 VAL A N 1
ATOM 2070 C CA . VAL A 1 262 ? -11.816 -9.467 4.398 1.00 94.00 262 VAL A CA 1
ATOM 2071 C C . VAL A 1 262 ? -11.976 -8.922 2.976 1.00 94.00 262 VAL A C 1
ATOM 2073 O O . VAL A 1 262 ? -12.137 -7.715 2.809 1.00 94.00 262 VAL A O 1
ATOM 2076 N N . ASN A 1 263 ? -12.022 -9.780 1.952 1.00 92.50 263 ASN A N 1
ATOM 2077 C CA . ASN A 1 263 ? -12.228 -9.350 0.568 1.00 92.50 263 ASN A CA 1
ATOM 2078 C C . ASN A 1 263 ? -13.604 -8.690 0.343 1.00 92.50 263 ASN A C 1
ATOM 2080 O O . ASN A 1 263 ? -13.718 -7.729 -0.421 1.00 92.50 263 ASN A O 1
ATOM 2084 N N . LYS A 1 264 ? -14.654 -9.143 1.044 1.00 92.56 264 LYS A N 1
ATOM 2085 C CA . LYS A 1 264 ? -15.968 -8.471 1.030 1.00 92.56 264 LYS A CA 1
ATOM 2086 C C . LYS A 1 264 ? -15.889 -7.080 1.660 1.00 92.56 264 LYS A C 1
ATOM 2088 O O . LYS A 1 264 ? -16.365 -6.125 1.053 1.00 92.56 264 LYS A O 1
ATOM 2093 N N . ILE A 1 265 ? -15.237 -6.955 2.821 1.00 92.31 265 ILE A N 1
ATOM 2094 C CA . ILE A 1 265 ? -15.023 -5.667 3.505 1.00 92.31 265 ILE A CA 1
ATOM 2095 C C . ILE A 1 265 ? -14.272 -4.693 2.586 1.00 92.31 265 ILE A C 1
ATOM 2097 O O . ILE A 1 265 ? -14.690 -3.549 2.413 1.00 92.31 265 ILE A O 1
ATOM 2101 N N . VAL A 1 266 ? -13.194 -5.161 1.952 1.00 90.38 266 VAL A N 1
ATOM 2102 C CA . VAL A 1 266 ? -12.432 -4.409 0.947 1.00 90.38 266 VAL A CA 1
ATOM 2103 C C . VAL A 1 266 ? -13.340 -3.927 -0.182 1.00 90.38 266 VAL A C 1
ATOM 2105 O O . VAL A 1 266 ? -13.390 -2.729 -0.451 1.00 90.38 266 VAL A O 1
ATOM 2108 N N . SER A 1 267 ? -14.075 -4.842 -0.816 1.00 89.81 267 SER A N 1
ATOM 2109 C CA . SER A 1 267 ? -14.912 -4.541 -1.982 1.00 89.81 267 SER A CA 1
ATOM 2110 C C . SER A 1 267 ? -15.996 -3.509 -1.659 1.00 89.81 267 SER A C 1
ATOM 2112 O O . SER A 1 267 ? -16.255 -2.597 -2.447 1.00 89.81 267 SER A O 1
ATOM 2114 N N . GLU A 1 268 ? -16.619 -3.615 -0.482 1.00 90.75 268 GLU A N 1
ATOM 2115 C CA . GLU A 1 268 ? -17.614 -2.650 -0.007 1.00 90.75 268 GLU A CA 1
ATOM 2116 C C . GLU A 1 268 ? -17.001 -1.261 0.210 1.00 90.75 268 GLU A C 1
ATOM 2118 O O . GLU A 1 268 ? -17.555 -0.260 -0.251 1.00 90.75 268 GLU A O 1
ATOM 2123 N N . LEU A 1 269 ? -15.846 -1.188 0.871 1.00 87.81 269 LEU A N 1
ATOM 2124 C CA . LEU A 1 269 ? -15.182 0.074 1.193 1.00 87.81 269 LEU A CA 1
ATOM 2125 C C . LEU A 1 269 ? -14.579 0.757 -0.040 1.00 87.81 269 LEU A C 1
ATOM 2127 O O . LEU A 1 269 ? -14.699 1.974 -0.173 1.00 87.81 269 LEU A O 1
ATOM 2131 N N . GLU A 1 270 ? -13.958 0.011 -0.954 1.00 87.94 270 GLU A N 1
ATOM 2132 C CA . GLU A 1 270 ? -13.410 0.566 -2.199 1.00 87.94 270 GLU A CA 1
ATOM 2133 C C . GLU A 1 270 ? -14.526 1.103 -3.098 1.00 87.94 270 GLU A C 1
ATOM 2135 O O . GLU A 1 270 ? -14.387 2.185 -3.672 1.00 87.94 270 GLU A O 1
ATOM 2140 N N . LYS A 1 271 ? -15.681 0.424 -3.139 1.00 87.69 271 LYS A N 1
ATOM 2141 C CA . LYS A 1 271 ? -16.878 0.923 -3.827 1.00 87.69 271 LYS A CA 1
ATOM 2142 C C . LYS A 1 271 ? -17.424 2.201 -3.189 1.00 87.69 271 LYS A C 1
ATOM 2144 O O . LYS A 1 271 ? -17.833 3.103 -3.910 1.00 87.69 271 LYS A O 1
ATOM 2149 N N . GLN A 1 272 ? -17.442 2.290 -1.860 1.00 85.00 272 GLN A N 1
ATOM 2150 C CA . GLN A 1 272 ? -17.897 3.493 -1.150 1.00 85.00 272 GLN A CA 1
ATOM 2151 C C . GLN A 1 272 ? -16.946 4.683 -1.324 1.00 85.00 272 GLN A C 1
ATOM 2153 O O . GLN A 1 272 ? -17.396 5.826 -1.332 1.00 85.00 272 GLN A O 1
ATOM 2158 N N . ARG A 1 273 ? -15.638 4.426 -1.428 1.00 81.75 273 ARG A N 1
ATOM 2159 C CA . ARG A 1 273 ? -14.595 5.464 -1.487 1.00 81.75 273 ARG A CA 1
ATOM 2160 C C . ARG A 1 273 ? -14.149 5.813 -2.906 1.00 81.75 273 ARG A C 1
ATOM 2162 O O . ARG A 1 273 ? -13.359 6.740 -3.059 1.00 81.75 273 ARG A O 1
ATOM 2169 N N . GLU A 1 274 ? -14.608 5.068 -3.911 1.00 82.94 274 GLU A N 1
ATOM 2170 C CA . GLU A 1 274 ? -14.223 5.207 -5.325 1.00 82.94 274 GLU A CA 1
ATOM 2171 C C . GLU A 1 274 ? -12.694 5.170 -5.548 1.00 82.94 274 GLU A C 1
ATOM 2173 O O . GLU A 1 274 ? -12.162 5.750 -6.495 1.00 82.94 274 GLU A O 1
ATOM 2178 N N . ARG A 1 275 ? -11.962 4.480 -4.661 1.00 80.12 275 ARG A N 1
ATOM 2179 C CA . ARG A 1 275 ? -10.507 4.292 -4.736 1.00 80.12 275 ARG A CA 1
ATOM 2180 C C . ARG A 1 275 ? -10.053 3.050 -3.979 1.00 80.12 275 ARG A C 1
ATOM 2182 O O . ARG A 1 275 ? -10.748 2.579 -3.084 1.00 80.12 275 ARG A O 1
ATOM 2189 N N . SER A 1 276 ? -8.837 2.595 -4.276 1.00 78.88 276 SER A N 1
ATOM 2190 C CA . SER A 1 276 ? -8.170 1.534 -3.515 1.00 78.88 276 SER A CA 1
ATOM 2191 C C . SER A 1 276 ? -7.883 1.960 -2.070 1.00 78.88 276 SER A C 1
ATOM 2193 O O . SER A 1 276 ? -7.580 3.130 -1.811 1.00 78.88 276 SER A O 1
ATOM 2195 N N . LEU A 1 277 ? -7.964 1.010 -1.136 1.00 79.75 277 LEU A N 1
ATOM 2196 C CA . LEU A 1 277 ? -7.604 1.211 0.273 1.00 79.75 277 LEU A CA 1
ATOM 2197 C C . LEU A 1 277 ? -6.099 1.078 0.511 1.00 79.75 277 LEU A C 1
ATOM 2199 O O . LEU A 1 277 ? -5.443 0.232 -0.097 1.00 79.75 277 LEU A O 1
ATOM 2203 N N . THR A 1 278 ? -5.573 1.838 1.473 1.00 79.19 278 THR A N 1
ATOM 2204 C CA . THR A 1 278 ? -4.251 1.544 2.052 1.00 79.19 278 THR A CA 1
ATOM 2205 C C . THR A 1 278 ? -4.327 0.335 2.997 1.00 79.19 278 THR A C 1
ATOM 2207 O O . THR A 1 278 ? -5.405 0.007 3.500 1.00 79.19 278 THR A O 1
ATOM 2210 N N . VAL A 1 279 ? -3.185 -0.309 3.296 1.00 81.81 279 VAL A N 1
ATOM 2211 C CA . VAL A 1 279 ? -3.122 -1.429 4.269 1.00 81.81 279 VAL A CA 1
ATOM 2212 C C . VAL A 1 279 ? -3.778 -1.031 5.590 1.00 81.81 279 VAL A C 1
ATOM 2214 O O . VAL A 1 279 ? -4.611 -1.757 6.122 1.00 81.81 279 VAL A O 1
ATOM 2217 N N . PHE A 1 280 ? -3.410 0.138 6.118 1.00 85.81 280 PHE A N 1
ATOM 2218 C CA . PHE A 1 280 ? -3.838 0.564 7.447 1.00 85.81 280 PHE A CA 1
ATOM 2219 C C . PHE A 1 280 ? -5.301 1.001 7.491 1.00 85.81 280 PHE A C 1
ATOM 2221 O O . PHE A 1 280 ? -5.951 0.801 8.515 1.00 85.81 280 PHE A O 1
ATOM 2228 N N . GLU A 1 281 ? -5.844 1.513 6.384 1.00 86.75 281 GLU A N 1
ATOM 2229 C CA . GLU A 1 281 ? -7.286 1.727 6.241 1.00 86.75 281 GLU A CA 1
ATOM 2230 C C . GLU A 1 281 ? -8.050 0.404 6.254 1.00 86.75 281 GLU A C 1
ATOM 2232 O O . GLU A 1 281 ? -9.079 0.305 6.923 1.00 86.75 281 GLU A O 1
ATOM 2237 N N . LEU A 1 282 ? -7.541 -0.610 5.545 1.00 89.38 282 LEU A N 1
ATOM 2238 C CA . LEU A 1 282 ? -8.130 -1.944 5.518 1.00 89.38 282 LEU A CA 1
ATOM 2239 C C . LEU A 1 282 ? -8.135 -2.569 6.915 1.00 89.38 282 LEU A C 1
ATOM 2241 O O . LEU A 1 282 ? -9.206 -2.887 7.427 1.00 89.38 282 LEU A O 1
ATOM 2245 N N . VAL A 1 283 ? -6.969 -2.712 7.553 1.00 91.31 283 VAL A N 1
ATOM 2246 C CA . VAL A 1 283 ? -6.893 -3.410 8.846 1.00 91.31 283 VAL A CA 1
ATOM 2247 C C . VAL A 1 283 ? -7.683 -2.684 9.936 1.00 91.31 283 VAL A C 1
ATOM 2249 O O . VAL A 1 283 ? -8.363 -3.334 10.725 1.00 91.31 283 VAL A O 1
ATOM 2252 N N . SER A 1 284 ? -7.693 -1.346 9.941 1.00 92.56 284 SER A N 1
ATOM 2253 C CA . SER A 1 284 ? -8.480 -0.572 10.910 1.00 92.56 284 SER A CA 1
ATOM 2254 C C . SER A 1 284 ? -9.983 -0.753 10.690 1.00 92.56 284 SER A C 1
ATOM 2256 O O . SER A 1 284 ? -10.719 -0.964 11.654 1.00 92.56 284 SER A O 1
ATOM 2258 N N . SER A 1 285 ? -10.436 -0.735 9.431 1.00 92.25 285 SER A N 1
ATOM 2259 C CA . SER A 1 285 ? -11.856 -0.918 9.100 1.00 92.25 285 SER A CA 1
ATOM 2260 C C . SER A 1 285 ? -12.321 -2.351 9.368 1.00 92.25 285 SER A C 1
ATOM 2262 O O . SER A 1 285 ? -13.444 -2.563 9.812 1.00 92.25 285 SER A O 1
ATOM 2264 N N . ALA A 1 286 ? -11.463 -3.344 9.134 1.00 94.06 286 ALA A N 1
ATOM 2265 C CA . ALA A 1 286 ? -11.788 -4.741 9.388 1.00 94.06 286 ALA A CA 1
ATOM 2266 C C . ALA A 1 286 ? -11.843 -5.065 10.893 1.00 94.06 286 ALA A C 1
ATOM 2268 O O . ALA A 1 286 ? -12.732 -5.796 11.322 1.00 94.06 286 ALA A O 1
ATOM 2269 N N . VAL A 1 287 ? -10.979 -4.454 11.714 1.00 95.00 287 VAL A N 1
ATOM 2270 C CA . VAL A 1 287 ? -11.089 -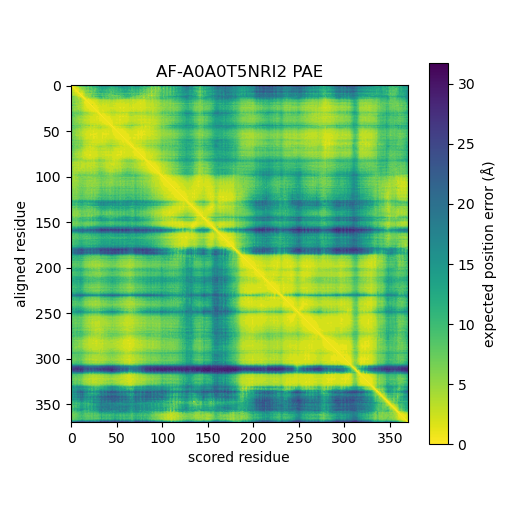4.517 13.184 1.00 95.00 287 VAL A CA 1
ATOM 2271 C C . VAL A 1 287 ? -12.372 -3.837 13.679 1.00 95.00 287 VAL A C 1
ATOM 2273 O O . VAL A 1 287 ? -13.066 -4.377 14.539 1.00 95.00 287 VAL A O 1
ATOM 2276 N N . GLU A 1 288 ? -12.728 -2.668 13.138 1.00 94.06 288 GLU A N 1
ATOM 2277 C CA . GLU A 1 288 ? -13.995 -1.995 13.467 1.00 94.06 288 GLU A CA 1
ATOM 2278 C C . GLU A 1 288 ? -15.208 -2.852 13.068 1.00 94.06 288 GLU A C 1
ATOM 2280 O O . GLU A 1 288 ? -16.151 -3.003 13.846 1.00 94.06 288 GLU A O 1
ATOM 2285 N N . TYR A 1 289 ? -15.164 -3.480 11.892 1.00 95.00 289 TYR A N 1
ATOM 2286 C CA . TYR A 1 289 ? -16.185 -4.421 11.439 1.00 95.00 289 TYR A CA 1
ATOM 2287 C C . TYR A 1 289 ? -16.310 -5.625 12.383 1.00 95.00 289 TYR A C 1
ATOM 2289 O O . TYR A 1 289 ? -17.424 -5.969 12.773 1.00 95.00 289 TYR A O 1
ATOM 2297 N N . ALA A 1 290 ? -15.187 -6.221 12.798 1.00 95.88 290 ALA A N 1
ATOM 2298 C CA . ALA A 1 290 ? -15.156 -7.349 13.727 1.00 95.88 290 ALA A CA 1
ATOM 2299 C C . ALA A 1 290 ? -15.821 -7.014 15.072 1.00 95.88 290 ALA A C 1
ATOM 2301 O O . ALA A 1 290 ? -16.628 -7.797 15.571 1.00 95.88 290 ALA A O 1
ATOM 2302 N N . ARG A 1 291 ? -15.564 -5.816 15.618 1.00 94.81 291 ARG A N 1
ATOM 2303 C CA . ARG A 1 291 ? -16.219 -5.324 16.846 1.00 94.81 291 ARG A CA 1
ATOM 2304 C C . ARG A 1 291 ? -17.732 -5.170 16.686 1.00 94.81 291 ARG A C 1
ATOM 2306 O O . ARG A 1 291 ? -18.484 -5.478 17.605 1.00 94.81 291 ARG A O 1
ATOM 2313 N N . ASN A 1 292 ? -18.175 -4.691 15.526 1.00 95.44 292 ASN A N 1
ATOM 2314 C CA . ASN A 1 292 ? -19.589 -4.435 15.250 1.00 95.44 292 ASN A CA 1
ATOM 2315 C C . ASN A 1 292 ? -20.369 -5.693 14.834 1.00 95.44 292 ASN A C 1
ATOM 2317 O O . ASN A 1 292 ? -21.598 -5.701 14.909 1.00 95.44 292 ASN A O 1
ATOM 2321 N N . LYS A 1 293 ? -19.678 -6.745 14.382 1.00 96.12 293 LYS A N 1
ATOM 2322 C CA . LYS A 1 293 ? -20.270 -8.015 13.948 1.00 96.12 293 LYS A CA 1
ATOM 2323 C C . LYS A 1 293 ? -19.548 -9.201 14.600 1.00 96.12 293 LYS A C 1
ATOM 2325 O O . LYS A 1 293 ? -18.807 -9.900 13.911 1.00 96.12 293 LYS A O 1
ATOM 2330 N N . PRO A 1 294 ? -19.774 -9.470 15.895 1.00 93.75 294 PRO A N 1
ATOM 2331 C CA . PRO A 1 294 ? -19.086 -10.547 16.613 1.00 93.75 294 PRO A CA 1
ATOM 2332 C C . PRO A 1 294 ? -19.303 -11.939 15.995 1.00 93.75 294 PRO A C 1
ATOM 2334 O O . PRO A 1 294 ? -18.401 -12.765 16.034 1.00 93.75 294 PRO A O 1
ATOM 2337 N N . ASP A 1 295 ? -20.450 -12.174 15.350 1.00 93.25 295 ASP A N 1
ATOM 2338 C CA . ASP A 1 295 ? -20.777 -13.461 14.712 1.00 93.25 295 ASP A CA 1
ATOM 2339 C C . ASP A 1 295 ? -20.068 -13.693 13.359 1.00 93.25 295 ASP A C 1
ATOM 2341 O O . ASP A 1 295 ? -20.152 -14.778 12.783 1.00 93.25 295 ASP A O 1
ATOM 2345 N N . SER A 1 296 ? -19.389 -12.675 12.820 1.00 95.00 296 SER A N 1
ATOM 2346 C CA . SER A 1 296 ? -18.602 -12.784 11.583 1.00 95.00 296 SER A CA 1
ATOM 2347 C C . SER A 1 296 ? -17.332 -13.627 11.777 1.00 95.00 296 SER A C 1
ATOM 2349 O O . SER A 1 296 ? -16.915 -13.859 12.907 1.00 95.00 296 SER A O 1
ATOM 2351 N N . PHE A 1 297 ? -16.670 -14.087 10.711 1.00 94.19 297 PHE A N 1
ATOM 2352 C CA . PHE A 1 297 ? -15.385 -14.795 10.839 1.00 94.19 297 PHE A CA 1
ATOM 2353 C C . PHE A 1 297 ? -14.301 -13.895 11.441 1.00 94.19 297 PHE A C 1
ATOM 2355 O O . PHE A 1 297 ? -13.594 -14.323 12.353 1.00 94.19 297 PHE A O 1
ATOM 2362 N N . VAL A 1 298 ? -14.214 -12.632 11.009 1.00 95.00 298 VAL A N 1
ATOM 2363 C CA . VAL A 1 298 ? -13.300 -11.643 11.610 1.00 95.00 298 VAL A CA 1
ATOM 2364 C C . VAL A 1 298 ? -13.691 -11.296 13.056 1.00 95.00 298 VAL A C 1
ATOM 2366 O O . VAL A 1 298 ? -12.816 -11.077 13.891 1.00 95.00 298 VAL A O 1
ATOM 2369 N N . GLY A 1 299 ? -14.990 -11.284 13.379 1.00 95.44 299 GLY A N 1
ATOM 2370 C CA . GLY A 1 299 ? -15.520 -11.070 14.732 1.00 95.44 299 GLY A CA 1
ATOM 2371 C C . GLY A 1 299 ? -15.193 -12.217 15.685 1.00 95.44 299 GLY A C 1
ATOM 2372 O O . GLY A 1 299 ? -14.673 -11.982 16.774 1.00 95.44 299 GLY A O 1
ATOM 2373 N N . ARG A 1 300 ? -15.399 -13.461 15.243 1.00 94.81 300 ARG A N 1
ATOM 2374 C CA . ARG A 1 300 ? -15.013 -14.666 15.986 1.00 94.81 300 ARG A CA 1
ATOM 2375 C C . ARG A 1 300 ? -13.506 -14.730 16.206 1.00 94.81 300 ARG A C 1
ATOM 2377 O O . ARG A 1 300 ? -13.083 -15.050 17.309 1.00 94.81 300 ARG A O 1
ATOM 2384 N N . ALA A 1 301 ? -12.704 -14.349 15.208 1.00 93.81 301 ALA A N 1
ATOM 2385 C CA . ALA A 1 301 ? -11.256 -14.222 15.371 1.00 93.81 301 ALA A CA 1
ATOM 2386 C C . ALA A 1 301 ? -10.876 -13.194 16.442 1.00 93.81 301 ALA A C 1
ATOM 2388 O O . ALA A 1 301 ? -10.025 -13.477 17.282 1.00 93.81 301 ALA A O 1
ATOM 2389 N N . LEU A 1 302 ? -11.532 -12.028 16.461 1.00 95.00 302 LEU A N 1
ATOM 2390 C CA . LEU A 1 302 ? -11.303 -11.025 17.501 1.00 95.00 302 LEU A CA 1
ATOM 2391 C C . LEU A 1 302 ? -11.621 -11.574 18.898 1.00 95.00 302 LEU A C 1
ATOM 2393 O O . LEU A 1 302 ? -10.808 -11.422 19.805 1.00 95.00 302 LEU A O 1
ATOM 2397 N N . ILE A 1 303 ? -12.774 -12.230 19.053 1.00 93.94 303 ILE A N 1
ATOM 2398 C CA . ILE A 1 303 ? -13.198 -12.839 20.322 1.00 93.94 303 ILE A CA 1
ATOM 2399 C C . ILE A 1 303 ? -12.191 -13.904 20.765 1.00 93.94 303 ILE A C 1
ATOM 2401 O O . ILE A 1 303 ? -11.730 -13.855 21.902 1.00 93.94 303 ILE A O 1
ATOM 2405 N N . ALA A 1 304 ? -11.780 -14.796 19.861 1.00 92.12 304 ALA A N 1
ATOM 2406 C CA . ALA A 1 304 ? -10.798 -15.834 20.155 1.00 92.12 304 ALA A CA 1
ATOM 2407 C C . ALA A 1 304 ? -9.458 -15.242 20.624 1.00 92.12 304 ALA A C 1
ATOM 2409 O O . ALA A 1 304 ? -8.885 -15.703 21.612 1.00 92.12 304 ALA A O 1
ATOM 2410 N N . TYR A 1 305 ? -8.967 -14.177 19.974 1.00 91.62 305 TYR A N 1
ATOM 2411 C CA . TYR A 1 305 ? -7.756 -13.488 20.426 1.00 91.62 305 TYR A CA 1
ATOM 2412 C C . TYR A 1 305 ? -7.932 -12.833 21.803 1.00 91.62 305 TYR A C 1
ATOM 2414 O O . TYR A 1 305 ? -6.988 -12.852 22.593 1.00 91.62 305 TYR A O 1
ATOM 2422 N N . SER A 1 306 ? -9.108 -12.271 22.103 1.00 90.00 306 SER A N 1
ATOM 2423 C CA . SER A 1 306 ? -9.416 -11.677 23.411 1.00 90.00 306 SER A CA 1
ATOM 2424 C C . SER A 1 306 ? -9.518 -12.716 24.528 1.00 90.00 306 SER A C 1
ATOM 2426 O O . SER A 1 306 ? -9.088 -12.457 25.648 1.00 90.00 306 SER A O 1
ATOM 2428 N N . GLU A 1 307 ? -10.060 -13.898 24.244 1.00 88.56 307 GLU A N 1
ATOM 2429 C CA . GLU A 1 307 ? -10.142 -14.997 25.210 1.00 88.56 307 GLU A CA 1
ATOM 2430 C C . GLU A 1 307 ? -8.762 -15.617 25.468 1.00 88.56 307 GLU A C 1
ATOM 2432 O O . GLU A 1 307 ? -8.409 -15.870 26.618 1.00 88.56 307 GLU A O 1
ATOM 2437 N N . ALA A 1 308 ? -7.937 -15.761 24.425 1.00 82.38 308 ALA A N 1
ATOM 2438 C CA . ALA A 1 308 ? -6.563 -16.253 24.538 1.00 82.38 308 ALA A CA 1
ATOM 2439 C C . ALA A 1 308 ? -5.608 -15.275 25.258 1.00 82.38 308 ALA A C 1
ATOM 2441 O O . ALA A 1 308 ? -4.546 -15.680 25.729 1.00 82.38 308 ALA A O 1
ATOM 2442 N N . GLU A 1 309 ? -5.944 -13.983 25.338 1.00 67.88 309 GLU A N 1
ATOM 2443 C CA . GLU A 1 309 ? -5.143 -12.974 26.046 1.00 67.88 309 GLU A CA 1
ATOM 2444 C C . GLU A 1 309 ? -5.155 -13.172 27.570 1.00 67.88 309 GLU A C 1
ATOM 2446 O O . GLU A 1 309 ? -4.202 -12.768 28.236 1.00 67.88 309 GLU A O 1
ATOM 2451 N N . GLN A 1 310 ? -6.162 -13.865 28.122 1.00 58.06 310 GLN A N 1
ATOM 2452 C CA . GLN A 1 310 ? -6.251 -14.138 29.564 1.00 58.06 310 GLN A CA 1
ATOM 2453 C C . GLN A 1 310 ? -5.047 -14.934 30.109 1.00 58.06 310 GLN A C 1
ATOM 2455 O O . GLN A 1 310 ? -4.779 -14.869 31.309 1.00 58.06 310 GLN A O 1
ATOM 2460 N N . ASP A 1 311 ? -4.285 -15.599 29.230 1.00 54.72 311 ASP A N 1
ATOM 2461 C CA . ASP A 1 311 ? -3.132 -16.441 29.568 1.00 54.72 311 ASP A CA 1
ATOM 2462 C C . ASP A 1 311 ? -1.758 -15.853 29.153 1.00 54.72 311 ASP A C 1
ATOM 2464 O O . ASP A 1 311 ? -0.737 -16.538 29.275 1.00 54.72 311 ASP A O 1
ATOM 2468 N N . LEU A 1 312 ? -1.676 -14.604 28.659 1.00 55.25 312 LEU A N 1
ATOM 2469 C CA . LEU A 1 312 ? -0.447 -14.051 28.052 1.00 55.25 312 LEU A CA 1
ATOM 2470 C C . LEU A 1 312 ? 0.209 -12.878 28.812 1.00 55.25 312 LEU A C 1
ATOM 2472 O O . LEU A 1 312 ? -0.425 -12.060 29.467 1.00 55.25 312 LEU A O 1
ATOM 2476 N N . VAL A 1 313 ? 1.543 -12.838 28.698 1.00 52.75 313 VAL A N 1
ATOM 2477 C CA . VAL A 1 313 ? 2.509 -11.920 29.336 1.00 52.75 313 VAL A CA 1
ATOM 2478 C C . VAL A 1 313 ? 2.316 -10.460 28.877 1.00 52.75 313 VAL A C 1
ATOM 2480 O O . VAL A 1 313 ? 1.944 -10.224 27.728 1.00 52.75 313 VAL A O 1
ATOM 2483 N N . GLU A 1 314 ? 2.649 -9.486 29.741 1.00 49.19 314 GLU A N 1
ATOM 2484 C CA . GLU A 1 314 ? 2.528 -8.016 29.553 1.00 49.19 314 GLU A CA 1
ATOM 2485 C C . GLU A 1 314 ? 3.097 -7.434 28.233 1.00 49.19 314 GLU A C 1
ATOM 2487 O O . GLU A 1 314 ? 2.791 -6.294 27.894 1.00 49.19 314 GLU A O 1
ATOM 2492 N N . GLU A 1 315 ? 3.896 -8.183 27.465 1.00 54.19 315 GLU A N 1
ATOM 2493 C CA . GLU A 1 315 ? 4.471 -7.746 26.177 1.00 54.19 315 GLU A CA 1
ATOM 2494 C C . GLU A 1 315 ? 3.687 -8.221 24.939 1.00 54.19 315 GLU A C 1
ATOM 2496 O O . GLU A 1 315 ? 4.122 -8.018 23.803 1.00 54.19 315 GLU A O 1
ATOM 2501 N N . SER A 1 316 ? 2.543 -8.880 25.122 1.00 64.75 316 SER A N 1
ATOM 2502 C CA . SER A 1 316 ? 1.772 -9.409 23.999 1.00 64.75 316 SER A CA 1
ATOM 2503 C C . SER A 1 316 ? 0.945 -8.324 23.288 1.00 64.75 316 SER A C 1
ATOM 2505 O O . SER A 1 316 ? 0.450 -7.382 23.902 1.00 64.75 316 SER A O 1
ATOM 2507 N N . LEU A 1 317 ? 0.817 -8.437 21.961 1.00 78.69 317 LEU A N 1
ATOM 2508 C CA . LEU A 1 317 ? -0.038 -7.553 21.163 1.00 78.69 317 LEU A CA 1
ATOM 2509 C C . LEU A 1 317 ? -1.496 -7.660 21.624 1.00 78.69 317 LEU A C 1
ATOM 2511 O O . LEU A 1 317 ? -1.954 -8.774 21.894 1.00 78.69 317 LEU A O 1
ATOM 2515 N N . SER A 1 318 ? -2.223 -6.535 21.610 1.00 88.38 318 SER A N 1
ATOM 2516 C CA . SER A 1 318 ? -3.665 -6.531 21.887 1.00 88.38 318 SER A CA 1
ATOM 2517 C C . SER A 1 318 ? -4.420 -7.420 20.886 1.00 88.38 318 SER A C 1
ATOM 2519 O O . SER A 1 318 ? -3.928 -7.627 19.767 1.00 88.38 318 SER A O 1
ATOM 2521 N N . PRO A 1 319 ? -5.629 -7.901 21.213 1.00 90.88 319 PRO A N 1
ATOM 2522 C CA . PRO A 1 319 ? -6.421 -8.750 20.326 1.00 90.88 319 PRO A CA 1
ATOM 2523 C C . PRO A 1 319 ? -6.666 -8.106 18.961 1.00 90.88 319 PRO A C 1
ATOM 2525 O O . PRO A 1 319 ? -6.529 -8.753 17.926 1.00 90.88 319 PRO A O 1
ATOM 2528 N N . GLU A 1 320 ? -6.931 -6.799 18.938 1.00 92.56 320 GLU A N 1
ATOM 2529 C CA . GLU A 1 320 ? -7.081 -6.039 17.698 1.00 92.56 320 GLU A CA 1
ATOM 2530 C C . GLU A 1 320 ? -5.797 -5.976 16.887 1.00 92.56 320 GLU A C 1
ATOM 2532 O O . GLU A 1 320 ? -5.847 -6.087 15.667 1.00 92.56 320 GLU A O 1
ATOM 2537 N N . SER A 1 321 ? -4.654 -5.819 17.556 1.00 89.69 321 SER A N 1
ATOM 2538 C CA . SER A 1 321 ? -3.355 -5.764 16.889 1.00 89.69 321 SER A CA 1
ATOM 2539 C C . SER A 1 321 ? -2.987 -7.122 16.283 1.00 89.69 321 SER A C 1
ATOM 2541 O O . SER A 1 321 ? -2.422 -7.169 15.192 1.00 89.69 321 SER A O 1
ATOM 2543 N N . ARG A 1 322 ? -3.341 -8.230 16.951 1.00 90.56 322 ARG A N 1
ATOM 2544 C CA . ARG A 1 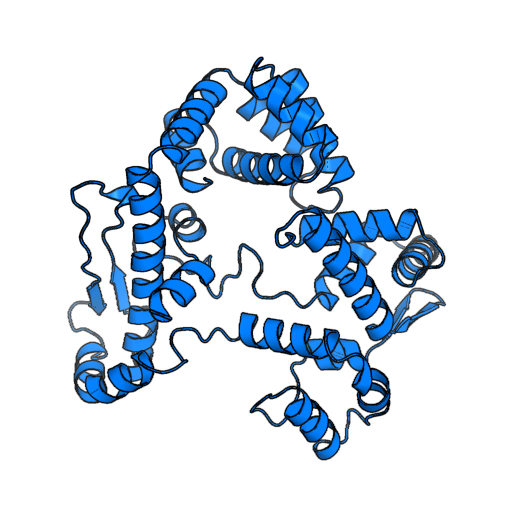322 ? -3.166 -9.592 16.414 1.00 90.56 322 ARG A CA 1
ATOM 2545 C C . ARG A 1 322 ? -4.075 -9.844 15.221 1.00 90.56 322 ARG A C 1
ATOM 2547 O O . ARG A 1 322 ? -3.601 -10.303 14.187 1.00 90.56 322 ARG A O 1
ATOM 2554 N N . LEU A 1 323 ? -5.350 -9.468 15.328 1.00 93.56 323 LEU A N 1
ATOM 2555 C CA . LEU A 1 323 ? -6.280 -9.555 14.208 1.00 93.56 323 LEU A CA 1
ATOM 2556 C C . LEU A 1 323 ? -5.811 -8.699 13.022 1.00 93.56 323 LEU A C 1
ATOM 2558 O O . LEU A 1 323 ? -5.838 -9.160 11.885 1.00 93.56 323 LEU A O 1
ATOM 2562 N N . ALA A 1 324 ? -5.343 -7.475 13.270 1.00 91.31 324 ALA A N 1
ATOM 2563 C CA . ALA A 1 324 ? -4.811 -6.593 12.236 1.00 91.31 324 ALA A CA 1
ATOM 2564 C C . ALA A 1 324 ? -3.588 -7.198 11.530 1.00 91.31 324 ALA A C 1
ATOM 2566 O O . ALA A 1 324 ? -3.519 -7.162 10.301 1.00 91.31 324 ALA A O 1
ATOM 2567 N N . ASP A 1 325 ? -2.651 -7.783 12.282 1.00 88.44 325 ASP A N 1
ATOM 2568 C CA . ASP A 1 325 ? -1.497 -8.493 11.721 1.00 88.44 325 ASP A CA 1
ATOM 2569 C C . ASP A 1 325 ? -1.936 -9.698 10.879 1.00 88.44 325 ASP A C 1
ATOM 2571 O O . ASP A 1 325 ? -1.458 -9.881 9.757 1.00 88.44 325 ASP A O 1
ATOM 2575 N N . GLN A 1 326 ? -2.915 -10.470 11.353 1.00 89.88 326 GLN A N 1
ATOM 2576 C CA . GLN A 1 326 ? -3.431 -11.598 10.591 1.00 89.88 326 GLN A CA 1
ATOM 2577 C C . GLN A 1 326 ? -4.100 -11.156 9.289 1.00 89.88 326 GLN A C 1
ATOM 2579 O O . GLN A 1 326 ? -3.798 -11.710 8.232 1.00 89.88 326 GLN A O 1
ATOM 2584 N N . ILE A 1 327 ? -4.938 -10.116 9.337 1.00 91.50 327 ILE A N 1
ATOM 2585 C CA . ILE A 1 327 ? -5.581 -9.523 8.157 1.00 91.50 327 ILE A CA 1
ATOM 2586 C C . ILE A 1 327 ? -4.530 -9.014 7.170 1.00 91.50 327 ILE A C 1
ATOM 2588 O O . ILE A 1 327 ? -4.643 -9.263 5.972 1.00 91.50 327 ILE A O 1
ATOM 2592 N N . MET A 1 328 ? -3.482 -8.347 7.655 1.00 85.88 328 MET A N 1
ATOM 2593 C CA . MET A 1 328 ? -2.380 -7.885 6.813 1.00 85.88 328 MET A CA 1
ATOM 2594 C C . MET A 1 328 ? -1.720 -9.057 6.073 1.00 85.88 328 MET A C 1
ATOM 2596 O O . MET A 1 328 ? -1.528 -8.974 4.860 1.00 85.88 328 MET A O 1
ATOM 2600 N N . ARG A 1 329 ? -1.453 -10.171 6.766 1.00 82.88 329 ARG A N 1
ATOM 2601 C CA . ARG A 1 329 ? -0.837 -11.377 6.186 1.00 82.88 329 ARG A CA 1
ATOM 2602 C C . ARG A 1 329 ? -1.726 -12.082 5.159 1.00 82.88 329 ARG A C 1
ATOM 2604 O O . ARG A 1 329 ? -1.204 -12.521 4.139 1.00 82.88 329 ARG A O 1
ATOM 2611 N N . ILE A 1 330 ? -3.032 -12.204 5.411 1.00 87.19 330 ILE A N 1
ATOM 2612 C CA . ILE A 1 330 ? -3.963 -12.890 4.488 1.00 87.19 330 ILE A CA 1
ATOM 2613 C C . ILE A 1 330 ? -4.423 -11.999 3.335 1.00 87.19 330 ILE A C 1
ATOM 2615 O O . ILE A 1 330 ? -4.831 -12.517 2.303 1.00 87.19 330 ILE A O 1
ATOM 2619 N N . SER A 1 331 ? -4.371 -10.670 3.494 1.00 80.75 331 SER A N 1
ATOM 2620 C CA . SER A 1 331 ? -4.820 -9.745 2.448 1.00 80.75 331 SER A CA 1
ATOM 2621 C C . SER A 1 331 ? -4.000 -9.888 1.169 1.00 80.75 331 SER A C 1
ATOM 2623 O O . SER A 1 331 ? -4.501 -9.561 0.099 1.00 80.75 331 SER A O 1
ATOM 2625 N N . GLY A 1 332 ? -2.755 -10.376 1.280 1.00 67.38 332 GLY A N 1
ATOM 2626 C CA . GLY A 1 332 ? -1.917 -10.757 0.145 1.00 67.38 332 GLY A CA 1
ATOM 2627 C C . GLY A 1 332 ? -1.609 -9.622 -0.828 1.00 67.38 332 GLY A C 1
ATOM 2628 O O . GLY A 1 332 ? -1.106 -9.893 -1.903 1.00 67.38 332 GLY A O 1
ATOM 2629 N N . ARG A 1 333 ? -1.908 -8.366 -0.469 1.00 72.38 333 ARG A N 1
ATOM 2630 C CA . ARG A 1 333 ? -1.736 -7.198 -1.334 1.00 72.38 333 ARG A CA 1
ATOM 2631 C C . ARG A 1 333 ? -0.281 -6.731 -1.306 1.00 72.38 333 ARG A C 1
ATOM 2633 O O . ARG A 1 333 ? 0.113 -5.935 -0.449 1.00 72.38 333 ARG A O 1
ATOM 2640 N N . LEU A 1 334 ? 0.516 -7.228 -2.242 1.00 69.25 334 LEU A N 1
ATOM 2641 C CA . LEU A 1 334 ? 1.948 -6.954 -2.349 1.00 69.25 334 LEU A CA 1
ATOM 2642 C C . LEU A 1 334 ? 2.247 -5.626 -3.061 1.00 69.25 334 LEU A C 1
ATOM 2644 O O . LEU A 1 334 ? 3.306 -5.029 -2.834 1.00 69.25 334 LEU A O 1
ATOM 2648 N N . CYS A 1 335 ? 1.329 -5.132 -3.899 1.00 68.06 335 CYS A N 1
ATOM 2649 C CA . CYS A 1 335 ? 1.457 -3.870 -4.633 1.00 68.06 335 CYS A CA 1
ATOM 2650 C C . CYS A 1 335 ? 0.659 -2.703 -4.027 1.00 68.06 335 CYS A C 1
ATOM 2652 O O . CYS A 1 335 ? 0.090 -1.882 -4.748 1.00 68.06 335 CYS A O 1
ATOM 2654 N N . LEU A 1 336 ? 0.656 -2.575 -2.699 1.00 61.78 336 LEU A N 1
ATOM 2655 C CA . LEU A 1 336 ? 0.158 -1.366 -2.032 1.00 61.78 336 LEU A CA 1
ATOM 2656 C C . LEU A 1 336 ? 1.190 -0.228 -2.057 1.00 61.78 336 LEU A C 1
ATOM 2658 O O . LEU A 1 336 ? 2.378 -0.453 -2.309 1.00 61.78 336 LEU A O 1
ATOM 2662 N N . ASP A 1 337 ? 0.721 1.005 -1.829 1.00 49.31 337 ASP A N 1
ATOM 2663 C CA . ASP A 1 337 ? 1.560 2.208 -1.791 1.00 49.31 337 ASP A CA 1
ATOM 2664 C C . ASP A 1 337 ? 2.758 1.985 -0.855 1.00 49.31 337 ASP A C 1
ATOM 2666 O O . ASP A 1 337 ? 2.607 1.810 0.354 1.00 49.31 337 ASP A O 1
ATOM 2670 N N . GLY A 1 338 ? 3.952 1.951 -1.444 1.00 46.84 338 GLY A N 1
ATOM 2671 C CA . GLY A 1 338 ? 5.200 1.618 -0.763 1.00 46.84 338 GLY A CA 1
ATOM 2672 C C . GLY A 1 338 ? 5.760 0.218 -1.035 1.00 46.84 338 GLY A C 1
ATOM 2673 O O . GLY A 1 338 ? 6.641 -0.249 -0.318 1.00 46.84 338 GLY A O 1
ATOM 2674 N N . CYS A 1 339 ? 5.313 -0.466 -2.088 1.00 60.34 339 CYS A N 1
ATOM 2675 C CA . CYS A 1 339 ? 5.980 -1.677 -2.559 1.00 60.34 339 CYS A CA 1
ATOM 2676 C C . CYS A 1 339 ? 7.457 -1.386 -2.921 1.00 60.34 339 CYS A C 1
ATOM 2678 O O . CYS A 1 339 ? 7.708 -0.600 -3.842 1.00 60.34 339 CYS A O 1
ATOM 2680 N N . PRO A 1 340 ? 8.459 -2.016 -2.277 1.00 52.06 340 PRO A N 1
ATOM 2681 C CA . PRO A 1 340 ? 9.867 -1.764 -2.585 1.00 52.06 340 PRO A CA 1
ATOM 2682 C C . PRO A 1 340 ? 10.264 -2.240 -3.983 1.00 52.06 340 PRO A C 1
ATOM 2684 O O . PRO A 1 340 ? 11.222 -1.721 -4.544 1.00 52.06 340 PRO A O 1
ATOM 2687 N N . ALA A 1 341 ? 9.498 -3.166 -4.569 1.00 56.50 341 ALA A N 1
ATOM 2688 C CA . ALA A 1 341 ? 9.738 -3.657 -5.920 1.00 56.50 341 ALA A CA 1
ATOM 2689 C C . ALA A 1 341 ? 9.464 -2.600 -7.005 1.00 56.50 341 ALA A C 1
ATOM 2691 O O . ALA A 1 341 ? 10.007 -2.716 -8.098 1.00 56.50 341 ALA A O 1
ATOM 2692 N N . CYS A 1 342 ? 8.631 -1.583 -6.735 1.00 54.81 342 CYS A N 1
ATOM 2693 C CA . CYS A 1 342 ? 8.268 -0.574 -7.741 1.00 54.81 342 CYS A CA 1
ATOM 2694 C C . CYS A 1 342 ? 8.275 0.880 -7.245 1.00 54.81 342 CYS A C 1
ATOM 2696 O O . CYS A 1 342 ? 8.446 1.766 -8.064 1.00 54.81 342 CYS A O 1
ATOM 2698 N N . LEU A 1 343 ? 8.060 1.161 -5.956 1.00 51.62 343 LEU A N 1
ATOM 2699 C CA . LEU A 1 343 ? 7.863 2.522 -5.424 1.00 51.62 343 LEU A CA 1
ATOM 2700 C C . LEU A 1 343 ? 9.003 3.006 -4.514 1.00 51.62 343 LEU A C 1
ATOM 2702 O O . LEU A 1 343 ? 9.164 4.210 -4.337 1.00 51.62 343 LEU A O 1
ATOM 2706 N N . HIS A 1 344 ? 9.810 2.103 -3.944 1.00 53.25 344 HIS A N 1
ATOM 2707 C CA . HIS A 1 344 ? 10.935 2.465 -3.063 1.00 53.25 344 HIS A CA 1
ATOM 2708 C C . HIS A 1 344 ? 12.301 1.952 -3.538 1.00 53.25 344 HIS A C 1
ATOM 2710 O O . HIS A 1 344 ? 13.231 1.861 -2.735 1.00 53.25 344 HIS A O 1
ATOM 2716 N N . GLN A 1 345 ? 12.458 1.639 -4.828 1.00 56.38 345 GLN A N 1
ATOM 2717 C CA . GLN A 1 345 ? 13.790 1.387 -5.381 1.00 56.38 345 GLN A CA 1
ATOM 2718 C C . GLN A 1 345 ? 14.595 2.683 -5.358 1.00 56.38 345 GLN A C 1
ATOM 2720 O O . GLN A 1 345 ? 14.236 3.639 -6.038 1.00 56.38 345 GLN A O 1
ATOM 2725 N N . LYS A 1 346 ? 15.667 2.732 -4.561 1.00 56.59 346 LYS A N 1
ATOM 2726 C CA . LYS A 1 346 ? 16.513 3.924 -4.457 1.00 56.59 346 LYS A CA 1
ATOM 2727 C C . LYS A 1 346 ? 16.996 4.338 -5.846 1.00 56.59 346 LYS A C 1
ATOM 2729 O O . LYS A 1 346 ? 17.684 3.575 -6.512 1.00 56.59 346 LYS A O 1
ATOM 2734 N N . GLY A 1 347 ? 16.651 5.552 -6.261 1.00 57.91 347 GLY A N 1
ATOM 2735 C CA . GLY A 1 347 ? 17.258 6.178 -7.422 1.00 57.91 347 GLY A CA 1
ATOM 2736 C C . GLY A 1 347 ? 18.730 6.419 -7.116 1.00 57.91 347 GLY A C 1
ATOM 2737 O O . GLY A 1 347 ? 19.061 6.989 -6.078 1.00 57.91 347 GLY A O 1
ATOM 2738 N N . ASP A 1 348 ? 19.606 6.002 -8.022 1.00 67.25 348 ASP A N 1
ATOM 2739 C CA . ASP A 1 348 ? 21.059 6.003 -7.819 1.00 67.25 348 ASP A CA 1
ATOM 2740 C C . ASP A 1 348 ? 21.640 7.388 -7.463 1.00 67.25 348 ASP A C 1
ATOM 2742 O O . ASP A 1 348 ? 22.693 7.497 -6.836 1.00 67.25 348 ASP A O 1
ATOM 2746 N N . LEU A 1 349 ? 20.942 8.459 -7.858 1.00 64.12 349 LEU A N 1
ATOM 2747 C CA . LEU A 1 349 ? 21.331 9.858 -7.649 1.00 64.12 349 LEU A CA 1
ATOM 2748 C C . LEU A 1 349 ? 20.229 10.702 -6.980 1.00 64.12 349 LEU A C 1
ATOM 2750 O O . LEU A 1 349 ? 20.328 11.930 -6.955 1.00 64.12 349 LEU A O 1
ATOM 2754 N N . MET A 1 350 ? 19.169 10.074 -6.458 1.00 65.75 350 MET A N 1
ATOM 2755 C CA . MET A 1 350 ? 18.031 10.764 -5.837 1.00 65.75 350 MET A CA 1
ATOM 2756 C C . MET A 1 350 ? 17.940 10.451 -4.342 1.00 65.75 350 MET A C 1
ATOM 2758 O O . MET A 1 350 ? 18.327 9.376 -3.895 1.00 65.75 350 MET A O 1
ATOM 2762 N N . SER A 1 351 ? 17.401 11.382 -3.550 1.00 62.41 351 SER A N 1
ATOM 2763 C CA . SER A 1 351 ? 17.094 11.092 -2.146 1.00 62.41 351 SER A CA 1
ATOM 2764 C C . SER A 1 351 ? 15.964 10.062 -2.043 1.00 62.41 351 SER A C 1
ATOM 2766 O O . SER A 1 351 ? 15.044 10.058 -2.863 1.00 62.41 351 SER A O 1
ATOM 2768 N N . ASP A 1 352 ? 15.986 9.239 -0.990 1.00 60.28 352 ASP A N 1
ATOM 2769 C CA . ASP A 1 352 ? 14.945 8.232 -0.708 1.00 60.28 352 ASP A CA 1
ATOM 2770 C C . ASP A 1 352 ? 13.519 8.835 -0.718 1.00 60.28 352 ASP A C 1
ATOM 2772 O O . ASP A 1 352 ? 12.544 8.181 -1.094 1.00 60.28 352 ASP A O 1
ATOM 2776 N N . SER A 1 353 ? 13.387 10.116 -0.365 1.00 58.56 353 SER A N 1
ATOM 2777 C CA . SER A 1 353 ? 12.123 10.846 -0.417 1.00 58.56 353 SER A CA 1
ATOM 2778 C C . SER A 1 353 ? 11.611 11.142 -1.823 1.00 58.56 353 SER A C 1
ATOM 2780 O O . SER A 1 353 ? 10.431 10.931 -2.122 1.00 58.56 353 SER A O 1
ATOM 2782 N N . LEU A 1 354 ? 12.491 11.609 -2.709 1.00 59.28 354 LEU A N 1
ATOM 2783 C CA . LEU A 1 354 ? 12.161 11.870 -4.107 1.00 59.28 354 LEU A CA 1
ATOM 2784 C C . LEU A 1 354 ? 11.710 10.584 -4.796 1.00 59.28 354 LEU A C 1
ATOM 2786 O O . LEU A 1 354 ? 10.699 10.584 -5.490 1.00 59.28 354 LEU A O 1
ATOM 2790 N N . VAL A 1 355 ? 12.391 9.476 -4.524 1.00 57.97 355 VAL A N 1
ATOM 2791 C CA . VAL A 1 355 ? 12.077 8.144 -5.055 1.00 57.97 355 VAL A CA 1
ATOM 2792 C C . VAL A 1 355 ? 10.638 7.729 -4.760 1.00 57.97 355 VAL A C 1
ATOM 2794 O O . VAL A 1 355 ? 9.880 7.442 -5.681 1.00 57.97 355 VAL A O 1
ATOM 2797 N N . SER A 1 356 ? 10.228 7.802 -3.489 1.00 55.81 356 SER A N 1
ATOM 2798 C CA . SER A 1 356 ? 8.892 7.370 -3.044 1.00 55.81 356 SER A CA 1
ATOM 2799 C C . SER A 1 356 ? 7.720 8.132 -3.672 1.00 55.81 356 SER A C 1
ATOM 2801 O O . SER A 1 356 ? 6.571 7.713 -3.576 1.00 55.81 356 SER A O 1
ATOM 2803 N N . THR A 1 357 ? 7.999 9.274 -4.298 1.00 56.22 357 THR A N 1
ATOM 2804 C CA . THR A 1 357 ? 6.992 10.219 -4.795 1.00 56.22 357 THR A CA 1
ATOM 2805 C C . THR A 1 357 ? 7.045 10.434 -6.301 1.00 56.22 357 THR A C 1
ATOM 2807 O O . THR A 1 357 ? 6.172 11.121 -6.844 1.00 56.22 357 THR A O 1
ATOM 2810 N N . SER A 1 358 ? 8.050 9.849 -6.957 1.00 55.19 358 SER A N 1
ATOM 2811 C CA . SER A 1 358 ? 8.351 10.017 -8.376 1.00 55.19 358 SER A CA 1
ATOM 2812 C C . SER A 1 358 ? 8.253 8.711 -9.169 1.00 55.19 358 SER A C 1
ATOM 2814 O O . SER A 1 358 ? 8.705 8.672 -10.304 1.00 55.19 358 SER A O 1
ATOM 2816 N N . ILE A 1 359 ? 7.638 7.660 -8.622 1.00 62.28 359 ILE A N 1
ATOM 2817 C CA . ILE A 1 359 ? 7.387 6.417 -9.357 1.00 62.28 359 IL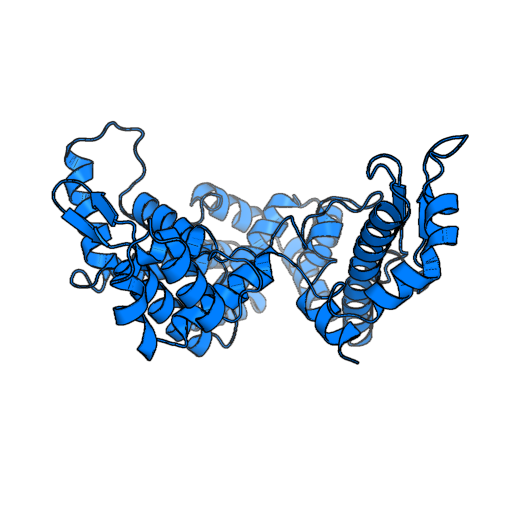E A CA 1
ATOM 2818 C C . ILE A 1 359 ? 5.918 6.029 -9.208 1.00 62.28 359 ILE A C 1
ATOM 2820 O O . ILE A 1 359 ? 5.336 6.145 -8.132 1.00 62.28 359 ILE A O 1
ATOM 2824 N N . SER A 1 360 ? 5.295 5.588 -10.300 1.00 67.88 360 SER A N 1
ATOM 2825 C CA . SER A 1 360 ? 3.945 5.028 -10.279 1.00 67.88 360 SER A CA 1
ATOM 2826 C C . SER A 1 360 ? 3.784 3.992 -11.384 1.00 67.88 360 SER A C 1
ATOM 2828 O O . SER A 1 360 ? 3.805 4.331 -12.567 1.00 67.88 360 SER A O 1
ATOM 2830 N N . ARG A 1 361 ? 3.567 2.729 -10.996 1.00 68.81 361 ARG A N 1
ATOM 2831 C CA . ARG A 1 361 ? 3.308 1.632 -11.941 1.00 68.81 361 ARG A CA 1
ATOM 2832 C C . ARG A 1 361 ? 2.084 1.919 -12.808 1.00 68.81 361 ARG A C 1
ATOM 2834 O O . ARG A 1 361 ? 2.192 1.830 -14.018 1.00 68.81 361 ARG A O 1
ATOM 2841 N N . LYS A 1 362 ? 0.959 2.336 -12.214 1.00 68.62 362 LYS A N 1
ATOM 2842 C CA . LYS A 1 362 ? -0.279 2.631 -12.963 1.00 68.62 362 LYS A CA 1
ATOM 2843 C C . LYS A 1 362 ? -0.071 3.694 -14.043 1.00 68.62 362 LYS A C 1
ATOM 2845 O O . LYS A 1 362 ? -0.692 3.626 -15.099 1.00 68.62 362 LYS A O 1
ATOM 2850 N N . VAL A 1 363 ? 0.774 4.691 -13.773 1.00 73.25 363 VAL A N 1
ATOM 2851 C CA . VAL A 1 363 ? 1.124 5.719 -14.763 1.00 73.25 363 VAL A CA 1
ATOM 2852 C C . VAL A 1 363 ? 2.010 5.128 -15.858 1.00 73.25 363 VAL A C 1
ATOM 2854 O O . VAL A 1 363 ? 1.744 5.375 -17.028 1.00 73.25 363 VAL A O 1
ATOM 2857 N N . LEU A 1 364 ? 3.005 4.314 -15.494 1.00 71.69 364 LEU A N 1
ATOM 2858 C CA . LEU A 1 364 ? 3.893 3.651 -16.449 1.00 71.69 364 LEU A CA 1
ATOM 2859 C C . LEU A 1 364 ? 3.151 2.646 -17.349 1.00 71.69 364 LEU A C 1
ATOM 2861 O O . LEU A 1 364 ? 3.315 2.687 -18.559 1.00 71.69 364 LEU A O 1
ATOM 2865 N N . GLU A 1 365 ? 2.285 1.799 -16.791 1.00 69.94 365 GLU A N 1
ATOM 2866 C CA . GLU A 1 365 ? 1.442 0.863 -17.550 1.00 69.94 365 GLU A CA 1
ATOM 2867 C C . GLU A 1 365 ? 0.529 1.594 -18.525 1.00 69.94 365 GLU A C 1
ATOM 2869 O O . GLU A 1 365 ? 0.445 1.229 -19.691 1.00 69.94 365 GLU A O 1
ATOM 2874 N N . ARG A 1 366 ? -0.142 2.657 -18.060 1.00 73.62 366 ARG A N 1
ATOM 2875 C CA . ARG A 1 366 ? -0.981 3.472 -18.940 1.00 73.62 366 ARG A CA 1
ATOM 2876 C C . ARG A 1 366 ? -0.167 4.132 -20.040 1.00 73.62 366 ARG A C 1
ATOM 2878 O O . ARG A 1 366 ? -0.687 4.242 -21.134 1.00 73.62 366 ARG A O 1
ATOM 2885 N N . PHE A 1 367 ? 1.058 4.571 -19.758 1.00 77.62 367 PHE A N 1
ATOM 2886 C CA . PHE A 1 367 ? 1.942 5.162 -20.759 1.00 77.62 367 PHE A CA 1
ATOM 2887 C C . PHE A 1 367 ? 2.377 4.145 -21.822 1.00 77.62 367 PHE A C 1
ATOM 2889 O O . PHE A 1 367 ? 2.391 4.493 -22.991 1.00 77.62 367 PHE A O 1
ATOM 2896 N N . LEU A 1 368 ? 2.688 2.907 -21.425 1.00 71.31 368 LEU A N 1
ATOM 2897 C CA . LEU A 1 368 ? 3.146 1.839 -22.326 1.00 71.31 368 LEU A CA 1
ATOM 2898 C C . LEU A 1 368 ? 2.014 1.143 -23.098 1.00 71.31 368 LEU A C 1
ATOM 2900 O O . LEU A 1 368 ? 2.272 0.470 -24.088 1.00 71.31 368 LEU A O 1
ATOM 2904 N N . ALA A 1 369 ? 0.768 1.265 -22.634 1.00 64.88 369 ALA A N 1
ATOM 2905 C CA . ALA A 1 369 ? -0.409 0.740 -23.328 1.00 64.88 369 ALA A CA 1
ATOM 2906 C C . ALA A 1 369 ? -0.833 1.585 -24.551 1.00 64.88 369 ALA A C 1
ATOM 2908 O O . ALA A 1 369 ? -1.729 1.166 -25.289 1.00 64.88 369 ALA A O 1
ATOM 2909 N N . PHE A 1 370 ? -0.229 2.764 -24.739 1.00 49.78 370 PHE A N 1
ATOM 2910 C CA . PHE A 1 370 ? -0.356 3.622 -25.922 1.00 49.78 370 PHE A CA 1
ATOM 2911 C C . PHE A 1 370 ? 0.918 3.546 -26.760 1.00 49.78 370 PHE A C 1
ATOM 2913 O O . PHE A 1 370 ? 0.787 3.688 -27.999 1.00 49.78 370 PHE A O 1
#

Sequence (370 aa):
MCHLVERGAQAIGLNSYEAQRGAEIFAATQTRPELSADLKRILRFWDGTELANLFENARESVLSQHPLLSRGRVAKVASSLGDIKFKELFDKILDQLRDESFLESYVRSLVLHGLSLKLKDSFIRHGYGNDQRVLSHAKLPLQFETDANDVISVVEVGSLGDGTARTFINNIEIAAEEWVGEEFSGCPNADEDAILHRFFDDASNHERWRDTDPSDEQALKQVADDLGIQSRRPPAALLRILFDSEEIGSERIELYDLACEVNKIVSELEKQRERSLTVFELVSSAVEYARNKPDSFVGRALIAYSEAEQDLVEESLSPESRLADQIMRISGRLCLDGCPACLHQKGDLMSDSLVSTSISRKVLERFLAF

Organism: NCBI:txid1641875

Radius of gyration: 23.76 Å; Cα contacts (8 Å, |Δi|>4): 476; chains: 1; bounding box: 58×63×60 Å